Protein AF-A0AAD5UGE9-F1 (afdb_monomer_lite)

Structure (mmCIF, N/CA/C/O backbone):
data_AF-A0AAD5UGE9-F1
#
_entry.id   AF-A0AAD5UGE9-F1
#
loop_
_atom_site.group_PDB
_atom_site.id
_atom_site.type_symbol
_atom_site.label_atom_id
_atom_site.label_alt_id
_atom_site.label_comp_id
_atom_site.label_asym_id
_atom_site.label_entity_id
_atom_site.label_seq_id
_atom_site.pdbx_PDB_ins_code
_atom_site.Cartn_x
_atom_site.Cartn_y
_atom_site.Cartn_z
_atom_site.occupancy
_atom_site.B_iso_or_equiv
_atom_site.auth_seq_id
_atom_site.auth_comp_id
_atom_site.auth_asym_id
_atom_site.auth_atom_id
_atom_site.pdbx_PDB_model_num
ATOM 1 N N . MET A 1 1 ? -28.194 2.247 25.584 1.00 46.38 1 MET A N 1
ATOM 2 C CA . MET A 1 1 ? -26.955 1.870 26.304 1.00 46.38 1 MET A CA 1
ATOM 3 C C . MET A 1 1 ? -25.960 3.009 26.130 1.00 46.38 1 MET A C 1
ATOM 5 O O . MET A 1 1 ? -25.067 2.903 25.303 1.00 46.38 1 MET A O 1
ATOM 9 N N . ASN A 1 2 ? -26.136 4.111 26.862 1.00 59.22 2 ASN A N 1
ATOM 10 C CA . ASN A 1 2 ? -25.354 5.339 26.653 1.00 59.22 2 ASN A CA 1
ATOM 11 C C . ASN A 1 2 ? -24.464 5.648 27.871 1.00 59.22 2 ASN A C 1
ATOM 13 O O . ASN A 1 2 ? -24.233 6.802 28.194 1.00 59.22 2 ASN A O 1
ATOM 17 N N . TYR A 1 3 ? -23.976 4.622 28.573 1.00 66.62 3 TYR A N 1
ATOM 18 C CA . TYR A 1 3 ? -23.318 4.770 29.879 1.00 66.62 3 TYR A CA 1
ATOM 19 C C . TYR A 1 3 ? -21.809 5.057 29.820 1.00 66.62 3 TYR A C 1
ATOM 21 O O . TYR A 1 3 ? -21.143 4.926 30.834 1.00 66.62 3 TYR A O 1
ATOM 29 N N . GLY A 1 4 ? -21.239 5.406 28.661 1.00 62.53 4 GLY A N 1
ATOM 30 C CA . GLY A 1 4 ? -19.809 5.749 28.589 1.00 62.53 4 GLY A CA 1
ATOM 31 C C . GLY A 1 4 ? -18.846 4.563 28.599 1.00 62.53 4 GLY A C 1
ATOM 32 O O . GLY A 1 4 ? -17.659 4.768 28.821 1.00 62.53 4 GLY A O 1
ATOM 33 N N . LEU A 1 5 ? -19.335 3.338 28.369 1.00 71.50 5 LEU A N 1
ATOM 34 C CA . LEU A 1 5 ? -18.547 2.126 28.596 1.00 71.50 5 LEU A CA 1
ATOM 35 C C . LEU A 1 5 ? -17.451 1.909 27.536 1.00 71.50 5 LEU A C 1
ATOM 37 O O . LEU A 1 5 ? -17.728 1.576 26.378 1.00 71.50 5 LEU A O 1
ATOM 41 N N . TYR A 1 6 ? -16.199 2.008 27.972 1.00 70.06 6 TYR A N 1
ATOM 42 C CA . TYR A 1 6 ? -14.968 1.722 27.249 1.00 70.06 6 TYR A CA 1
ATOM 43 C C . TYR A 1 6 ? -14.936 0.301 26.681 1.00 70.06 6 TYR A C 1
ATOM 45 O O . TYR A 1 6 ? -14.645 0.132 25.492 1.00 70.06 6 TYR A O 1
ATOM 53 N N . TYR A 1 7 ? -15.317 -0.719 27.457 1.00 71.25 7 TYR A N 1
ATOM 54 C CA . TYR A 1 7 ? -15.344 -2.108 26.981 1.00 71.25 7 TYR A CA 1
ATOM 55 C C . TYR A 1 7 ? -16.216 -2.305 25.727 1.00 71.25 7 TYR A C 1
ATOM 57 O O . TYR A 1 7 ? -15.830 -3.015 24.796 1.00 71.25 7 TYR A O 1
ATOM 65 N N . ILE A 1 8 ? -17.374 -1.634 25.654 1.00 64.69 8 ILE A N 1
ATOM 66 C CA . ILE A 1 8 ? -18.325 -1.770 24.532 1.00 64.69 8 ILE A CA 1
ATOM 67 C C . ILE A 1 8 ? -17.733 -1.234 23.220 1.00 64.69 8 ILE A C 1
ATOM 69 O O . ILE A 1 8 ? -18.086 -1.695 22.135 1.00 64.69 8 ILE A O 1
ATOM 73 N N . THR A 1 9 ? -16.773 -0.314 23.308 1.00 60.12 9 THR A N 1
ATOM 74 C CA . THR A 1 9 ? -16.042 0.225 22.152 1.00 60.12 9 THR A CA 1
ATOM 75 C C . THR A 1 9 ? -14.859 -0.646 21.715 1.00 60.12 9 THR A C 1
ATOM 77 O O . THR A 1 9 ? -14.033 -0.207 20.912 1.00 60.12 9 THR A O 1
ATOM 80 N N . GLY A 1 10 ? -14.752 -1.876 22.231 1.00 58.28 10 GLY A N 1
ATOM 81 C CA . GLY A 1 10 ? -13.605 -2.746 21.981 1.00 58.28 10 GLY A CA 1
ATOM 82 C C . GLY A 1 10 ? -12.328 -2.139 22.543 1.00 58.28 10 GLY A C 1
ATOM 83 O O . GLY A 1 10 ? -11.314 -2.100 21.853 1.00 58.28 10 GLY A O 1
ATOM 84 N N . ASN A 1 11 ? -12.397 -1.599 23.762 1.00 62.94 11 ASN A N 1
ATOM 85 C CA . ASN A 1 11 ? -11.294 -0.886 24.405 1.00 62.94 11 ASN A CA 1
ATOM 86 C C . ASN A 1 11 ? -10.813 0.326 23.578 1.00 62.94 11 ASN A C 1
ATOM 88 O O . ASN A 1 11 ? -9.617 0.512 23.350 1.00 62.94 11 ASN A O 1
ATOM 92 N N . GLY A 1 12 ? -11.748 1.131 23.065 1.00 56.00 12 GLY A N 1
ATOM 93 C CA . GLY A 1 12 ? -11.451 2.314 22.250 1.00 56.00 12 GLY A CA 1
ATOM 94 C C . GLY A 1 12 ? -10.952 2.010 20.833 1.00 56.00 12 GLY A C 1
ATOM 95 O O . GLY A 1 12 ? -10.599 2.929 20.102 1.00 56.00 12 GLY A O 1
ATOM 96 N N . GLN A 1 13 ? -10.915 0.743 20.404 1.00 53.06 13 GLN A N 1
ATOM 97 C CA . GLN A 1 13 ? -10.472 0.382 19.051 1.00 53.06 13 GLN A CA 1
ATOM 98 C C . GLN A 1 13 ? -11.533 0.653 17.979 1.00 53.06 13 GLN A C 1
ATOM 100 O O . GLN A 1 13 ? -11.206 0.789 16.798 1.00 53.06 13 GLN A O 1
ATOM 105 N N . HIS A 1 14 ? -12.814 0.642 18.352 1.00 50.97 14 H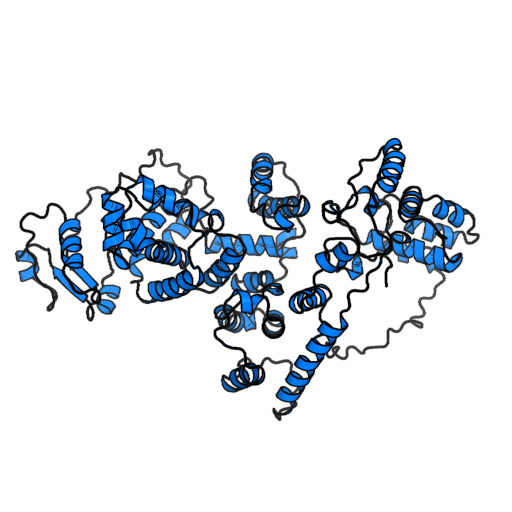IS A N 1
ATOM 106 C CA . HIS A 1 14 ? -13.910 0.708 17.385 1.00 50.97 14 HIS A CA 1
ATOM 107 C C . HIS A 1 14 ? -14.318 2.133 17.012 1.00 50.97 14 HIS A C 1
ATOM 109 O O . HIS A 1 14 ? -14.956 2.308 15.975 1.00 50.97 14 HIS A O 1
ATOM 115 N N . VAL A 1 15 ? -13.939 3.131 17.811 1.00 51.22 15 VAL A N 1
ATOM 116 C CA . VAL A 1 15 ? -14.285 4.544 17.613 1.00 51.22 15 VAL A CA 1
ATOM 117 C C . VAL A 1 15 ? -13.164 5.456 18.088 1.00 51.22 15 VAL A C 1
ATOM 119 O O . VAL A 1 15 ? -12.461 5.143 19.040 1.00 51.22 15 VAL A O 1
ATOM 122 N N . GLU A 1 16 ? -13.006 6.593 17.415 1.00 45.34 16 GLU A N 1
ATOM 123 C CA . GLU A 1 16 ? -11.944 7.570 17.698 1.00 45.34 16 GLU A CA 1
ATOM 124 C C . GLU A 1 16 ? -12.342 8.608 18.760 1.00 45.34 16 GLU A C 1
ATOM 126 O O . GLU A 1 16 ? -11.556 9.491 19.086 1.00 45.34 16 GLU A O 1
ATOM 131 N N . PHE A 1 17 ? -13.556 8.500 19.302 1.00 51.09 17 PHE A N 1
ATOM 132 C CA . PHE A 1 17 ? -14.124 9.398 20.302 1.00 51.09 17 PHE A CA 1
ATOM 133 C C . PHE A 1 17 ? -14.903 8.598 21.362 1.00 51.09 17 PHE A C 1
ATOM 135 O O . PHE A 1 17 ? -15.411 7.511 21.060 1.00 51.09 17 PHE A O 1
ATOM 142 N N . PRO A 1 18 ? -15.010 9.101 22.606 1.00 52.44 18 PRO A N 1
ATOM 143 C CA . PRO A 1 18 ? -15.769 8.434 23.660 1.00 52.44 18 PRO A CA 1
ATOM 144 C C . PRO A 1 18 ? -17.264 8.373 23.309 1.00 52.44 18 PRO A C 1
ATOM 146 O O . PRO A 1 18 ? -17.870 9.380 22.951 1.00 52.44 18 PRO A O 1
ATOM 149 N N . ILE A 1 19 ? -17.876 7.188 23.430 1.00 58.81 19 ILE A N 1
ATOM 150 C CA . ILE A 1 19 ? -19.326 7.002 23.258 1.00 58.81 19 ILE A CA 1
ATOM 151 C C . ILE A 1 19 ? -19.978 6.935 24.633 1.00 58.81 19 ILE A C 1
ATOM 153 O O . ILE A 1 19 ? -19.795 5.961 25.361 1.00 58.81 19 ILE A O 1
ATOM 157 N N . GLY A 1 20 ? -20.799 7.926 24.969 1.00 65.56 20 GLY A N 1
ATOM 158 C CA . GLY A 1 20 ? -21.600 7.909 26.188 1.00 65.56 20 GLY A CA 1
ATOM 159 C C . GLY A 1 20 ? -22.262 9.242 26.493 1.00 65.56 20 GLY A C 1
ATOM 160 O O . GLY A 1 20 ? -22.000 10.241 25.833 1.00 65.56 20 GLY A O 1
ATOM 161 N N . LEU A 1 21 ? -23.113 9.243 27.513 1.00 71.56 21 LEU A N 1
ATOM 162 C CA . LEU A 1 21 ? -23.622 10.451 28.146 1.00 71.56 21 LEU A CA 1
ATOM 163 C C . LEU A 1 21 ? -22.541 11.007 29.089 1.00 71.56 21 LEU A C 1
ATOM 165 O O . LEU A 1 21 ? -21.985 10.230 29.875 1.00 71.56 21 LEU A O 1
ATOM 169 N N . PRO A 1 22 ? -22.266 12.325 29.066 1.00 74.69 22 PRO A N 1
ATOM 170 C CA . PRO A 1 22 ? -21.217 12.936 29.885 1.00 74.69 22 PRO A CA 1
ATOM 171 C C . PRO A 1 22 ? -21.349 12.657 31.389 1.00 74.69 22 PRO A C 1
ATOM 173 O O . PRO A 1 22 ? -20.340 12.529 32.072 1.00 74.69 22 PRO A O 1
ATOM 176 N N . GLN A 1 23 ? -22.574 12.481 31.898 1.00 79.44 23 GLN A N 1
ATOM 177 C CA . GLN A 1 23 ? -22.843 12.205 33.316 1.00 79.44 23 GLN A CA 1
ATOM 178 C C . GLN A 1 23 ? -22.218 10.900 33.833 1.00 79.44 23 GLN A C 1
ATOM 180 O O . GLN A 1 23 ? -21.917 10.797 35.018 1.00 79.44 23 GLN A O 1
ATOM 185 N N . TYR A 1 24 ? -22.001 9.913 32.956 1.00 84.75 24 TYR A N 1
ATOM 186 C CA . TYR A 1 24 ? -21.373 8.635 33.317 1.00 84.75 24 TYR A CA 1
ATOM 187 C C . TYR A 1 24 ? -19.887 8.583 32.956 1.00 84.75 24 TYR A C 1
ATOM 189 O O . TYR A 1 24 ? -19.225 7.593 33.264 1.00 84.75 24 TYR A O 1
ATOM 197 N N . MET A 1 25 ? -19.350 9.604 32.282 1.00 82.31 25 MET A N 1
ATOM 198 C CA . MET A 1 25 ? -17.942 9.633 31.894 1.00 82.31 25 MET A CA 1
ATOM 199 C C . MET A 1 25 ? -17.054 9.974 33.089 1.00 82.31 25 MET A C 1
ATOM 201 O O . MET A 1 25 ? -17.406 10.791 33.939 1.00 82.31 25 MET A O 1
ATOM 205 N N . ALA A 1 26 ? -15.883 9.348 33.139 1.00 84.19 26 ALA A N 1
ATOM 206 C CA . ALA A 1 26 ? -14.913 9.576 34.196 1.00 84.19 26 ALA A CA 1
ATOM 207 C C . ALA A 1 26 ? -14.200 10.940 34.041 1.00 84.19 26 ALA A C 1
ATOM 209 O O . ALA A 1 26 ? -13.991 11.382 32.908 1.00 84.19 26 ALA A O 1
ATOM 210 N N . PRO A 1 27 ? -13.784 11.615 35.134 1.00 81.38 27 PRO A N 1
ATOM 211 C CA . PRO A 1 27 ? -13.187 12.951 35.084 1.00 81.38 27 PRO A CA 1
ATOM 212 C C . PRO A 1 27 ? -11.924 13.019 34.228 1.00 81.38 27 PRO A C 1
ATOM 214 O O . PRO A 1 27 ? -11.667 14.036 33.585 1.00 81.38 27 PRO A O 1
ATOM 217 N N . GLU A 1 28 ? -11.135 11.943 34.204 1.00 77.69 28 GLU A N 1
ATOM 218 C CA . GLU A 1 28 ? -9.939 11.849 33.371 1.00 77.69 28 GLU A CA 1
ATOM 219 C C . GLU A 1 28 ? -10.255 11.993 31.877 1.00 77.69 28 GLU A C 1
ATOM 221 O O . GLU A 1 28 ? -9.503 12.652 31.174 1.00 77.69 28 GLU A O 1
ATOM 226 N N . ILE A 1 29 ? -11.416 11.523 31.402 1.00 74.25 29 ILE A N 1
ATOM 227 C CA . ILE A 1 29 ? -11.818 11.649 29.989 1.00 74.25 29 ILE A CA 1
ATOM 228 C C . ILE A 1 29 ? -11.901 13.129 29.579 1.00 74.25 29 ILE A C 1
ATOM 230 O O . ILE A 1 29 ? -11.539 13.492 28.462 1.00 74.25 29 ILE A O 1
ATOM 234 N N . PHE A 1 30 ? -12.331 14.000 30.496 1.00 71.19 30 PHE A N 1
ATOM 235 C CA . PHE A 1 30 ? -12.428 15.442 30.261 1.00 71.19 30 PHE A CA 1
ATOM 236 C C . PHE A 1 30 ? -11.096 16.176 30.435 1.00 71.19 30 PHE A C 1
ATOM 238 O O . PHE A 1 30 ? -10.830 17.135 29.713 1.00 71.19 30 PHE A O 1
ATOM 245 N N . LYS A 1 31 ? -10.248 15.732 31.370 1.00 66.94 31 LYS A N 1
ATOM 246 C CA . LYS A 1 31 ? -8.941 16.355 31.651 1.00 66.94 31 LYS A CA 1
ATOM 247 C C . LYS A 1 31 ? -7.918 16.064 30.558 1.00 66.94 31 LYS A C 1
ATOM 249 O O . LYS A 1 31 ? -7.191 16.956 30.122 1.00 66.94 31 LYS A O 1
ATOM 254 N N . SER A 1 32 ? -7.893 14.816 30.113 1.00 58.72 32 SER A N 1
ATOM 255 C CA . SER A 1 32 ? -6.911 14.284 29.180 1.00 58.72 32 SER A CA 1
ATOM 256 C C . SER A 1 32 ? -7.124 14.700 27.723 1.00 58.72 32 SER A C 1
ATOM 258 O O . SER A 1 32 ? -6.230 14.536 26.892 1.00 58.72 32 SER A O 1
ATOM 260 N N . GLY A 1 33 ? -8.306 15.230 27.395 1.00 52.34 33 GLY A N 1
ATOM 261 C CA . GLY A 1 33 ? -8.713 15.472 26.014 1.00 52.34 33 GLY A CA 1
ATOM 262 C C . GLY A 1 33 ? -8.913 14.170 25.215 1.00 52.34 33 GLY A C 1
ATOM 263 O O . GLY A 1 33 ? -8.901 13.081 25.785 1.00 52.34 33 GLY A O 1
ATOM 264 N N . PRO A 1 34 ? -9.094 14.223 23.882 1.00 44.75 34 PRO A N 1
ATOM 265 C CA . PRO A 1 34 ? -9.365 13.039 23.048 1.00 44.75 34 PRO A CA 1
ATOM 266 C C . PRO A 1 34 ? -8.144 12.119 22.865 1.00 44.75 34 PRO A C 1
ATOM 268 O O . PRO A 1 34 ? -8.246 11.106 22.176 1.00 44.75 34 PRO A O 1
ATOM 271 N N . TYR A 1 35 ? -6.965 12.534 23.343 1.00 44.56 35 TYR A N 1
ATOM 272 C CA . TYR A 1 35 ? -5.685 11.967 22.917 1.00 44.56 35 TYR A CA 1
ATOM 273 C C . TYR A 1 35 ? -5.067 11.022 23.950 1.00 44.56 35 TYR A C 1
ATOM 275 O O . TYR A 1 35 ? -4.202 10.233 23.567 1.00 44.56 35 TYR A O 1
ATOM 283 N N . GLU A 1 36 ? -5.491 11.046 25.221 1.00 51.22 36 GLU A N 1
ATOM 284 C CA . GLU A 1 36 ? -5.144 9.952 26.137 1.00 51.22 36 GLU A CA 1
ATOM 285 C C . GLU A 1 36 ? -6.190 8.843 26.082 1.00 51.22 36 GLU A C 1
ATOM 287 O O . GLU A 1 36 ? -7.392 9.060 25.929 1.00 51.22 36 GLU A O 1
ATOM 292 N N . GLU A 1 37 ? -5.696 7.616 26.182 1.00 54.41 37 GLU A N 1
ATOM 293 C CA . GLU A 1 37 ? -6.509 6.424 26.049 1.00 54.41 37 GLU A CA 1
ATOM 294 C C . GLU A 1 37 ? -7.371 6.250 27.303 1.00 54.41 37 GLU A C 1
ATOM 296 O O . GLU A 1 37 ? -6.853 6.059 28.405 1.00 54.41 37 GLU A O 1
ATOM 301 N N . SER A 1 38 ? -8.697 6.263 27.126 1.00 64.06 38 SER A N 1
ATOM 302 C CA . SER A 1 38 ? -9.611 5.740 28.141 1.00 64.06 38 SER A CA 1
ATOM 303 C C . SER A 1 38 ? -9.189 4.311 28.507 1.00 64.06 38 SER A C 1
ATOM 305 O O . SER A 1 38 ? -8.649 3.577 27.678 1.00 64.06 38 SER A O 1
ATOM 307 N N . THR A 1 39 ? -9.378 3.918 29.761 1.00 74.00 39 THR A N 1
ATOM 308 C CA . THR A 1 39 ? -8.990 2.593 30.260 1.00 74.00 39 THR A CA 1
ATOM 309 C C . THR A 1 39 ? -10.205 1.872 30.822 1.00 74.00 39 THR A C 1
ATOM 311 O O . THR A 1 39 ? -11.243 2.487 31.063 1.00 74.00 39 THR A O 1
ATOM 314 N N . ALA A 1 40 ? -10.067 0.581 31.134 1.00 79.12 40 ALA A N 1
ATOM 315 C CA . ALA A 1 40 ? -11.102 -0.170 31.850 1.00 79.12 40 ALA A CA 1
ATOM 316 C C . ALA A 1 40 ? -11.486 0.464 33.208 1.00 79.12 40 ALA A C 1
ATOM 318 O O . ALA A 1 40 ? -12.555 0.185 33.739 1.00 79.12 40 ALA A O 1
ATOM 319 N N . LYS A 1 41 ? -10.653 1.357 33.768 1.00 86.50 41 LYS A N 1
ATOM 320 C CA . LYS A 1 41 ? -10.974 2.113 34.988 1.00 86.50 41 LYS A CA 1
ATOM 321 C C . LYS A 1 41 ? -12.083 3.140 34.768 1.00 86.50 41 LYS A C 1
ATOM 323 O O . LYS A 1 41 ? -12.763 3.492 35.728 1.00 86.50 41 LYS A O 1
ATOM 328 N N . SER A 1 42 ? -12.285 3.613 33.539 1.00 85.38 42 SER A N 1
ATOM 329 C CA . SER A 1 42 ? -13.408 4.500 33.219 1.00 85.38 42 SER A CA 1
ATOM 330 C C . SER A 1 42 ? -14.755 3.785 33.377 1.00 85.38 42 SER A C 1
ATOM 332 O O . SER A 1 42 ? -15.678 4.363 33.938 1.00 85.38 42 SER A O 1
ATOM 334 N N . ASP A 1 43 ? -14.829 2.495 33.027 1.00 87.12 43 ASP A N 1
ATOM 335 C CA . ASP A 1 43 ? -16.033 1.672 33.220 1.00 87.12 43 ASP A CA 1
ATOM 336 C C . ASP A 1 43 ? -16.395 1.531 34.701 1.00 87.12 43 ASP A C 1
ATOM 338 O O . ASP A 1 43 ? -17.571 1.523 35.061 1.00 87.12 43 ASP A O 1
ATOM 342 N N . ILE A 1 44 ? -15.383 1.464 35.571 1.00 91.38 44 ILE A N 1
ATOM 343 C CA . ILE A 1 44 ? -15.559 1.408 37.028 1.00 91.38 44 ILE A CA 1
ATOM 344 C C . ILE A 1 44 ? -16.190 2.704 37.548 1.00 91.38 44 ILE A C 1
ATOM 346 O O . ILE A 1 44 ? -17.081 2.658 38.395 1.00 91.38 44 ILE A O 1
ATOM 350 N N . TRP A 1 45 ? -15.783 3.855 37.010 1.00 91.25 45 TRP A N 1
ATOM 351 C CA . TRP A 1 45 ? -16.422 5.128 37.337 1.00 91.25 45 TRP A CA 1
ATOM 352 C C . TRP A 1 45 ? -17.879 5.152 36.880 1.00 91.25 45 TRP A C 1
ATOM 354 O O . TRP A 1 45 ? -18.771 5.440 37.679 1.00 91.25 45 TRP A O 1
ATOM 364 N N . SER A 1 46 ? -18.132 4.803 35.614 1.00 89.44 46 SER A N 1
ATOM 365 C CA . SER A 1 46 ? -19.487 4.752 35.057 1.00 89.44 46 SER A CA 1
ATOM 366 C C . SER A 1 46 ? -20.395 3.838 35.878 1.00 89.44 46 SER A C 1
ATOM 368 O O . SER A 1 46 ? -21.551 4.178 36.129 1.00 89.44 46 SER A O 1
ATOM 370 N N . PHE A 1 47 ? -19.859 2.711 36.355 1.00 90.50 47 PHE A N 1
ATOM 371 C CA . PHE A 1 47 ? -20.550 1.794 37.255 1.00 90.50 47 PHE A CA 1
ATOM 372 C C . PHE A 1 47 ? -20.860 2.422 38.621 1.00 90.50 47 PHE A C 1
ATOM 374 O O . PHE A 1 47 ? -21.982 2.291 39.105 1.00 90.50 47 PHE A O 1
ATOM 381 N N . GLY A 1 48 ? -19.915 3.153 39.219 1.00 91.38 48 GLY A N 1
ATOM 382 C CA . GLY A 1 48 ? -20.138 3.881 40.472 1.00 91.38 48 GLY A CA 1
ATOM 383 C C . GLY A 1 48 ? -21.254 4.927 40.367 1.00 91.38 48 GLY A C 1
ATOM 384 O O . GLY A 1 48 ? -22.114 4.996 41.245 1.00 91.38 48 GLY A O 1
ATOM 385 N N . ILE A 1 49 ? -21.290 5.696 39.271 1.00 90.38 49 ILE A N 1
ATOM 386 C CA . ILE A 1 49 ? -22.368 6.664 39.005 1.00 90.38 49 ILE A CA 1
ATOM 387 C C . ILE A 1 49 ? -23.710 5.947 38.834 1.00 90.38 49 ILE A C 1
ATOM 389 O O . ILE A 1 49 ? -24.697 6.360 39.434 1.00 90.38 49 ILE A O 1
ATOM 393 N N . LEU A 1 50 ? -23.738 4.848 38.074 1.00 89.62 50 LEU A N 1
ATOM 394 C CA . LEU A 1 50 ? -24.929 4.011 37.896 1.00 89.62 50 LEU A CA 1
ATOM 395 C C . LEU A 1 50 ? -25.489 3.509 39.231 1.00 89.62 50 LEU A C 1
ATOM 397 O O . LEU A 1 50 ? -26.694 3.564 39.449 1.00 89.62 50 LEU A O 1
ATOM 401 N N . LEU A 1 51 ? -24.631 3.030 40.132 1.00 88.94 51 LEU A N 1
ATOM 402 C CA . LEU A 1 51 ? -25.060 2.552 41.446 1.00 88.94 51 LEU A CA 1
ATOM 403 C C . LEU A 1 51 ? -25.596 3.680 42.335 1.00 88.94 51 LEU A C 1
ATOM 405 O O . LEU A 1 51 ? -26.611 3.491 43.005 1.00 88.94 51 LEU A O 1
ATOM 409 N N . LEU A 1 52 ? -24.959 4.855 42.323 1.00 88.38 52 LEU A N 1
ATOM 410 C CA . LEU A 1 52 ? -25.492 6.029 43.019 1.00 88.38 52 LEU A CA 1
ATOM 411 C C . LEU A 1 52 ? -26.848 6.457 42.455 1.00 88.38 52 LEU A C 1
ATOM 413 O O . LEU A 1 52 ? -27.733 6.833 43.222 1.00 88.38 52 LEU A O 1
ATOM 417 N N . GLU A 1 53 ? -27.021 6.383 41.138 1.00 88.19 53 GLU A N 1
ATOM 418 C CA . GLU A 1 53 ? -28.267 6.759 40.474 1.00 88.19 53 GLU A CA 1
ATOM 419 C C . GLU A 1 53 ? -29.383 5.753 40.773 1.00 88.19 53 GLU A C 1
ATOM 421 O O . GLU A 1 53 ? -30.529 6.131 40.997 1.00 88.19 53 GLU A O 1
ATOM 426 N N . LEU A 1 54 ? -29.051 4.464 40.861 1.00 87.19 54 LEU A N 1
ATOM 427 C CA . LEU A 1 54 ? -29.993 3.440 41.311 1.00 87.19 54 LEU A CA 1
ATOM 428 C C . LEU A 1 54 ? -30.450 3.669 42.759 1.00 87.19 54 LEU A C 1
ATOM 430 O O . LEU A 1 54 ? -31.595 3.359 43.082 1.00 87.19 54 LEU A O 1
ATOM 434 N N . TYR A 1 55 ? -29.581 4.208 43.620 1.00 87.12 55 TYR A N 1
ATOM 435 C CA . TYR A 1 55 ? -29.905 4.470 45.023 1.00 87.12 55 TYR A CA 1
ATOM 436 C C . TYR A 1 55 ? -30.712 5.765 45.216 1.00 87.12 55 TYR A C 1
ATOM 438 O O . TYR A 1 55 ? -31.718 5.771 45.922 1.00 87.12 55 TYR A O 1
ATOM 446 N N . PHE A 1 56 ? -30.283 6.870 44.598 1.00 85.50 56 PHE A N 1
ATOM 447 C CA . PHE A 1 56 ? -30.864 8.202 44.817 1.00 85.50 56 PHE A CA 1
ATOM 448 C C . PHE A 1 56 ? -31.826 8.673 43.718 1.00 85.50 56 PHE A C 1
ATOM 450 O O . PHE A 1 56 ? -32.440 9.731 43.876 1.00 85.50 56 PHE A O 1
ATOM 457 N N . GLY A 1 57 ? -31.954 7.931 42.617 1.00 83.19 57 GLY A N 1
ATOM 458 C CA . GLY A 1 57 ? -32.521 8.442 41.370 1.00 83.19 57 GLY A CA 1
ATOM 459 C C . GLY A 1 57 ? -31.521 9.330 40.626 1.00 83.19 57 GLY A C 1
ATOM 460 O O . GLY A 1 57 ? -30.321 9.295 40.896 1.00 83.19 57 GLY A O 1
ATOM 461 N N . ASN A 1 58 ? -32.011 10.148 39.692 1.00 79.00 58 ASN A N 1
ATOM 462 C CA . ASN A 1 58 ? -31.149 11.006 38.881 1.00 79.00 58 ASN A CA 1
ATOM 463 C C . ASN A 1 58 ? -30.264 11.916 39.760 1.00 79.00 58 ASN A C 1
ATOM 465 O O . ASN A 1 58 ? -30.745 12.622 40.648 1.00 79.00 58 ASN A O 1
ATOM 469 N N . ILE A 1 59 ? -28.950 11.871 39.531 1.00 80.69 59 ILE A N 1
ATOM 470 C CA . ILE A 1 59 ? -27.955 12.638 40.302 1.00 80.69 59 ILE A CA 1
ATOM 471 C C . ILE A 1 59 ? -27.787 14.042 39.715 1.00 80.69 59 ILE A C 1
ATOM 473 O O . ILE A 1 59 ? -27.527 14.999 40.446 1.00 80.69 59 ILE A O 1
ATOM 477 N N . PHE A 1 60 ? -27.925 14.152 38.394 1.00 77.31 60 PHE A N 1
ATOM 478 C CA . PHE A 1 60 ? -27.651 15.360 37.631 1.00 77.31 60 PHE A CA 1
ATOM 479 C C . PHE A 1 60 ? -28.955 15.844 36.980 1.00 77.31 60 PHE A C 1
ATOM 481 O O . PHE A 1 60 ? -29.266 15.518 35.835 1.00 77.31 60 PHE A O 1
ATOM 488 N N . ASP A 1 61 ? -29.765 16.585 37.741 1.00 69.69 61 ASP A N 1
ATOM 489 C CA . ASP A 1 61 ? -31.063 17.092 37.280 1.00 69.69 61 ASP A CA 1
ATOM 490 C C . ASP A 1 61 ? -30.936 18.405 36.496 1.00 69.69 61 ASP A C 1
ATOM 492 O O . ASP A 1 61 ? -30.416 19.390 37.017 1.00 69.69 61 ASP A O 1
ATOM 496 N N . ASN A 1 62 ? -31.499 18.437 35.278 1.00 59.19 62 ASN A N 1
ATOM 497 C CA . ASN A 1 62 ? -31.729 19.642 34.463 1.00 59.19 62 ASN A CA 1
ATOM 498 C C . ASN A 1 62 ? -30.513 20.579 34.310 1.00 59.19 62 ASN A C 1
ATOM 500 O O . ASN A 1 62 ? -30.670 21.800 34.293 1.00 59.19 62 ASN A O 1
ATOM 504 N N . GLN A 1 63 ? -29.310 20.015 34.199 1.00 67.25 63 GLN A N 1
ATOM 505 C CA . GLN A 1 63 ? -28.074 20.774 33.994 1.00 67.25 63 GLN A CA 1
ATOM 506 C C . GLN A 1 63 ? -27.757 20.884 32.505 1.00 67.25 63 GLN A C 1
ATOM 508 O O . GLN A 1 63 ? -28.030 19.955 31.742 1.00 67.25 63 GLN A O 1
ATOM 513 N N . SER A 1 64 ? -27.152 21.996 32.086 1.00 64.00 64 SER A N 1
ATOM 514 C CA . SER A 1 64 ? -26.538 22.052 30.756 1.00 64.00 64 SER A CA 1
ATOM 515 C C . SER A 1 64 ? -25.323 21.112 30.697 1.00 64.00 64 SER A C 1
ATOM 517 O O . SER A 1 64 ? -24.760 20.761 31.737 1.00 64.00 64 SER A O 1
ATOM 519 N N . ILE A 1 65 ? -24.875 20.706 29.502 1.00 61.31 65 ILE A N 1
ATOM 520 C CA . ILE A 1 65 ? -23.677 19.852 29.373 1.00 61.31 65 ILE A CA 1
ATOM 521 C C . ILE A 1 65 ? -22.459 20.520 30.024 1.00 61.31 65 ILE A C 1
ATOM 523 O O . ILE A 1 65 ? -21.643 19.851 30.654 1.00 61.31 65 ILE A O 1
ATOM 527 N N . GLU A 1 66 ? -22.327 21.839 29.901 1.00 63.53 66 GLU A N 1
ATOM 528 C CA . GLU A 1 66 ? -21.208 22.591 30.468 1.00 63.53 66 GLU A CA 1
ATOM 529 C C . GLU A 1 66 ? -21.205 22.512 31.997 1.00 63.53 66 GLU A C 1
ATOM 531 O O . GLU A 1 66 ? -20.166 22.250 32.606 1.00 63.53 66 GLU A O 1
ATOM 536 N N . GLU A 1 67 ? -22.374 22.686 32.616 1.00 68.69 67 GLU A N 1
ATOM 537 C CA . GLU A 1 67 ? -22.550 22.538 34.061 1.00 68.69 67 GLU A CA 1
ATOM 538 C C . GLU A 1 67 ? -22.315 21.097 34.510 1.00 68.69 67 GLU A C 1
ATOM 540 O O . GLU A 1 67 ? -21.644 20.865 35.516 1.00 68.69 67 GLU A O 1
ATOM 545 N N . LEU A 1 68 ? -22.806 20.128 33.738 1.00 75.50 68 LEU A N 1
ATOM 546 C CA . LEU A 1 68 ? -22.628 18.706 33.997 1.00 75.50 68 LEU A CA 1
ATOM 547 C C . LEU A 1 68 ? -21.147 18.315 33.991 1.00 75.50 68 LEU A C 1
ATOM 549 O O . LEU A 1 68 ? -20.677 17.682 34.933 1.00 75.50 68 LEU A O 1
ATOM 553 N N . VAL A 1 69 ? -20.388 18.731 32.972 1.00 72.19 69 VAL A N 1
ATOM 554 C CA . VAL A 1 69 ? -18.944 18.460 32.872 1.00 72.19 69 VAL A CA 1
ATOM 555 C C . VAL A 1 69 ? -18.199 19.084 34.048 1.00 72.19 69 VAL A C 1
ATOM 557 O O . VAL A 1 69 ? -17.373 18.417 34.672 1.00 72.19 69 VAL A O 1
ATOM 560 N N . VAL A 1 70 ? -18.512 20.333 34.408 1.00 72.56 70 VAL A N 1
ATOM 561 C CA . VAL A 1 70 ? -17.919 20.982 35.589 1.00 72.56 70 VAL A CA 1
ATOM 562 C C . VAL A 1 70 ? -18.252 20.202 36.860 1.00 72.56 70 VAL A C 1
ATOM 564 O O . VAL A 1 70 ? -17.354 19.918 37.648 1.00 72.56 70 VAL A O 1
ATOM 567 N N . ASN A 1 71 ? -19.502 19.785 37.042 1.00 78.69 71 ASN A N 1
ATOM 568 C CA . ASN A 1 71 ? -19.940 19.054 38.228 1.00 78.69 71 ASN A CA 1
ATOM 569 C C . ASN A 1 71 ? -19.343 17.648 38.336 1.00 78.69 71 ASN A C 1
ATOM 571 O O . ASN A 1 71 ? -19.047 17.202 39.446 1.00 78.69 71 ASN A O 1
ATOM 575 N N . VAL A 1 72 ? -19.133 16.963 37.211 1.00 78.88 72 VAL A N 1
ATOM 576 C CA . VAL A 1 72 ? -18.422 15.679 37.162 1.00 78.88 72 VAL A CA 1
ATOM 577 C C . VAL A 1 72 ? -16.943 15.877 37.503 1.00 78.88 72 VAL A C 1
ATOM 579 O O . VAL A 1 72 ? -16.411 15.143 38.335 1.00 78.88 72 VAL A O 1
ATOM 582 N N . MET A 1 73 ? -16.283 16.896 36.938 1.00 74.19 73 MET A N 1
ATOM 583 C CA . MET A 1 73 ? -14.875 17.194 37.234 1.00 74.19 73 MET A CA 1
ATOM 584 C C . MET A 1 73 ? -14.649 17.639 38.684 1.00 74.19 73 MET A C 1
ATOM 586 O O . MET A 1 73 ? -13.674 17.223 39.304 1.00 74.19 73 MET A O 1
ATOM 590 N N . GLU A 1 74 ? -15.531 18.478 39.229 1.00 76.38 74 GLU A N 1
ATOM 591 C CA . GLU A 1 74 ? -15.453 18.969 40.611 1.00 76.38 74 GLU A CA 1
ATOM 592 C C . GLU A 1 74 ? -16.029 17.971 41.630 1.00 76.38 74 GLU A C 1
ATOM 594 O O . GLU A 1 74 ? -15.885 18.172 42.835 1.00 76.38 74 GLU A O 1
ATOM 599 N N . ARG A 1 75 ? -16.711 16.916 41.163 1.00 82.19 75 ARG A N 1
ATOM 600 C CA . ARG A 1 75 ? -17.380 15.876 41.964 1.00 82.19 75 ARG A CA 1
ATOM 601 C C . ARG A 1 75 ? -18.379 16.399 43.004 1.00 82.19 75 ARG A C 1
ATOM 603 O O . ARG A 1 75 ? -18.800 15.644 43.874 1.00 82.19 75 ARG A O 1
ATOM 610 N N . LYS A 1 76 ? -18.808 17.662 42.930 1.00 77.88 76 LYS A N 1
ATOM 611 C CA . LYS A 1 76 ? -19.654 18.308 43.952 1.00 77.88 76 LYS A CA 1
ATOM 612 C C . LYS A 1 76 ? -20.963 17.561 44.246 1.00 77.88 76 LYS A C 1
ATOM 614 O O . LYS A 1 76 ? -21.158 17.198 45.406 1.00 77.88 76 LYS A O 1
ATOM 619 N N . PRO A 1 77 ? -21.848 17.296 43.262 1.00 80.25 77 PRO A N 1
ATOM 620 C CA . PRO A 1 77 ? -23.092 16.574 43.536 1.00 80.25 77 PRO A CA 1
ATOM 621 C C . PRO A 1 77 ? -22.835 15.120 43.951 1.00 80.25 77 PRO A C 1
ATOM 623 O O . PRO A 1 77 ? -23.572 14.574 44.766 1.00 80.25 77 PRO A O 1
ATOM 626 N N . ILE A 1 78 ? -21.755 14.513 43.450 1.00 83.19 78 ILE A N 1
ATOM 627 C CA . ILE A 1 78 ? -21.353 13.145 43.791 1.00 83.19 78 ILE A CA 1
ATOM 628 C C . ILE A 1 78 ? -20.970 13.056 45.274 1.00 83.19 78 ILE A C 1
ATOM 630 O O . ILE A 1 78 ? -21.498 12.210 45.990 1.00 83.19 78 ILE A O 1
ATOM 634 N N . ILE A 1 79 ? -20.097 13.950 45.752 1.00 83.62 79 ILE A N 1
ATOM 635 C CA . ILE A 1 79 ? -19.648 13.994 47.152 1.00 83.62 79 ILE A CA 1
ATOM 636 C C . ILE A 1 79 ? -20.832 14.280 48.083 1.00 83.62 79 ILE A C 1
ATOM 638 O O . ILE A 1 79 ? -21.008 13.585 49.078 1.00 83.62 79 ILE A O 1
ATOM 642 N N . GLN A 1 80 ? -21.699 15.231 47.720 1.00 83.94 80 GLN A N 1
ATOM 643 C CA . GLN A 1 80 ? -22.902 15.538 48.503 1.00 83.94 80 GLN A CA 1
ATOM 644 C C . GLN A 1 80 ? -23.823 14.322 48.666 1.00 83.94 80 GLN A C 1
ATOM 646 O O . GLN A 1 80 ? -24.361 14.105 49.746 1.00 83.94 80 GLN A O 1
ATOM 651 N N . LYS A 1 81 ? -24.007 13.519 47.611 1.00 83.81 81 LYS A N 1
ATOM 652 C CA . LYS A 1 81 ? -24.826 12.298 47.662 1.00 83.81 81 LYS A CA 1
ATOM 653 C C . LYS A 1 81 ? -24.131 11.166 48.418 1.00 83.81 81 LYS A C 1
ATOM 655 O O . LYS A 1 81 ? -24.784 10.475 49.191 1.00 83.81 81 LYS A O 1
ATOM 660 N N . LEU A 1 82 ? -22.817 11.010 48.256 1.00 84.69 82 LEU A N 1
ATOM 661 C CA . LEU A 1 82 ? -22.007 10.065 49.033 1.00 84.69 82 LEU A CA 1
ATOM 662 C C . LEU A 1 82 ? -22.100 10.329 50.541 1.00 84.69 82 LEU A C 1
ATOM 664 O O . LEU A 1 82 ? -22.135 9.387 51.333 1.00 84.69 82 LEU A O 1
ATOM 668 N N . ASP A 1 83 ? -22.168 11.595 50.953 1.00 85.88 83 ASP A N 1
ATOM 669 C CA . ASP A 1 83 ? -22.309 11.970 52.361 1.00 85.88 83 ASP A CA 1
ATOM 670 C C . ASP A 1 83 ? -23.660 11.595 52.974 1.00 85.88 83 ASP A C 1
ATOM 672 O O . ASP A 1 83 ? -23.731 11.400 54.185 1.00 85.88 83 ASP A O 1
ATOM 676 N N . LEU A 1 84 ? -24.687 11.402 52.144 1.00 87.69 84 LEU A N 1
ATOM 677 C CA . LEU A 1 84 ? -26.032 10.989 52.548 1.00 87.69 84 LEU A CA 1
ATOM 678 C C . LEU A 1 84 ? -26.219 9.463 52.612 1.00 87.69 84 LEU A C 1
ATOM 680 O O . LEU A 1 84 ? -27.314 9.009 52.928 1.00 87.69 84 LEU A O 1
ATOM 684 N N . LEU A 1 85 ? -25.201 8.667 52.269 1.00 87.81 85 LEU A N 1
ATOM 685 C CA . LEU A 1 85 ? -25.283 7.207 52.346 1.00 87.81 85 LEU A CA 1
ATOM 686 C C . LEU A 1 85 ? -25.093 6.720 53.788 1.00 87.81 85 LEU A C 1
ATOM 688 O O . LEU A 1 85 ? -24.026 6.915 54.374 1.00 87.81 85 LEU A O 1
ATOM 692 N N . ASP A 1 86 ? -26.106 6.025 54.307 1.00 85.81 86 ASP A N 1
ATOM 693 C CA . ASP A 1 86 ? -26.096 5.440 55.656 1.00 85.81 86 ASP A CA 1
ATOM 694 C C . ASP A 1 86 ? -25.321 4.110 55.729 1.00 85.81 86 ASP A C 1
ATOM 696 O O . ASP A 1 86 ? -24.729 3.780 56.757 1.00 85.81 86 ASP A O 1
ATOM 700 N N . ASP A 1 87 ? -25.303 3.338 54.636 1.00 87.38 87 ASP A N 1
ATOM 701 C CA . ASP A 1 87 ? -24.560 2.077 54.544 1.00 87.38 87 ASP A CA 1
ATOM 702 C C . ASP A 1 87 ? -23.067 2.361 54.330 1.00 87.38 87 ASP A C 1
ATOM 704 O O . ASP A 1 87 ? -22.633 2.766 53.248 1.00 87.38 87 ASP A O 1
ATOM 708 N N . LEU A 1 88 ? -22.275 2.140 55.382 1.00 87.38 88 LEU A N 1
ATOM 709 C CA . LEU A 1 88 ? -20.835 2.397 55.392 1.00 87.38 88 LEU A CA 1
ATOM 710 C C . LEU A 1 88 ? -20.057 1.502 54.419 1.00 87.38 88 LEU A C 1
ATOM 712 O O . LEU A 1 88 ? -19.049 1.948 53.866 1.00 87.38 88 LEU A O 1
ATOM 716 N N . GLU A 1 89 ? -20.500 0.265 54.187 1.00 87.81 89 GLU A N 1
ATOM 717 C CA . GLU A 1 89 ? -19.818 -0.650 53.269 1.00 87.81 89 GLU A CA 1
ATOM 718 C C . GLU A 1 89 ? -20.118 -0.285 51.817 1.00 87.81 89 GLU A C 1
ATOM 720 O O . GLU A 1 89 ? -19.198 -0.208 50.996 1.00 87.81 89 GLU A O 1
ATOM 725 N N . PHE A 1 90 ? -21.377 0.033 51.512 1.00 88.38 90 PHE A N 1
ATOM 726 C CA . PHE A 1 90 ? -21.763 0.543 50.198 1.00 88.38 90 PHE A CA 1
ATOM 727 C C . PHE A 1 90 ? -21.090 1.885 49.902 1.00 88.38 90 PHE A C 1
ATOM 729 O O . PHE A 1 90 ? -20.504 2.070 48.833 1.00 88.38 90 PHE A O 1
ATOM 736 N N . LYS A 1 91 ? -21.088 2.804 50.876 1.00 91.31 91 LYS A N 1
ATOM 737 C CA . LYS A 1 91 ? -20.387 4.088 50.772 1.00 91.31 91 LYS A CA 1
ATOM 738 C C . LYS A 1 91 ? -18.899 3.881 50.505 1.00 91.31 91 LYS A C 1
ATOM 740 O O . LYS A 1 91 ? -18.359 4.535 49.611 1.00 91.31 91 LYS A O 1
ATOM 745 N N . SER A 1 92 ? -18.242 2.961 51.217 1.00 91.75 92 SER A N 1
ATOM 746 C CA . SER A 1 92 ? -16.829 2.629 50.984 1.00 91.75 92 SER A CA 1
ATOM 747 C C . SER A 1 92 ? -16.603 2.137 49.551 1.00 91.75 92 SER A C 1
ATOM 749 O O . SER A 1 92 ? -15.712 2.628 48.856 1.00 91.75 92 SER A O 1
ATOM 751 N N . PHE A 1 93 ? -17.460 1.234 49.068 1.00 92.81 93 PHE A N 1
ATOM 752 C CA . PHE A 1 93 ? -17.348 0.664 47.728 1.00 92.81 93 PHE A CA 1
ATOM 753 C C . PHE A 1 93 ? -17.501 1.713 46.616 1.00 92.81 93 PHE A C 1
ATOM 755 O O . PHE A 1 93 ? -16.661 1.808 45.716 1.00 92.81 93 PHE A O 1
ATOM 762 N N . ILE A 1 94 ? -18.553 2.533 46.685 1.00 92.19 94 ILE A N 1
ATOM 763 C CA . ILE A 1 94 ? -18.787 3.606 45.712 1.00 92.19 94 ILE A CA 1
ATOM 764 C C . ILE A 1 94 ? -17.655 4.633 45.751 1.00 92.19 94 ILE A C 1
ATOM 766 O O . ILE A 1 94 ? -17.213 5.077 44.692 1.00 92.19 94 ILE A O 1
ATOM 770 N N . SER A 1 95 ? -17.140 4.977 46.936 1.00 91.38 95 SER A N 1
ATOM 771 C CA . SER A 1 95 ? -16.012 5.914 47.049 1.00 91.38 95 SER A CA 1
ATOM 772 C C . SER A 1 95 ? -14.773 5.411 46.302 1.00 91.38 95 SER A C 1
ATOM 774 O O . SER A 1 95 ? -14.102 6.198 45.642 1.00 91.38 95 SER A O 1
ATOM 776 N N . LEU A 1 96 ? -14.505 4.099 46.333 1.00 92.44 96 LEU A N 1
ATOM 777 C CA . LEU A 1 96 ? -13.414 3.498 45.562 1.00 92.44 96 LEU A CA 1
ATOM 778 C C . LEU A 1 96 ? -13.669 3.562 44.050 1.00 92.44 96 LEU A C 1
ATOM 780 O O . LEU A 1 96 ? -12.738 3.805 43.281 1.00 92.44 96 LEU A O 1
ATOM 784 N N . CYS A 1 97 ? -14.917 3.360 43.614 1.00 91.75 97 CYS A N 1
ATOM 785 C CA . CYS A 1 97 ? -15.285 3.449 42.199 1.00 91.75 97 CYS A CA 1
ATOM 786 C C . CYS A 1 97 ? -15.168 4.884 41.658 1.00 91.75 97 CYS A C 1
ATOM 788 O O . CYS A 1 97 ? -14.778 5.082 40.507 1.00 91.75 97 CYS A O 1
ATOM 790 N N . LEU A 1 98 ? -15.479 5.878 42.496 1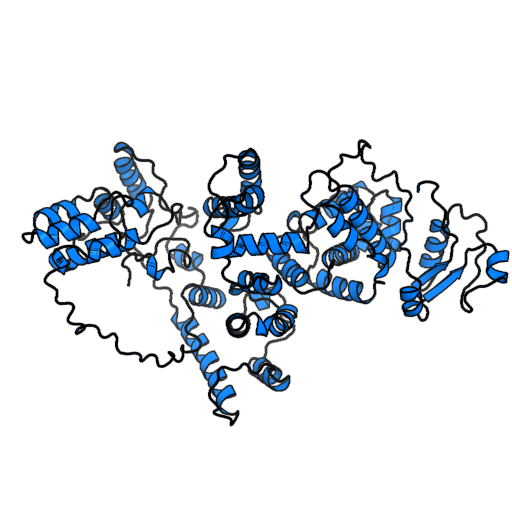.00 91.75 98 LEU A N 1
ATOM 791 C CA . LEU A 1 98 ? -15.505 7.308 42.164 1.00 91.75 98 LEU A CA 1
ATOM 792 C C . LEU A 1 98 ? -14.243 8.063 42.620 1.00 91.75 98 LEU A C 1
ATOM 794 O O . LEU A 1 98 ? -14.257 9.283 42.829 1.00 91.75 98 LEU A O 1
ATOM 798 N N . GLU A 1 99 ? -13.126 7.342 42.743 1.00 90.06 99 GLU A N 1
ATOM 799 C CA . GLU A 1 99 ? -11.805 7.941 42.912 1.00 90.06 99 GLU A CA 1
ATOM 800 C C . GLU A 1 99 ? -11.436 8.752 41.657 1.00 90.06 99 GLU A C 1
ATOM 802 O O . GLU A 1 99 ? -11.584 8.281 40.524 1.00 90.06 99 GLU A O 1
ATOM 807 N N . GLU A 1 100 ? -10.984 9.992 41.849 1.00 84.31 100 GLU A N 1
ATOM 808 C CA . GLU A 1 100 ? -10.728 10.945 40.757 1.00 84.31 100 GLU A CA 1
ATOM 809 C C . GLU A 1 100 ? -9.458 10.608 39.991 1.00 84.31 100 GLU A C 1
ATOM 811 O O . GLU A 1 100 ? -9.401 10.783 38.775 1.00 84.31 100 GLU A O 1
ATOM 816 N N . ASP A 1 101 ? -8.441 10.142 40.707 1.00 83.12 101 ASP A N 1
ATOM 817 C CA . ASP A 1 101 ? -7.190 9.704 40.113 1.00 83.12 101 ASP A CA 1
ATOM 818 C C . ASP A 1 101 ? -7.348 8.269 39.596 1.00 83.12 101 ASP A C 1
ATOM 820 O O . ASP A 1 101 ? -7.440 7.312 40.374 1.00 83.12 101 ASP A O 1
ATOM 824 N N . SER A 1 102 ? -7.370 8.109 38.271 1.00 86.31 102 SER A N 1
ATOM 825 C CA . SER A 1 102 ? -7.542 6.805 37.621 1.00 86.31 102 SER A CA 1
ATOM 826 C C . SER A 1 102 ? -6.445 5.802 37.997 1.00 86.31 102 SER A C 1
ATOM 828 O O . SER A 1 102 ? -6.707 4.598 37.998 1.00 86.31 102 SER A O 1
ATOM 830 N N . ALA A 1 103 ? -5.249 6.273 38.378 1.00 83.25 103 ALA A N 1
ATOM 831 C CA . ALA A 1 103 ? -4.153 5.420 38.832 1.00 83.25 103 ALA A CA 1
ATOM 832 C C . ALA A 1 103 ? -4.392 4.849 40.240 1.00 83.25 103 ALA A C 1
ATOM 834 O O . ALA A 1 103 ? -3.900 3.766 40.555 1.00 83.25 103 ALA A O 1
ATOM 835 N N . LYS A 1 104 ? -5.156 5.557 41.081 1.00 88.12 104 LYS A N 1
ATOM 836 C CA . LYS A 1 104 ? -5.539 5.109 42.431 1.00 88.12 104 LYS A CA 1
ATOM 837 C C . LYS A 1 104 ? -6.839 4.316 42.439 1.00 88.12 104 LYS A C 1
ATOM 839 O O . LYS A 1 104 ? -7.053 3.518 43.350 1.00 88.12 104 LYS A O 1
ATOM 844 N N . ARG A 1 105 ? -7.693 4.513 41.430 1.00 92.38 105 ARG A N 1
ATOM 845 C CA . ARG A 1 105 ? -8.943 3.766 41.268 1.00 92.38 105 ARG A CA 1
ATOM 846 C C . ARG A 1 105 ? -8.634 2.260 41.169 1.00 92.38 105 ARG A C 1
ATOM 848 O O . ARG A 1 105 ? -7.855 1.870 40.291 1.00 92.38 105 ARG A O 1
ATOM 855 N N . PRO A 1 106 ? -9.201 1.390 42.029 1.00 90.50 106 PRO A N 1
ATOM 856 C CA . PRO A 1 106 ? -8.922 -0.051 42.004 1.00 90.50 106 PRO A CA 1
ATOM 857 C C . PRO A 1 106 ? -9.400 -0.720 40.709 1.00 90.50 106 PRO A C 1
ATOM 859 O O . PRO A 1 106 ? -10.125 -0.121 39.921 1.00 90.50 106 PRO A O 1
ATOM 862 N N . ASP A 1 107 ? -8.902 -1.916 40.386 1.00 86.69 107 ASP A N 1
ATOM 863 C CA . ASP A 1 107 ? -9.398 -2.699 39.239 1.00 86.69 107 ASP A CA 1
ATOM 864 C C . ASP A 1 107 ? -10.561 -3.602 39.660 1.00 86.69 107 ASP A C 1
ATOM 866 O O . ASP A 1 107 ? -10.901 -3.706 40.839 1.00 86.69 107 ASP A O 1
ATOM 870 N N . THR A 1 108 ? -11.197 -4.242 38.681 1.00 83.69 108 THR A N 1
ATOM 871 C CA . THR A 1 108 ? -12.335 -5.135 38.921 1.00 83.69 108 THR A CA 1
ATOM 872 C C . THR A 1 108 ? -11.969 -6.312 39.823 1.00 83.69 108 THR A C 1
ATOM 874 O O . THR A 1 108 ? -12.768 -6.681 40.682 1.00 83.69 108 THR A O 1
ATOM 877 N N . ASP A 1 109 ? -10.759 -6.858 39.676 1.00 82.19 109 ASP A N 1
ATOM 878 C CA . ASP A 1 109 ? -10.273 -7.994 40.469 1.00 82.19 109 ASP A CA 1
ATOM 879 C C . ASP A 1 109 ? -10.046 -7.612 41.938 1.00 82.19 109 ASP A C 1
ATOM 881 O O . ASP A 1 109 ? -10.248 -8.423 42.842 1.00 82.19 109 ASP A O 1
ATOM 885 N N . THR A 1 110 ? -9.688 -6.358 42.208 1.00 87.25 110 THR A N 1
ATOM 886 C CA . THR A 1 110 ? -9.607 -5.831 43.574 1.00 87.25 110 THR A CA 1
ATOM 887 C C . THR A 1 110 ? -10.998 -5.521 44.132 1.00 87.25 110 THR A C 1
ATOM 889 O O . THR A 1 110 ? -11.296 -5.873 45.272 1.00 87.25 110 THR A O 1
ATOM 892 N N . LEU A 1 111 ? -11.871 -4.890 43.337 1.00 87.31 111 LEU A N 1
ATOM 893 C CA . LEU A 1 111 ? -13.202 -4.449 43.775 1.00 87.31 111 LEU A CA 1
ATOM 894 C C . LEU A 1 111 ? -14.149 -5.599 44.121 1.00 87.31 111 LEU A C 1
ATOM 896 O O . LEU A 1 111 ? -14.929 -5.468 45.063 1.00 87.31 111 LEU A O 1
ATOM 900 N N . ILE A 1 112 ? -14.077 -6.722 43.403 1.00 85.31 112 ILE A N 1
ATOM 901 C CA . ILE A 1 112 ? -14.938 -7.885 43.670 1.00 85.31 112 ILE A CA 1
ATOM 902 C C . ILE A 1 112 ? -14.692 -8.492 45.060 1.00 85.31 112 ILE A C 1
ATOM 904 O O . ILE A 1 112 ? -15.581 -9.112 45.631 1.00 85.31 112 ILE A O 1
ATOM 908 N N . ASN A 1 113 ? -13.501 -8.277 45.624 1.00 84.75 113 ASN A N 1
ATOM 909 C CA . ASN A 1 113 ? -13.119 -8.759 46.949 1.00 84.75 113 ASN A CA 1
ATOM 910 C C . ASN A 1 113 ? -13.480 -7.774 48.080 1.00 84.75 113 ASN A C 1
ATOM 912 O O . ASN A 1 113 ? -13.107 -7.994 49.233 1.00 84.75 113 ASN A O 1
ATOM 916 N N . HIS A 1 114 ? -14.169 -6.670 47.771 1.00 89.94 114 HIS A N 1
ATOM 917 C CA . HIS A 1 114 ? -14.587 -5.680 48.762 1.00 89.94 114 HIS A CA 1
ATOM 918 C C . HIS A 1 114 ? -15.637 -6.256 49.733 1.00 89.94 114 HIS A C 1
ATOM 920 O O . HIS A 1 114 ? -16.459 -7.086 49.349 1.00 89.94 114 HIS A O 1
ATOM 926 N N . SER A 1 115 ? -15.650 -5.786 50.989 1.00 86.38 115 SER A N 1
ATOM 927 C CA . SER A 1 115 ? -16.537 -6.305 52.047 1.00 86.38 115 SER A CA 1
ATOM 928 C C . SER A 1 115 ? -18.025 -6.214 51.707 1.00 86.38 115 SER A C 1
ATOM 930 O O . SER A 1 115 ? -18.775 -7.109 52.066 1.00 86.38 115 SER A O 1
ATOM 932 N N . TRP A 1 116 ? -18.418 -5.214 50.916 1.00 84.88 116 TRP A N 1
ATOM 933 C CA . TRP A 1 116 ? -19.786 -5.065 50.403 1.00 84.88 116 TRP A CA 1
ATOM 934 C C . TRP A 1 116 ? -20.289 -6.283 49.593 1.00 84.88 116 TRP A C 1
ATOM 936 O O . TRP A 1 116 ? -21.492 -6.491 49.472 1.00 84.88 116 TRP A O 1
ATOM 946 N N . PHE A 1 117 ? -19.385 -7.121 49.067 1.00 81.62 117 PHE A N 1
ATOM 947 C CA . PHE A 1 117 ? -19.719 -8.380 48.386 1.00 81.62 117 PHE A CA 1
ATOM 948 C C . PHE A 1 117 ? -19.600 -9.627 49.276 1.00 81.62 117 PHE A C 1
ATOM 950 O O . PHE A 1 117 ? -19.818 -10.737 48.800 1.00 81.62 117 PHE A O 1
ATOM 957 N N . LYS A 1 118 ? -19.247 -9.482 50.557 1.00 72.94 118 LYS A N 1
ATOM 958 C CA . LYS A 1 118 ? -18.890 -10.598 51.448 1.00 72.94 118 LYS A CA 1
ATOM 959 C C . LYS A 1 118 ? -20.086 -11.457 51.869 1.00 72.94 118 LYS A C 1
ATOM 961 O O . LYS A 1 118 ? -19.923 -12.666 52.014 1.00 72.94 118 LYS A O 1
ATOM 966 N N . ASP A 1 119 ? -21.257 -10.837 52.018 1.00 64.56 119 ASP A N 1
ATOM 967 C CA . ASP A 1 119 ? -22.516 -11.500 52.400 1.00 64.56 119 ASP A CA 1
ATOM 968 C C . ASP A 1 119 ? -23.400 -11.838 51.193 1.00 64.56 119 ASP A C 1
ATOM 970 O O . ASP A 1 119 ? -24.440 -12.487 51.324 1.00 64.56 119 ASP A O 1
ATOM 974 N N . LEU A 1 120 ? -22.975 -11.431 49.994 1.00 64.81 120 LEU A N 1
ATOM 975 C CA . LEU A 1 120 ? -23.513 -11.991 48.771 1.00 64.81 120 LEU A CA 1
ATOM 976 C C . LEU A 1 120 ? -22.947 -13.403 48.668 1.00 64.81 120 LEU A C 1
ATOM 978 O O . LEU A 1 120 ? -21.888 -13.630 48.082 1.00 64.81 120 LEU A O 1
ATOM 982 N N . GLU A 1 121 ? -23.677 -14.379 49.218 1.00 48.69 121 GLU A N 1
ATOM 983 C CA . GLU A 1 121 ? -23.617 -15.713 48.646 1.00 48.69 121 GLU A CA 1
ATOM 984 C C . GLU A 1 121 ? -23.823 -15.496 47.150 1.00 48.69 121 GLU A C 1
ATOM 986 O O . GLU A 1 121 ? -24.903 -15.097 46.705 1.00 48.69 121 GLU A O 1
ATOM 991 N N . VAL A 1 122 ? -22.768 -15.709 46.361 1.00 50.72 122 VAL A N 1
ATOM 992 C CA . VAL A 1 122 ? -22.897 -15.901 44.921 1.00 50.72 122 VAL A CA 1
ATOM 993 C C . VAL A 1 122 ? -23.577 -17.255 44.751 1.00 50.72 122 VAL A C 1
ATOM 995 O O . VAL A 1 122 ? -23.029 -18.228 44.234 1.00 50.72 122 VAL A O 1
ATOM 998 N N . GLU A 1 123 ? -24.805 -17.341 45.244 1.00 43.88 123 GLU A N 1
ATOM 999 C CA . GLU A 1 123 ? -25.810 -18.211 44.725 1.00 43.88 123 GLU A CA 1
ATOM 1000 C C . GLU A 1 123 ? -25.813 -17.850 43.237 1.00 43.88 123 GLU A C 1
ATOM 1002 O O . GLU A 1 123 ? -26.123 -16.728 42.833 1.00 43.88 123 GLU A O 1
ATOM 1007 N N . ASN A 1 124 ? -25.277 -18.753 42.418 1.00 44.56 124 ASN A N 1
ATOM 1008 C CA . ASN A 1 124 ? -25.167 -18.618 40.967 1.00 44.56 124 ASN A CA 1
ATOM 1009 C C . ASN A 1 124 ? -26.575 -18.598 40.322 1.00 44.56 124 ASN A C 1
ATOM 1011 O O . ASN A 1 124 ? -26.864 -19.384 39.415 1.00 44.56 124 ASN A O 1
ATOM 1015 N N . THR A 1 125 ? -27.502 -17.781 40.827 1.00 43.88 125 THR A N 1
ATOM 1016 C CA . THR A 1 125 ? -28.943 -17.970 40.663 1.00 43.88 125 THR A CA 1
ATOM 1017 C C . THR A 1 125 ? -29.654 -16.846 39.932 1.00 43.88 125 THR A C 1
ATOM 1019 O O . THR A 1 125 ? -30.748 -17.123 39.451 1.00 43.88 125 THR A O 1
ATOM 1022 N N . TRP A 1 126 ? -29.075 -15.663 39.671 1.00 40.91 126 TRP A N 1
ATOM 1023 C CA . TRP A 1 126 ? -29.862 -14.637 38.952 1.00 40.91 126 TRP A CA 1
ATOM 1024 C C . TRP A 1 126 ? -29.218 -13.860 37.808 1.00 40.91 126 TRP A C 1
ATOM 1026 O O . TRP A 1 126 ? -29.889 -13.032 37.218 1.00 40.91 126 TRP A O 1
ATOM 1036 N N . TYR A 1 127 ? -28.063 -14.288 37.310 1.00 32.91 127 TYR A N 1
ATOM 1037 C CA . TYR A 1 127 ? -28.001 -14.619 35.887 1.00 32.91 127 TYR A CA 1
ATOM 1038 C C . TYR A 1 127 ? -27.060 -15.820 35.737 1.00 32.91 127 TYR A C 1
ATOM 1040 O O . TYR A 1 127 ? -25.909 -15.705 35.312 1.00 32.91 127 TYR A O 1
ATOM 1048 N N . LYS A 1 128 ? -27.649 -17.025 35.804 1.00 33.62 128 LYS A N 1
ATOM 1049 C CA . LYS A 1 128 ? -27.578 -17.798 34.565 1.00 33.62 128 LYS A CA 1
ATOM 1050 C C . LYS A 1 128 ? -27.970 -16.770 33.508 1.00 33.62 128 LYS A C 1
ATOM 1052 O O . LYS A 1 128 ? -29.154 -16.476 33.343 1.00 33.62 128 LYS A O 1
ATOM 1057 N N . ARG A 1 129 ? -26.977 -16.229 32.772 1.00 33.50 129 ARG A N 1
ATOM 1058 C CA . ARG A 1 129 ? -27.204 -15.891 31.363 1.00 33.50 129 ARG A CA 1
ATOM 1059 C C . ARG A 1 129 ? -28.176 -16.972 30.905 1.00 33.50 129 ARG A C 1
ATOM 1061 O O . ARG A 1 129 ? -27.964 -18.119 31.342 1.00 33.50 129 ARG A O 1
ATOM 1068 N N . PRO A 1 130 ? -29.194 -16.712 30.065 1.00 30.75 130 PRO A N 1
ATOM 1069 C CA . PRO A 1 130 ? -29.694 -17.837 29.299 1.00 30.75 130 PRO A CA 1
ATOM 1070 C C . PRO A 1 130 ? -28.433 -18.608 28.930 1.00 30.75 130 PRO A C 1
ATOM 1072 O O . PRO A 1 130 ? -27.461 -18.008 28.443 1.00 30.75 130 PRO A O 1
ATOM 1075 N N . HIS A 1 131 ? -28.347 -19.874 29.349 1.00 31.73 131 HIS A N 1
ATOM 1076 C CA . HIS A 1 131 ? -27.514 -20.781 28.618 1.00 31.73 131 HIS A CA 1
ATOM 1077 C C . HIS A 1 131 ? -28.165 -20.644 27.230 1.00 31.73 131 HIS A C 1
ATOM 1079 O O . HIS A 1 131 ? -29.051 -21.405 26.884 1.00 31.73 131 HIS A O 1
ATOM 1085 N N . ILE A 1 132 ? -27.785 -19.604 26.459 1.00 34.16 132 ILE A N 1
ATOM 1086 C CA . ILE A 1 132 ? -27.178 -19.760 25.170 1.00 34.16 132 ILE A CA 1
ATOM 1087 C C . ILE A 1 132 ? -26.240 -20.880 25.529 1.00 34.16 132 ILE A C 1
ATOM 1089 O O . ILE A 1 132 ? -25.249 -20.656 26.240 1.00 34.16 132 ILE A O 1
ATOM 1093 N N . PRO A 1 133 ? -26.668 -22.122 25.269 1.00 28.36 133 PRO A N 1
ATOM 1094 C CA . PRO A 1 133 ? -25.794 -23.222 25.547 1.00 28.36 133 PRO A CA 1
ATOM 1095 C C . PRO A 1 133 ? -24.492 -22.814 24.843 1.00 28.36 133 PRO A C 1
ATOM 1097 O O . PRO A 1 133 ? -24.548 -22.088 23.844 1.00 28.36 133 PRO A O 1
ATOM 1100 N N . LYS A 1 134 ? -23.334 -23.335 25.231 1.00 33.28 134 LYS A N 1
ATOM 1101 C CA . LYS A 1 134 ? -22.351 -23.582 24.175 1.00 33.28 134 LYS A CA 1
ATOM 1102 C C . LYS A 1 134 ? -22.918 -24.638 23.189 1.00 33.28 134 LYS A C 1
ATOM 1104 O O . LYS A 1 134 ? -22.214 -25.535 22.767 1.00 33.28 134 LYS A O 1
ATOM 1109 N N . LYS A 1 135 ? -24.170 -24.507 22.715 1.00 34.19 135 LYS A N 1
ATOM 1110 C CA . LYS A 1 135 ? -24.370 -24.380 21.289 1.00 34.19 135 LYS A CA 1
ATOM 1111 C C . LYS A 1 135 ? -23.252 -23.422 20.937 1.00 34.19 135 LYS A C 1
ATOM 1113 O O . LYS A 1 135 ? -23.183 -22.324 21.490 1.00 34.19 135 LYS A O 1
ATOM 1118 N N . GLN A 1 136 ? -22.326 -23.841 20.083 1.00 40.91 136 GLN A N 1
ATOM 1119 C CA . GLN A 1 136 ? -21.813 -22.874 19.128 1.00 40.91 136 GLN A CA 1
ATOM 1120 C C . GLN A 1 136 ? -22.970 -21.901 18.945 1.00 40.91 136 GLN A C 1
ATOM 1122 O O . GLN A 1 136 ? -24.053 -22.363 18.572 1.00 40.91 136 GLN A O 1
ATOM 1127 N N . LYS A 1 137 ? -22.863 -20.622 19.366 1.00 38.41 137 LYS A N 1
ATOM 1128 C CA . LYS A 1 137 ? -23.753 -19.667 18.723 1.00 38.41 137 LYS A CA 1
ATOM 1129 C C . LYS A 1 137 ? -23.539 -20.108 17.287 1.00 38.41 137 LYS A C 1
ATOM 1131 O O . LYS A 1 137 ? -22.384 -20.166 16.843 1.00 38.41 137 LYS A O 1
ATOM 1136 N N . ASP A 1 138 ? -24.593 -20.582 16.635 1.00 40.09 138 ASP A N 1
ATOM 1137 C CA . ASP A 1 138 ? -24.694 -20.342 15.226 1.00 40.09 138 ASP A CA 1
ATOM 1138 C C . ASP A 1 138 ? -24.478 -18.836 15.246 1.00 40.09 138 ASP A C 1
ATOM 1140 O O . ASP A 1 138 ? -25.381 -18.096 15.648 1.00 40.09 138 ASP A O 1
ATOM 1144 N N . GLU A 1 139 ? -23.203 -18.408 15.167 1.00 39.41 139 GLU A N 1
ATOM 1145 C CA . GLU A 1 139 ? -22.790 -17.031 15.079 1.00 39.41 139 GLU A CA 1
ATOM 1146 C C . GLU A 1 139 ? -23.660 -16.688 13.919 1.00 39.41 139 GLU A C 1
ATOM 1148 O O . GLU A 1 139 ? -23.448 -17.256 12.841 1.00 39.41 139 GLU A O 1
ATOM 1153 N N . LYS A 1 140 ? -24.765 -15.972 14.183 1.00 45.09 140 LYS A N 1
ATOM 1154 C CA . LYS A 1 140 ? -25.678 -15.621 13.114 1.00 45.09 140 LYS A CA 1
ATOM 1155 C C . LYS A 1 140 ? -24.707 -15.046 12.104 1.00 45.09 140 LYS A C 1
ATOM 1157 O O . LYS A 1 140 ? -24.008 -14.120 12.520 1.00 45.09 140 LYS A O 1
ATOM 1162 N N . PRO A 1 141 ? -24.541 -15.641 10.907 1.00 46.25 141 PRO A N 1
ATOM 1163 C CA . PRO A 1 141 ? -23.255 -15.608 10.187 1.00 46.25 141 PRO A CA 1
ATOM 1164 C C . PRO A 1 141 ? -22.784 -14.215 9.769 1.00 46.25 141 PRO A C 1
ATOM 1166 O O . PRO A 1 141 ? -21.831 -14.059 9.013 1.00 46.25 141 PRO A O 1
ATOM 1169 N N . PHE A 1 142 ? -23.541 -13.202 10.167 1.00 56.56 142 PHE A N 1
ATOM 1170 C CA . PHE A 1 142 ? -23.564 -11.884 9.642 1.00 56.56 142 PHE A CA 1
ATOM 1171 C C . PHE A 1 142 ? -24.335 -10.924 10.572 1.00 56.56 142 PHE A C 1
ATOM 1173 O O . PHE A 1 142 ? -25.370 -10.382 10.190 1.00 56.56 142 PHE A O 1
ATOM 1180 N N . GLU A 1 143 ? -23.896 -10.735 11.818 1.00 57.88 143 GLU A N 1
ATOM 1181 C CA . GLU A 1 143 ? -24.228 -9.502 12.551 1.00 57.88 143 GLU A CA 1
ATOM 1182 C C . GLU A 1 143 ? -23.027 -8.554 12.410 1.00 57.88 143 GLU A C 1
ATOM 1184 O O . GLU A 1 143 ? -21.955 -8.869 12.938 1.00 57.88 143 GLU A O 1
ATOM 1189 N N . PRO A 1 144 ? -23.144 -7.461 11.626 1.00 63.41 144 PRO A N 1
ATOM 1190 C CA . PRO A 1 144 ? -22.039 -6.531 11.452 1.00 63.41 144 PRO A CA 1
ATOM 1191 C C . PRO A 1 144 ? -21.689 -5.900 12.799 1.00 63.41 144 PRO A C 1
ATOM 1193 O O . PRO A 1 144 ? -22.575 -5.482 13.545 1.00 63.41 144 PRO A O 1
ATOM 1196 N N . ASN A 1 145 ? -20.395 -5.821 13.111 1.00 66.50 145 ASN A N 1
ATOM 1197 C CA . ASN A 1 145 ? -19.953 -5.028 14.259 1.00 66.50 145 ASN A CA 1
ATOM 1198 C C . ASN A 1 145 ? -20.188 -3.531 13.990 1.00 66.50 145 ASN A C 1
ATOM 1200 O O . ASN A 1 145 ? -20.495 -3.128 12.868 1.00 66.50 145 ASN A O 1
ATOM 1204 N N . LEU A 1 146 ? -20.015 -2.691 15.012 1.00 63.31 146 LEU A N 1
ATOM 1205 C CA . LEU A 1 146 ? -20.269 -1.252 14.902 1.00 63.31 146 LEU A CA 1
ATOM 1206 C C . LEU A 1 146 ? -19.501 -0.599 13.736 1.00 63.31 146 LEU A C 1
ATOM 1208 O O . LEU A 1 146 ? -20.067 0.200 12.993 1.00 63.31 146 LEU A O 1
ATOM 1212 N N . LYS A 1 147 ? -18.237 -0.992 13.532 1.00 67.81 147 LYS A N 1
ATOM 1213 C CA . LYS A 1 147 ? -17.376 -0.463 12.465 1.00 67.81 147 LYS A CA 1
ATOM 1214 C C . LYS A 1 147 ? -17.899 -0.827 11.072 1.00 67.81 147 LYS A C 1
ATOM 1216 O O . LYS A 1 147 ? -17.909 0.006 10.171 1.00 67.81 147 LYS A O 1
ATOM 1221 N N . GLU A 1 148 ? -18.350 -2.064 10.895 1.00 75.94 148 GLU A N 1
ATOM 1222 C CA . GLU A 1 148 ? -18.948 -2.556 9.650 1.00 75.94 148 GLU A CA 1
ATOM 1223 C C . GLU A 1 148 ? -20.305 -1.927 9.385 1.00 75.94 148 GLU A C 1
ATOM 1225 O O . GLU A 1 148 ? -20.579 -1.520 8.261 1.00 75.94 148 GLU A O 1
ATOM 1230 N N . ALA A 1 149 ? -21.137 -1.816 10.418 1.00 70.19 149 ALA A N 1
ATOM 1231 C CA . ALA A 1 149 ? -22.437 -1.179 10.320 1.00 70.19 149 ALA A CA 1
ATOM 1232 C C . ALA A 1 149 ? -22.276 0.279 9.862 1.00 70.19 149 ALA A C 1
ATOM 1234 O O . ALA A 1 149 ? -22.903 0.689 8.887 1.00 70.19 149 ALA A O 1
ATOM 1235 N N . TYR A 1 150 ? -21.365 1.026 10.490 1.00 71.00 150 TYR A N 1
ATOM 1236 C CA . TYR A 1 150 ? -21.046 2.396 10.095 1.00 71.00 150 TYR A CA 1
ATOM 1237 C C . TYR A 1 150 ? -20.486 2.486 8.667 1.00 71.00 150 TYR A C 1
ATOM 1239 O O . TYR A 1 150 ? -20.902 3.342 7.886 1.00 71.00 150 TYR A O 1
ATOM 1247 N N . TYR A 1 151 ? -19.592 1.569 8.287 1.00 79.88 151 TYR A N 1
ATOM 1248 C CA . TYR A 1 151 ? -19.060 1.493 6.925 1.00 79.88 151 TYR A CA 1
ATOM 1249 C C . TYR A 1 151 ? -20.165 1.260 5.882 1.00 79.88 151 TYR A C 1
ATOM 1251 O O . TYR A 1 151 ? -20.233 1.963 4.876 1.00 79.88 151 TYR A O 1
ATOM 1259 N N . PHE A 1 152 ? -21.073 0.318 6.135 1.00 80.06 152 PHE A N 1
ATOM 1260 C CA . PHE A 1 152 ? -22.212 0.040 5.261 1.00 80.06 152 PHE A CA 1
ATOM 1261 C C . PHE A 1 152 ? -23.189 1.205 5.163 1.00 80.06 152 PHE A C 1
ATOM 1263 O O . PHE A 1 152 ? -23.692 1.492 4.078 1.00 80.06 152 PHE A O 1
ATOM 1270 N N . TRP A 1 153 ? -23.435 1.889 6.276 1.00 78.38 153 TRP A N 1
ATOM 1271 C CA . TRP A 1 153 ? -24.248 3.095 6.290 1.00 78.38 153 TRP A CA 1
ATOM 1272 C C . TRP A 1 153 ? -23.642 4.195 5.412 1.00 78.38 153 TRP A C 1
ATOM 1274 O O . TRP A 1 153 ? -24.357 4.734 4.566 1.00 78.38 153 TRP A O 1
ATOM 1284 N N . LYS A 1 154 ? -22.321 4.429 5.492 1.00 78.12 154 LYS A N 1
ATOM 1285 C CA . LYS A 1 154 ? -21.617 5.351 4.582 1.00 78.12 154 LYS A CA 1
ATOM 1286 C C . LYS A 1 154 ? -21.813 4.981 3.108 1.00 78.12 154 LYS A C 1
ATOM 1288 O O . LYS A 1 154 ? -22.183 5.831 2.304 1.00 78.12 154 LYS A O 1
ATOM 1293 N N . LEU A 1 155 ? -21.646 3.704 2.748 1.00 81.62 155 LEU A N 1
ATOM 1294 C CA . LEU A 1 155 ? -21.834 3.237 1.362 1.00 81.62 155 LEU A CA 1
ATOM 1295 C C . LEU A 1 155 ? -23.266 3.427 0.836 1.00 81.62 155 LEU A C 1
ATOM 1297 O O . LEU A 1 155 ? -23.475 3.561 -0.365 1.00 81.62 155 LEU A O 1
ATOM 1301 N N . LEU A 1 156 ? -24.265 3.451 1.720 1.00 82.12 156 LEU A N 1
ATOM 1302 C CA . LEU A 1 156 ? -25.672 3.651 1.358 1.00 82.12 156 LEU A CA 1
ATOM 1303 C C . LEU A 1 156 ? -26.085 5.130 1.278 1.00 82.12 156 LEU A C 1
ATOM 1305 O O . LEU A 1 156 ? -27.289 5.416 1.173 1.00 82.12 156 LEU A O 1
ATOM 1309 N N . GLY A 1 157 ? -25.099 6.035 1.288 1.00 77.50 157 GLY A N 1
ATOM 1310 C CA . GLY A 1 157 ? -25.266 7.486 1.225 1.00 77.50 157 GLY A CA 1
ATOM 1311 C C . GLY A 1 157 ? -25.334 8.161 2.594 1.00 77.50 157 GLY A C 1
ATOM 1312 O O . GLY A 1 157 ? -25.769 9.306 2.671 1.00 77.50 157 GLY A O 1
ATOM 1313 N N . GLY A 1 158 ? -24.959 7.451 3.661 1.00 73.19 158 GLY A N 1
ATOM 1314 C CA . GLY A 1 158 ? -24.806 8.027 4.989 1.00 73.19 158 GLY A CA 1
ATOM 1315 C C . GLY A 1 158 ? -23.660 9.029 5.012 1.00 73.19 158 GLY A C 1
ATOM 1316 O O . GLY A 1 158 ? -22.528 8.698 4.662 1.00 73.19 158 GLY A O 1
ATOM 1317 N N . ASP A 1 159 ? -23.957 10.252 5.426 1.00 69.62 159 ASP A N 1
ATOM 1318 C CA . ASP A 1 159 ? -22.992 11.338 5.500 1.00 69.62 159 ASP A CA 1
ATOM 1319 C C . ASP A 1 159 ? -23.100 11.982 6.876 1.00 69.62 159 ASP A C 1
ATOM 1321 O O . ASP A 1 159 ? -24.089 12.641 7.200 1.00 69.62 159 ASP A O 1
ATOM 1325 N N . ILE A 1 160 ? -22.084 11.737 7.701 1.00 65.44 160 ILE A N 1
ATOM 1326 C CA . ILE A 1 160 ? -22.069 12.230 9.074 1.00 65.44 160 ILE A CA 1
ATOM 1327 C C . ILE A 1 160 ? -21.928 13.750 9.103 1.00 65.44 160 ILE A C 1
ATOM 1329 O O . ILE A 1 160 ? -22.543 14.395 9.943 1.00 65.44 160 ILE A O 1
ATOM 1333 N N . GLU A 1 161 ? -21.175 14.328 8.165 1.00 61.66 161 GLU A N 1
ATOM 1334 C CA . GLU A 1 161 ? -20.961 15.769 8.102 1.00 61.66 161 GLU A CA 1
ATOM 1335 C C . GLU A 1 161 ? -22.244 16.464 7.701 1.00 61.66 161 GLU A C 1
ATOM 1337 O O . GLU A 1 161 ? -22.632 17.412 8.369 1.00 61.66 161 GLU A O 1
ATOM 1342 N N . LYS A 1 162 ? -22.953 15.945 6.694 1.00 66.00 162 LYS A N 1
ATOM 1343 C CA . LYS A 1 162 ? -24.268 16.466 6.311 1.00 66.00 162 LYS A CA 1
ATOM 1344 C C . LYS A 1 162 ? -25.291 16.321 7.432 1.00 66.00 162 LYS A C 1
ATOM 1346 O O . LYS A 1 162 ? -26.070 17.232 7.712 1.00 66.00 162 LYS A O 1
ATOM 1351 N N . GLU A 1 163 ? -25.288 15.170 8.103 1.00 63.41 163 GLU A N 1
ATOM 1352 C CA . GLU A 1 163 ? -26.187 14.935 9.225 1.00 63.41 163 GLU A CA 1
ATOM 1353 C C . GLU A 1 163 ? -25.955 15.897 10.396 1.00 63.41 163 GLU A C 1
ATOM 1355 O O . GLU A 1 163 ? -26.914 16.185 11.124 1.00 63.41 163 GLU A O 1
ATOM 1360 N N . ILE A 1 164 ? -24.724 16.384 10.551 1.00 57.53 164 ILE A N 1
ATOM 1361 C CA . ILE A 1 164 ? -24.324 17.396 11.528 1.00 57.53 164 ILE A CA 1
ATOM 1362 C C . ILE A 1 164 ? -24.613 18.810 10.972 1.00 57.53 164 ILE A C 1
ATOM 1364 O O . ILE A 1 164 ? -25.293 19.596 11.626 1.00 57.53 164 ILE A O 1
ATOM 1368 N N . SER A 1 165 ? -24.203 19.136 9.744 1.00 56.38 165 SER A N 1
ATOM 1369 C CA . SER A 1 165 ? -24.266 20.481 9.147 1.00 56.38 165 SER A CA 1
ATOM 1370 C C . SER A 1 165 ? -25.677 21.036 8.987 1.00 56.38 165 SER A C 1
ATOM 1372 O O . SER A 1 165 ? -25.867 22.243 9.087 1.00 56.38 165 SER A O 1
ATOM 1374 N N . ASP A 1 166 ? -26.687 20.180 8.790 1.00 55.22 166 ASP A N 1
ATOM 1375 C CA . ASP A 1 166 ? -28.093 20.605 8.678 1.00 55.22 166 ASP A CA 1
ATOM 1376 C C . ASP A 1 166 ? -28.605 21.355 9.933 1.00 55.22 166 ASP A C 1
ATOM 1378 O O . ASP A 1 166 ? -29.683 21.954 9.905 1.00 55.22 166 ASP A O 1
ATOM 1382 N N . LYS A 1 167 ? -27.845 21.350 11.040 1.00 48.50 167 LYS A N 1
ATOM 1383 C CA . LYS A 1 167 ? -28.132 22.123 12.258 1.00 48.50 167 LYS A CA 1
ATOM 1384 C C . LYS A 1 167 ? -26.993 23.040 12.727 1.00 48.50 167 LYS A C 1
ATOM 1386 O O . LYS A 1 167 ? -27.215 23.779 13.686 1.00 48.50 167 LYS A O 1
ATOM 1391 N N . PHE A 1 168 ? -25.814 23.025 12.095 1.00 50.56 168 PHE A N 1
ATOM 1392 C CA . PHE A 1 168 ? -24.616 23.692 12.629 1.00 50.56 168 PHE A CA 1
ATOM 1393 C C . PHE A 1 168 ? -23.786 24.415 11.554 1.00 50.56 168 PHE A C 1
ATOM 1395 O O . PHE A 1 168 ? -23.654 23.951 10.426 1.00 50.56 168 PHE A O 1
ATOM 1402 N N . ASP A 1 169 ? -23.210 25.566 11.920 1.00 45.69 169 ASP A N 1
ATOM 1403 C CA . ASP A 1 169 ? -22.372 26.389 11.038 1.00 45.69 169 ASP A CA 1
ATOM 1404 C C . ASP A 1 169 ? -21.002 25.724 10.808 1.00 45.69 169 ASP A C 1
ATOM 1406 O O . ASP A 1 169 ? -20.150 25.684 11.701 1.00 45.69 169 ASP A O 1
ATOM 1410 N N . THR A 1 170 ? -20.808 25.177 9.607 1.00 44.41 170 THR A N 1
ATOM 1411 C CA . THR A 1 170 ? -19.645 24.387 9.164 1.00 44.41 170 THR A CA 1
ATOM 1412 C C . THR A 1 170 ? -18.339 25.180 9.053 1.00 44.41 170 THR A C 1
ATOM 1414 O O . THR A 1 170 ? -17.289 24.605 8.771 1.00 44.41 170 THR A O 1
ATOM 1417 N N . SER A 1 171 ? -18.373 26.502 9.252 1.00 43.34 171 SER A N 1
ATOM 1418 C CA . SER A 1 171 ? -17.170 27.350 9.273 1.00 43.34 171 SER A CA 1
ATOM 1419 C C . SER A 1 171 ? -16.273 27.092 10.492 1.00 43.34 171 SER A C 1
ATOM 1421 O O . SER A 1 171 ? -15.077 27.400 10.470 1.00 43.34 171 SER A O 1
ATOM 1423 N N . GLN A 1 172 ? -16.819 26.480 11.544 1.00 44.12 172 GLN A N 1
ATOM 1424 C CA . GLN A 1 172 ? -16.057 26.019 12.694 1.00 44.12 172 GLN A CA 1
ATOM 1425 C C . GLN A 1 172 ? -15.658 24.563 12.461 1.00 44.12 172 GLN A C 1
ATOM 1427 O O . GLN A 1 172 ? -16.501 23.674 12.499 1.00 44.12 172 GLN A O 1
ATOM 1432 N N . LYS A 1 173 ? -14.363 24.300 12.234 1.00 38.12 173 LYS A N 1
ATOM 1433 C CA . LYS A 1 173 ? -13.810 22.941 12.340 1.00 38.12 173 LYS A CA 1
ATOM 1434 C C . LYS A 1 173 ? -14.156 22.424 13.735 1.00 38.12 173 LYS A C 1
ATOM 1436 O O . LYS A 1 173 ? -13.525 22.845 14.706 1.00 38.12 173 LYS A O 1
ATOM 1441 N N . TYR A 1 174 ? -15.190 21.596 13.844 1.00 42.59 174 TYR A N 1
ATOM 1442 C CA . TYR A 1 174 ? -15.619 21.075 15.130 1.00 42.59 174 TYR A CA 1
ATOM 1443 C C . TYR A 1 174 ? -14.454 20.303 15.731 1.00 42.59 174 TYR A C 1
ATOM 1445 O O . TYR A 1 174 ? -13.917 19.372 15.125 1.00 42.59 174 TYR A O 1
ATOM 1453 N N . LEU A 1 175 ? -14.042 20.705 16.928 1.00 37.28 175 LEU A N 1
ATOM 1454 C CA . LEU A 1 175 ? -13.243 19.831 17.755 1.00 37.28 175 LEU A CA 1
ATOM 1455 C C . LEU A 1 175 ? -14.166 18.653 18.106 1.00 37.28 175 LEU A C 1
ATOM 1457 O O . LEU A 1 175 ? -14.937 18.728 19.054 1.00 37.28 175 LEU A O 1
ATOM 1461 N N . LEU A 1 176 ? -14.036 17.526 17.399 1.00 36.84 176 LEU A N 1
ATOM 1462 C CA . LEU A 1 176 ? -14.455 16.195 17.883 1.00 36.84 176 LEU A CA 1
ATOM 1463 C C . LEU A 1 176 ? -13.589 15.754 19.086 1.00 36.84 176 LEU A C 1
ATOM 1465 O O . LEU A 1 176 ? -13.300 14.580 19.291 1.00 36.84 176 LEU A O 1
ATOM 1469 N N . SER A 1 177 ? -13.081 16.727 19.837 1.00 37.97 177 SER A N 1
ATOM 1470 C CA . SER A 1 177 ? -12.005 16.604 20.793 1.00 37.97 177 SER A CA 1
ATOM 1471 C C . SER A 1 177 ? -12.252 17.515 21.980 1.00 37.97 177 SER A C 1
ATOM 1473 O O . SER A 1 177 ? -12.457 18.717 21.851 1.00 37.97 177 SER A O 1
ATOM 1475 N N . LEU A 1 178 ? -12.226 16.925 23.167 1.00 38.00 178 LEU A N 1
ATOM 1476 C CA . LEU A 1 178 ? -12.210 17.680 24.409 1.00 38.00 178 LEU A CA 1
ATOM 1477 C C . LEU A 1 178 ? -10.904 18.508 24.467 1.00 38.00 178 LEU A C 1
ATOM 1479 O O . LEU A 1 178 ? -9.851 18.008 24.070 1.00 38.00 178 LEU A O 1
ATOM 1483 N N . PRO A 1 179 ? -10.920 19.778 24.903 1.00 37.97 179 PRO A N 1
ATOM 1484 C CA . PRO A 1 179 ? -9.701 20.574 24.996 1.00 37.97 179 PRO A CA 1
ATOM 1485 C C . PRO A 1 179 ? -8.712 19.902 25.959 1.00 37.97 179 PRO A C 1
ATOM 1487 O O . PRO A 1 179 ? -9.067 19.635 27.104 1.00 37.97 179 PRO A O 1
ATOM 1490 N N . ASN A 1 180 ? -7.468 19.665 25.531 1.00 35.75 180 ASN A N 1
ATOM 1491 C CA . ASN A 1 180 ? -6.405 19.228 26.443 1.00 35.75 180 ASN A CA 1
ATOM 1492 C C . ASN A 1 180 ? -6.210 20.312 27.512 1.00 35.75 180 ASN A C 1
ATOM 1494 O O . ASN A 1 180 ? -5.767 21.417 27.180 1.00 35.75 180 ASN A O 1
ATOM 1498 N N . THR A 1 181 ? -6.503 20.024 28.783 1.00 40.88 181 THR A N 1
ATOM 1499 C CA . THR A 1 181 ? -6.213 20.972 29.868 1.00 40.88 181 THR A CA 1
ATOM 1500 C C . THR A 1 181 ? -5.216 20.411 30.866 1.00 40.88 181 THR A C 1
ATOM 1502 O O . THR A 1 181 ? -5.406 19.369 31.479 1.00 40.88 181 THR A O 1
ATOM 1505 N N . VAL A 1 182 ? -4.132 21.165 31.054 1.00 37.69 182 VAL A N 1
ATOM 1506 C CA . VAL A 1 182 ? -3.153 20.945 32.120 1.00 37.69 182 VAL A CA 1
ATOM 1507 C C . VAL A 1 182 ? -3.670 21.600 33.405 1.00 37.69 182 VAL A C 1
ATOM 1509 O O . VAL A 1 182 ? -4.125 22.750 33.416 1.00 37.69 182 VAL A O 1
ATOM 1512 N N . THR A 1 183 ? -3.602 20.836 34.491 1.00 38.50 183 THR A N 1
ATOM 1513 C CA . THR A 1 183 ? -4.166 21.094 35.820 1.00 38.50 183 THR A CA 1
ATOM 1514 C C . THR A 1 183 ? -3.559 22.316 36.524 1.00 38.50 183 THR A C 1
ATOM 1516 O O . THR A 1 183 ? -2.461 22.245 37.074 1.00 38.50 183 THR A O 1
ATOM 1519 N N . ARG A 1 184 ? -4.311 23.420 36.588 1.00 40.72 184 ARG A N 1
ATOM 1520 C CA . ARG A 1 184 ? -4.298 24.401 37.693 1.00 40.72 184 ARG A CA 1
ATOM 1521 C C . ARG A 1 184 ? -5.733 24.894 37.895 1.00 40.72 184 ARG A C 1
ATOM 1523 O O . ARG A 1 184 ? -6.430 25.117 36.913 1.00 40.72 184 ARG A O 1
ATOM 1530 N N . GLU A 1 185 ? -6.174 25.060 39.140 1.00 44.97 185 GLU A N 1
ATOM 1531 C CA . GLU A 1 185 ? -7.563 25.384 39.541 1.00 44.97 185 GLU A CA 1
ATOM 1532 C C . GLU A 1 185 ? -8.182 26.598 38.812 1.00 44.97 185 GLU A C 1
ATOM 1534 O O . GLU A 1 185 ? -9.397 26.683 38.642 1.00 44.97 185 GLU A O 1
ATOM 1539 N N . THR A 1 186 ? -7.359 27.522 38.308 1.00 42.56 186 THR A N 1
ATOM 1540 C CA . THR A 1 186 ? -7.783 28.656 37.471 1.00 42.56 186 THR A CA 1
ATOM 1541 C C . THR A 1 186 ? -8.303 28.251 36.084 1.00 42.56 186 THR A C 1
ATOM 1543 O O . THR A 1 186 ? -9.117 28.975 35.512 1.00 42.56 186 THR A O 1
ATOM 1546 N N . ASN A 1 187 ? -7.909 27.090 35.551 1.00 52.69 187 ASN A N 1
ATOM 1547 C CA . ASN A 1 187 ? -8.321 26.619 34.226 1.00 52.69 187 ASN A CA 1
ATOM 1548 C C . ASN A 1 187 ? -9.716 25.992 34.190 1.00 52.69 187 ASN A C 1
ATOM 1550 O O . ASN A 1 187 ? -10.336 26.056 33.140 1.00 52.69 187 ASN A O 1
ATOM 1554 N N . ILE A 1 188 ? -10.254 25.453 35.290 1.00 51.41 188 ILE A N 1
ATOM 1555 C CA . ILE A 1 188 ? -11.619 24.884 35.291 1.00 51.41 188 ILE A CA 1
ATOM 1556 C C . ILE A 1 188 ? -12.658 25.994 35.092 1.00 51.41 188 ILE A C 1
ATOM 1558 O O . ILE A 1 188 ? -13.577 25.853 34.291 1.00 51.41 188 ILE A O 1
ATOM 1562 N N . LYS A 1 189 ? -12.458 27.149 35.741 1.00 48.56 189 LYS A N 1
ATOM 1563 C CA . LYS A 1 189 ? -13.297 28.339 35.532 1.00 48.56 189 LYS A CA 1
ATOM 1564 C C . LYS A 1 189 ? -13.152 28.895 34.115 1.00 48.56 189 LYS A C 1
ATOM 1566 O O . LYS A 1 189 ? -14.152 29.244 33.504 1.00 48.56 189 LYS A O 1
ATOM 1571 N N . ASN A 1 190 ? -11.936 28.924 33.565 1.00 49.97 190 ASN A N 1
ATOM 1572 C CA . ASN A 1 190 ? -11.708 29.346 32.179 1.00 49.97 190 ASN A CA 1
ATOM 1573 C C . ASN A 1 190 ? -12.273 28.347 31.154 1.00 49.97 190 ASN A C 1
ATOM 1575 O O . ASN A 1 190 ? -12.743 28.772 30.105 1.00 49.97 190 ASN A O 1
ATOM 1579 N N . LEU A 1 191 ? -12.266 27.045 31.458 1.00 52.19 191 LEU A N 1
ATOM 1580 C CA . LEU A 1 191 ? -12.900 26.001 30.655 1.00 52.19 191 LEU A CA 1
ATOM 1581 C C . LEU A 1 191 ? -14.417 26.176 30.687 1.00 52.19 191 LEU A C 1
ATOM 1583 O O . LEU A 1 191 ? -15.015 26.214 29.626 1.00 52.19 191 LEU A O 1
ATOM 1587 N N . ALA A 1 192 ? -15.024 26.390 31.858 1.00 49.66 192 ALA A N 1
ATOM 1588 C CA . ALA A 1 192 ? -16.450 26.701 31.986 1.00 49.66 192 ALA A CA 1
ATOM 1589 C C . ALA A 1 192 ? -16.836 27.963 31.192 1.00 49.66 192 ALA A C 1
ATOM 1591 O O . ALA A 1 192 ? -17.829 27.961 30.473 1.00 49.66 192 ALA A O 1
ATOM 1592 N N . ILE A 1 193 ? -16.010 29.015 31.239 1.00 48.62 193 ILE A N 1
ATOM 1593 C CA . ILE A 1 193 ? -16.208 30.240 30.446 1.00 48.62 193 ILE A CA 1
ATOM 1594 C C . ILE A 1 193 ? -16.041 29.963 28.940 1.00 48.62 193 ILE A C 1
ATOM 1596 O O . ILE A 1 193 ? -16.835 30.442 28.135 1.00 48.62 193 ILE A O 1
ATOM 1600 N N . SER A 1 194 ? -15.045 29.169 28.538 1.00 48.78 194 SER A N 1
ATOM 1601 C CA . SER A 1 194 ? -14.826 28.782 27.136 1.00 48.78 194 SER A CA 1
ATOM 1602 C C . SER A 1 194 ? -15.930 27.862 26.601 1.00 48.78 194 SER A C 1
ATOM 1604 O O . SER A 1 194 ? -16.272 27.964 25.425 1.00 48.78 194 SER A O 1
ATOM 1606 N N . LEU A 1 195 ? -16.470 26.985 27.449 1.00 48.16 195 LEU A N 1
ATOM 1607 C CA . LEU A 1 195 ? -17.604 26.096 27.194 1.00 48.16 195 LEU A CA 1
ATOM 1608 C C . LEU A 1 195 ? -18.906 26.903 27.040 1.00 48.16 195 LEU A C 1
ATOM 1610 O O . LEU A 1 195 ? -19.683 26.647 26.132 1.00 48.16 195 LEU A O 1
ATOM 1614 N N . GLN A 1 196 ? -19.104 27.940 27.860 1.00 45.69 196 GLN A N 1
ATOM 1615 C CA . GLN A 1 196 ? -20.237 28.870 27.744 1.00 45.69 196 GLN A CA 1
ATOM 1616 C C . GLN A 1 196 ? -20.155 29.776 26.502 1.00 45.69 196 GLN A C 1
ATOM 1618 O O . GLN A 1 196 ? -21.181 30.228 25.999 1.00 45.69 196 GLN A O 1
ATOM 1623 N N . GLN A 1 197 ? -18.947 30.073 26.007 1.00 43.22 197 GLN A N 1
ATOM 1624 C CA . GLN A 1 197 ? -18.727 30.942 24.841 1.00 43.22 197 GLN A CA 1
ATOM 1625 C C . GLN A 1 197 ? -18.719 30.194 23.496 1.00 43.22 197 GLN A C 1
ATOM 1627 O O . GLN A 1 197 ? -18.895 30.827 22.453 1.00 43.22 197 GLN A O 1
ATOM 1632 N N . LYS A 1 198 ? -18.503 28.873 23.494 1.00 44.12 198 LYS A N 1
ATOM 1633 C CA . LYS A 1 198 ? -18.529 28.011 22.303 1.00 44.12 198 LYS A CA 1
ATOM 1634 C C . LYS A 1 198 ? -19.153 26.659 22.668 1.00 44.12 198 LYS A C 1
ATOM 1636 O O . LYS A 1 198 ? -18.568 25.975 23.507 1.00 44.12 198 LYS A O 1
ATOM 1641 N N . PRO A 1 199 ? -20.253 26.223 22.024 1.00 42.59 199 PRO A N 1
ATOM 1642 C CA . PRO A 1 199 ? -20.821 24.905 22.285 1.00 42.59 199 PRO A CA 1
ATOM 1643 C C . PRO A 1 199 ? -19.820 23.833 21.835 1.00 42.59 199 PRO A C 1
ATOM 1645 O O . PRO A 1 199 ? -19.632 23.585 20.647 1.00 42.59 199 PRO A O 1
ATOM 1648 N N . LEU A 1 200 ? -19.120 23.242 22.801 1.00 41.69 200 LEU A N 1
ATOM 1649 C CA . LEU A 1 200 ? -18.154 22.153 22.602 1.00 41.69 200 LEU A CA 1
ATOM 1650 C C . LEU A 1 200 ? -18.852 20.799 22.449 1.00 41.69 200 LEU A C 1
ATOM 1652 O O . LEU A 1 200 ? -18.287 19.875 21.877 1.00 41.69 200 LEU A O 1
ATOM 1656 N N . TYR A 1 201 ? -20.083 20.704 22.943 1.00 40.06 201 TYR A N 1
ATOM 1657 C CA . TYR A 1 201 ? -20.969 19.564 22.800 1.00 40.06 201 TYR A CA 1
ATOM 1658 C C . TYR A 1 201 ? -22.371 20.101 22.563 1.00 40.06 201 TYR A C 1
ATOM 1660 O O . TYR A 1 201 ? -22.870 20.911 23.339 1.00 40.06 201 TYR A O 1
ATOM 1668 N N . VAL A 1 202 ? -23.008 19.653 21.487 1.00 39.09 202 VAL A N 1
ATOM 1669 C CA . VAL A 1 202 ? -24.434 19.897 21.302 1.00 39.09 202 VAL A CA 1
ATOM 1670 C C . VAL A 1 202 ? -25.169 18.661 21.783 1.00 39.09 202 VAL A C 1
ATOM 1672 O O . VAL A 1 202 ? -24.911 17.560 21.298 1.00 39.09 202 VAL A O 1
ATOM 1675 N N . ASP A 1 203 ? -26.091 18.859 22.723 1.00 33.38 203 ASP A N 1
ATOM 1676 C CA . ASP A 1 203 ? -26.946 17.840 23.343 1.00 33.38 203 ASP A CA 1
ATOM 1677 C C . ASP A 1 203 ? -28.031 17.319 22.380 1.00 33.38 203 ASP A C 1
ATOM 1679 O O . ASP A 1 203 ? -29.219 17.222 22.681 1.00 33.38 203 ASP A O 1
ATOM 1683 N N . SER A 1 204 ? -27.634 17.037 21.142 1.00 37.44 204 SER A N 1
ATOM 1684 C CA . SER A 1 204 ? -28.479 16.422 20.136 1.00 37.44 204 SER A CA 1
ATOM 1685 C C . SER A 1 204 ? -27.933 15.037 19.838 1.00 37.44 204 SER A C 1
ATOM 1687 O O . SER A 1 204 ? -27.126 14.856 18.926 1.00 37.44 204 SER A O 1
ATOM 1689 N N . PHE A 1 205 ? -28.398 14.044 20.596 1.00 37.66 205 PHE A N 1
ATOM 1690 C CA . PHE A 1 205 ? -28.300 12.651 20.176 1.00 37.66 205 PHE A CA 1
ATOM 1691 C C . PHE A 1 205 ? -29.063 12.511 18.861 1.00 37.66 205 PHE A C 1
ATOM 1693 O O . PHE A 1 205 ? -30.295 12.533 18.837 1.00 37.66 205 PHE A O 1
ATOM 1700 N N . LYS A 1 206 ? -28.333 12.415 17.748 1.00 42.22 206 LYS A N 1
ATOM 1701 C CA . LYS A 1 206 ? -28.931 12.043 16.473 1.00 42.22 206 LYS A CA 1
ATOM 1702 C C . LYS A 1 206 ? -28.860 10.532 16.362 1.00 42.22 206 LYS A C 1
ATOM 1704 O O . LYS A 1 206 ? -27.783 9.950 16.263 1.00 42.22 206 LYS A O 1
ATOM 1709 N N . GLU A 1 207 ? -30.022 9.900 16.422 1.00 46.66 207 GLU A N 1
ATOM 1710 C CA . GLU A 1 207 ? -30.144 8.495 16.079 1.00 46.66 207 GLU A CA 1
ATOM 1711 C C . GLU A 1 207 ? -29.832 8.362 14.586 1.00 46.66 207 GLU A C 1
ATOM 1713 O O . GLU A 1 207 ? -30.593 8.815 13.729 1.00 46.66 207 GLU A O 1
ATOM 1718 N N . ILE A 1 208 ? -28.658 7.811 14.273 1.00 52.28 208 ILE A N 1
ATOM 1719 C CA . ILE A 1 208 ? -28.297 7.494 12.895 1.00 52.28 208 ILE A CA 1
ATOM 1720 C C . ILE A 1 208 ? -29.251 6.388 12.449 1.00 52.28 208 ILE A C 1
ATOM 1722 O O . ILE A 1 208 ? -29.243 5.291 13.016 1.00 52.28 208 ILE A O 1
ATOM 1726 N N . ASN A 1 209 ? -30.091 6.664 11.448 1.00 57.72 209 ASN A N 1
ATOM 1727 C CA . ASN A 1 209 ? -31.023 5.660 10.948 1.00 57.72 209 ASN A CA 1
ATOM 1728 C C . ASN A 1 209 ? -30.240 4.547 10.228 1.00 57.72 209 ASN A C 1
ATOM 1730 O O . ASN A 1 209 ? -29.809 4.679 9.079 1.00 57.72 209 ASN A O 1
ATOM 1734 N N . MET A 1 210 ? -30.096 3.421 10.924 1.00 63.34 210 MET A N 1
ATOM 1735 C CA . MET A 1 210 ? -29.448 2.208 10.433 1.00 63.34 210 MET A CA 1
ATOM 1736 C C . MET A 1 210 ? -30.430 1.210 9.804 1.00 63.34 210 MET A C 1
ATOM 1738 O O . MET A 1 210 ? -30.011 0.122 9.402 1.00 63.34 210 MET A O 1
ATOM 1742 N N . GLU A 1 211 ? -31.722 1.529 9.695 1.00 66.38 211 GLU A N 1
ATOM 1743 C CA . GLU A 1 211 ? -32.758 0.620 9.182 1.00 66.38 211 GLU A CA 1
ATOM 1744 C C . GLU A 1 211 ? -32.516 0.267 7.715 1.00 66.38 211 GLU A C 1
ATOM 1746 O O . GLU A 1 211 ? -32.635 -0.897 7.326 1.00 66.38 211 GLU A O 1
ATOM 1751 N N . LYS A 1 212 ? -32.106 1.245 6.896 1.00 68.00 212 LYS A N 1
ATOM 1752 C CA . LYS A 1 212 ? -31.767 1.014 5.483 1.00 68.00 212 LYS A CA 1
ATOM 1753 C C . LYS A 1 212 ? -30.582 0.054 5.342 1.00 68.00 212 LYS A C 1
ATOM 1755 O O . LYS A 1 212 ? -30.659 -0.909 4.588 1.00 68.00 212 LYS A O 1
ATOM 1760 N N . ALA A 1 213 ? -29.511 0.270 6.109 1.00 65.56 213 ALA A N 1
ATOM 1761 C CA . ALA A 1 213 ? -28.361 -0.634 6.115 1.00 65.56 213 ALA A CA 1
ATOM 1762 C C . ALA A 1 213 ? -28.749 -2.029 6.620 1.00 65.56 213 ALA A C 1
ATOM 1764 O O . ALA A 1 213 ? -28.444 -3.033 5.984 1.00 65.56 213 ALA A O 1
ATOM 1765 N N . SER A 1 214 ? -29.494 -2.096 7.721 1.00 68.62 214 SER A N 1
ATOM 1766 C CA . SER A 1 214 ? -29.925 -3.357 8.329 1.00 68.62 214 SER A CA 1
ATOM 1767 C C . SER A 1 214 ? -30.848 -4.163 7.411 1.00 68.62 214 SER A C 1
ATOM 1769 O O . SER A 1 214 ? -30.699 -5.380 7.310 1.00 68.62 214 SER A O 1
ATOM 1771 N N . SER A 1 215 ? -31.778 -3.507 6.714 1.00 70.31 215 SER A N 1
ATOM 1772 C CA . SER A 1 215 ? -32.705 -4.156 5.780 1.00 70.31 215 SER A CA 1
ATOM 1773 C C . SER A 1 215 ? -31.993 -4.695 4.538 1.00 70.31 215 SER A C 1
ATOM 1775 O O . SER A 1 215 ? -32.195 -5.857 4.189 1.00 70.31 215 SER A O 1
ATOM 1777 N N . GLU A 1 216 ? -31.098 -3.920 3.924 1.00 71.88 216 GLU A N 1
ATOM 1778 C CA . GLU A 1 216 ? -30.294 -4.360 2.773 1.00 71.88 216 GLU A CA 1
ATOM 1779 C C . GLU A 1 216 ? -29.396 -5.559 3.123 1.00 71.88 216 GLU A C 1
ATOM 1781 O O . GLU A 1 216 ? -29.377 -6.570 2.414 1.00 71.88 216 GLU A O 1
ATOM 1786 N N . VAL A 1 217 ? -28.723 -5.505 4.279 1.00 70.56 217 VAL A N 1
ATOM 1787 C CA . VAL A 1 217 ? -27.940 -6.629 4.820 1.00 70.56 217 VAL A CA 1
ATOM 1788 C C . VAL A 1 217 ? -28.816 -7.881 4.985 1.00 70.56 217 VAL A C 1
ATOM 1790 O O . VAL A 1 217 ? -28.416 -8.982 4.596 1.00 70.56 217 VAL A O 1
ATOM 1793 N N . GLN A 1 218 ? -30.032 -7.734 5.524 1.00 73.50 218 GLN A N 1
ATOM 1794 C CA . GLN A 1 218 ? -30.970 -8.848 5.695 1.00 73.50 218 GLN A CA 1
ATOM 1795 C C . GLN A 1 218 ? -31.463 -9.428 4.361 1.00 73.50 218 GLN A C 1
ATOM 1797 O O . GLN A 1 218 ? -31.647 -10.644 4.263 1.00 73.50 218 GLN A O 1
ATOM 1802 N N . VAL A 1 219 ? -31.675 -8.600 3.335 1.00 73.81 219 VAL A N 1
ATOM 1803 C CA . VAL A 1 219 ? -32.096 -9.049 1.995 1.00 73.81 219 VAL A CA 1
ATOM 1804 C C . VAL A 1 219 ? -31.004 -9.887 1.331 1.00 73.81 219 VAL A C 1
ATOM 1806 O O . VAL A 1 219 ? -31.282 -10.996 0.855 1.00 73.81 219 VAL A O 1
ATOM 1809 N N . ILE A 1 220 ? -29.758 -9.402 1.336 1.00 68.88 220 ILE A N 1
ATOM 1810 C CA . ILE A 1 220 ? -28.619 -10.143 0.772 1.00 68.88 220 ILE A CA 1
ATOM 1811 C C . ILE A 1 220 ? -28.443 -11.465 1.521 1.00 68.88 220 ILE A C 1
ATOM 1813 O O . ILE A 1 220 ? -28.347 -12.521 0.896 1.00 68.88 220 ILE A O 1
ATOM 1817 N N . ARG A 1 221 ? -28.514 -11.431 2.854 1.00 68.88 221 ARG A N 1
ATOM 1818 C CA . ARG A 1 221 ? -28.435 -12.624 3.701 1.00 68.88 221 ARG A CA 1
ATOM 1819 C C . ARG A 1 221 ? -29.491 -13.673 3.351 1.00 68.88 221 ARG A C 1
ATOM 1821 O O . ARG A 1 221 ? -29.138 -14.825 3.116 1.00 68.88 221 ARG A O 1
ATOM 1828 N N . LYS A 1 222 ? -30.770 -13.289 3.280 1.00 69.44 222 LYS A N 1
ATOM 1829 C CA . LYS A 1 222 ? -31.862 -14.217 2.926 1.00 69.44 222 LYS A CA 1
ATOM 1830 C C . LYS A 1 222 ? -31.658 -14.839 1.547 1.00 69.44 222 LYS A C 1
ATOM 1832 O O . LYS A 1 222 ? -32.047 -15.980 1.321 1.00 69.44 222 LYS A O 1
ATOM 1837 N N . THR A 1 223 ? -31.072 -14.088 0.620 1.00 66.50 223 THR A N 1
ATOM 1838 C CA . THR A 1 223 ? -30.767 -14.576 -0.729 1.00 66.50 223 THR A CA 1
ATOM 1839 C C . THR A 1 223 ? -29.638 -15.606 -0.693 1.00 66.50 223 THR A C 1
ATOM 1841 O O . THR A 1 223 ? -29.787 -16.679 -1.267 1.00 66.50 223 THR A O 1
ATOM 1844 N N . LEU A 1 224 ? -28.566 -15.338 0.057 1.00 64.50 224 LEU A N 1
ATOM 1845 C CA . LEU A 1 224 ? -27.469 -16.285 0.270 1.00 64.50 224 LEU A CA 1
ATOM 1846 C C . LEU A 1 224 ? -27.963 -17.587 0.919 1.00 64.50 224 LEU A C 1
ATOM 1848 O O . LEU A 1 224 ? -27.704 -18.668 0.400 1.00 64.50 224 LEU A O 1
ATOM 1852 N N . GLU A 1 225 ? -28.739 -17.498 2.001 1.00 66.12 225 GLU A N 1
ATOM 1853 C CA . GLU A 1 225 ? -29.306 -18.665 2.700 1.00 66.12 225 GLU A CA 1
ATOM 1854 C C . GLU A 1 225 ? -30.188 -19.537 1.776 1.00 66.12 225 GLU A C 1
ATOM 1856 O O . GLU A 1 225 ? -30.141 -20.769 1.836 1.00 66.12 225 GLU A O 1
ATOM 1861 N N . LYS A 1 226 ? -30.951 -18.919 0.862 1.00 63.31 226 LYS A N 1
ATOM 1862 C CA . LYS A 1 226 ? -31.730 -19.636 -0.167 1.00 63.31 226 LYS A CA 1
ATOM 1863 C C . LYS A 1 226 ? -30.844 -20.342 -1.194 1.00 63.31 226 LYS A C 1
ATOM 1865 O O . LYS A 1 226 ? -31.132 -21.477 -1.558 1.00 63.31 226 LYS A O 1
ATOM 1870 N N . SER A 1 227 ? -29.763 -19.707 -1.639 1.00 56.50 227 SER A N 1
ATOM 1871 C CA . SER A 1 227 ? -28.829 -20.326 -2.587 1.00 56.50 227 SER A CA 1
ATOM 1872 C C . SER A 1 227 ? -28.100 -21.526 -1.972 1.00 56.50 227 SER A C 1
ATOM 1874 O O . SER A 1 227 ? -27.897 -22.530 -2.646 1.00 56.50 227 SER A O 1
ATOM 1876 N N . PHE A 1 228 ? -27.766 -21.475 -0.678 1.00 52.88 228 PHE A N 1
ATOM 1877 C CA . PHE A 1 228 ? -27.050 -22.562 0.003 1.00 52.88 228 PHE A CA 1
ATOM 1878 C C . PHE A 1 228 ? -27.933 -23.750 0.419 1.00 52.88 228 PHE A C 1
ATOM 1880 O O . PHE A 1 228 ? -27.420 -24.852 0.591 1.00 52.88 228 PHE A O 1
ATOM 1887 N N . SER A 1 229 ? -29.250 -23.569 0.545 1.00 49.56 229 SER A N 1
ATOM 1888 C CA . SER A 1 229 ? -30.179 -24.631 0.976 1.00 49.56 229 SER A CA 1
ATOM 1889 C C . SER A 1 229 ? -30.563 -25.634 -0.122 1.00 49.56 229 SER A C 1
ATOM 1891 O O . SER A 1 229 ? -31.181 -26.652 0.177 1.00 49.56 229 SER A O 1
ATOM 1893 N N . THR A 1 230 ? -30.167 -25.403 -1.377 1.00 44.66 230 THR A N 1
ATOM 1894 C CA . THR A 1 230 ? -30.418 -26.327 -2.504 1.00 44.66 230 THR A CA 1
ATOM 1895 C C . THR A 1 230 ? -29.292 -27.348 -2.736 1.00 44.66 230 THR A C 1
ATOM 1897 O O . THR A 1 230 ? -29.473 -28.301 -3.492 1.00 44.66 230 THR A O 1
ATOM 1900 N N . SER A 1 231 ? -28.154 -27.211 -2.046 1.00 44.84 231 SER A N 1
ATOM 1901 C CA . SER A 1 231 ? -27.053 -28.184 -2.043 1.00 44.84 231 SER A CA 1
ATOM 1902 C C . SER A 1 231 ? -27.349 -29.296 -1.027 1.00 44.84 231 SER A C 1
ATOM 1904 O O . SER A 1 231 ? -27.160 -29.114 0.174 1.00 44.84 231 SER A O 1
ATOM 1906 N N . SER A 1 232 ? -27.835 -30.446 -1.500 1.00 34.47 232 SER A N 1
ATOM 1907 C CA . SER A 1 232 ? -28.431 -31.540 -0.711 1.00 34.47 232 SER A CA 1
ATOM 1908 C C . SER A 1 232 ? -27.471 -32.377 0.155 1.00 34.47 232 SER A C 1
ATOM 1910 O O . SER A 1 232 ? -27.650 -33.587 0.287 1.00 34.47 232 SER A O 1
ATOM 1912 N N . THR A 1 233 ? -26.473 -31.771 0.788 1.00 35.75 233 THR A N 1
ATOM 1913 C CA . THR A 1 233 ? -25.716 -32.413 1.870 1.00 35.75 233 THR A CA 1
ATOM 1914 C C . THR A 1 233 ? -25.758 -31.514 3.091 1.00 35.75 233 THR A C 1
ATOM 1916 O O . THR A 1 233 ? -24.900 -30.655 3.287 1.00 35.75 233 THR A O 1
ATOM 1919 N N . TYR A 1 234 ? -26.790 -31.729 3.905 1.00 36.38 234 TYR A N 1
ATOM 1920 C CA . TYR A 1 234 ? -26.787 -31.383 5.321 1.00 36.38 234 TYR A CA 1
ATOM 1921 C C . TYR A 1 234 ? -25.712 -32.258 5.989 1.00 36.38 234 TYR A C 1
ATOM 1923 O O . TYR A 1 234 ? -25.995 -33.356 6.457 1.00 36.38 234 TYR A O 1
ATOM 1931 N N . ASP A 1 235 ? -24.456 -31.822 5.930 1.00 31.31 235 ASP A N 1
ATOM 1932 C CA . ASP A 1 235 ? -23.375 -32.392 6.727 1.00 31.31 235 ASP A CA 1
ATOM 1933 C C . ASP A 1 235 ? -22.749 -31.268 7.545 1.00 31.31 235 ASP A C 1
ATOM 1935 O O . ASP A 1 235 ? -22.355 -30.223 7.014 1.00 31.31 235 ASP A O 1
ATOM 1939 N N . ASP A 1 236 ? -22.699 -31.502 8.852 1.00 36.66 236 ASP A N 1
ATOM 1940 C CA . ASP A 1 236 ? -21.998 -30.699 9.834 1.00 36.66 236 ASP A CA 1
ATOM 1941 C C . ASP A 1 236 ? -20.613 -30.370 9.300 1.00 36.66 236 ASP A C 1
ATOM 1943 O O . ASP A 1 236 ? -19.769 -31.256 9.156 1.00 36.66 236 ASP A O 1
ATOM 1947 N N . ARG A 1 237 ? -20.389 -29.098 8.967 1.00 35.78 237 ARG A N 1
ATOM 1948 C CA . ARG A 1 237 ? -19.106 -28.393 8.987 1.00 35.78 237 ARG A CA 1
ATOM 1949 C C . ARG A 1 237 ? -19.254 -27.123 8.170 1.00 35.78 237 ARG A C 1
ATOM 1951 O O . ARG A 1 237 ? -19.386 -27.144 6.954 1.00 35.78 237 ARG A O 1
ATOM 1958 N N . TRP A 1 238 ? -18.972 -26.017 8.837 1.00 41.62 238 TRP A N 1
ATOM 1959 C CA . TRP A 1 238 ? -18.375 -24.811 8.278 1.00 41.62 238 TRP A CA 1
ATOM 1960 C C . TRP A 1 238 ? -17.018 -25.082 7.591 1.00 41.62 238 TRP A C 1
ATOM 1962 O O . TRP A 1 238 ? -16.089 -24.291 7.718 1.00 41.62 238 TRP A O 1
ATOM 1972 N N . LYS A 1 239 ? -16.854 -26.185 6.853 1.00 34.22 239 LYS A N 1
ATOM 1973 C CA . LYS A 1 239 ? -15.901 -26.338 5.754 1.00 34.22 239 LYS A CA 1
ATOM 1974 C C . LYS A 1 239 ? -16.418 -25.382 4.678 1.00 34.22 239 LYS A C 1
ATOM 1976 O O . LYS A 1 239 ? -17.525 -25.532 4.194 1.00 34.22 239 LYS A O 1
ATOM 1981 N N . TYR A 1 240 ? -15.767 -24.242 4.453 1.00 38.66 240 TYR A N 1
ATOM 1982 C CA . TYR A 1 240 ? -15.325 -23.916 3.093 1.00 38.66 240 TYR A CA 1
ATOM 1983 C C . TYR A 1 240 ? -15.846 -24.910 2.058 1.00 38.66 240 TYR A C 1
ATOM 1985 O O . TYR A 1 240 ? -15.409 -26.063 2.081 1.00 38.66 240 TYR A O 1
ATOM 1993 N N . PRO A 1 241 ? -16.605 -24.460 1.059 1.00 41.19 241 PRO A N 1
ATOM 1994 C CA . PRO A 1 241 ? -16.230 -24.865 -0.274 1.00 41.19 241 PRO A CA 1
ATOM 1995 C C . PRO A 1 241 ? -14.818 -24.299 -0.458 1.00 41.19 241 PRO A C 1
ATOM 1997 O O . PRO A 1 241 ? -14.633 -23.091 -0.591 1.00 41.19 241 PRO A O 1
ATOM 2000 N N . ILE A 1 242 ? -13.808 -25.164 -0.338 1.00 40.06 242 ILE A N 1
ATOM 2001 C CA . ILE A 1 242 ? -12.412 -24.838 -0.678 1.00 40.06 242 ILE A CA 1
ATOM 2002 C C . ILE A 1 242 ? -12.337 -24.410 -2.153 1.00 40.06 242 ILE A C 1
ATOM 2004 O O . ILE A 1 242 ? -11.417 -23.718 -2.564 1.00 40.06 242 ILE A O 1
ATOM 2008 N N . GLU A 1 243 ? -13.387 -24.695 -2.914 1.00 40.69 243 GLU A N 1
ATOM 2009 C CA . GLU A 1 243 ? -13.647 -24.169 -4.232 1.00 40.69 243 GLU A CA 1
ATOM 2010 C C . GLU A 1 243 ? -15.109 -23.723 -4.246 1.00 40.69 243 GLU A C 1
ATOM 2012 O O . GLU A 1 243 ? -16.025 -24.547 -4.236 1.00 40.69 243 GLU A O 1
ATOM 2017 N N . TRP A 1 244 ? -15.376 -22.415 -4.278 1.00 46.53 244 TRP A N 1
ATOM 2018 C CA . TRP A 1 244 ? -16.576 -22.021 -5.003 1.00 46.53 244 TRP A CA 1
ATOM 2019 C C . TRP A 1 244 ? -16.374 -22.566 -6.414 1.00 46.53 244 TRP A C 1
ATOM 2021 O O . TRP A 1 244 ? -15.436 -22.144 -7.093 1.00 46.53 244 TRP A O 1
ATOM 2031 N N . SER A 1 245 ? -17.197 -23.525 -6.844 1.00 48.31 245 SER A N 1
ATOM 2032 C CA . SER A 1 245 ? -17.133 -23.961 -8.235 1.00 48.31 245 SER A CA 1
ATOM 2033 C C . SER A 1 245 ? -17.270 -22.719 -9.121 1.00 48.31 245 SER A C 1
ATOM 2035 O O . SER A 1 245 ? -17.973 -21.768 -8.751 1.00 48.31 245 SER A O 1
ATOM 2037 N N . ALA A 1 246 ? -16.614 -22.695 -10.282 1.00 50.31 246 ALA A N 1
ATOM 2038 C CA . ALA A 1 246 ? -16.758 -21.577 -11.216 1.00 50.31 246 ALA A CA 1
ATOM 2039 C C . ALA A 1 246 ? -18.245 -21.259 -11.484 1.00 50.31 246 ALA A C 1
ATOM 2041 O O . ALA A 1 246 ? -18.599 -20.098 -11.663 1.00 50.31 246 ALA A O 1
ATOM 2042 N N . ASN A 1 247 ? -19.120 -22.270 -11.405 1.00 46.84 247 ASN A N 1
ATOM 2043 C CA . ASN A 1 247 ? -20.570 -22.132 -11.497 1.00 46.84 247 ASN A CA 1
ATOM 2044 C C . ASN A 1 247 ? -21.197 -21.445 -10.279 1.00 46.84 247 ASN A C 1
ATOM 2046 O O . ASN A 1 247 ? -21.952 -20.509 -10.475 1.00 46.84 247 ASN A O 1
ATOM 2050 N N . THR A 1 248 ? -20.850 -21.814 -9.045 1.00 51.88 248 THR A N 1
ATOM 2051 C CA . THR A 1 248 ? -21.367 -21.152 -7.829 1.00 51.88 248 THR A CA 1
ATOM 2052 C C . THR A 1 248 ? -20.894 -19.702 -7.741 1.00 51.88 248 THR A C 1
ATOM 2054 O O . THR A 1 248 ? -21.664 -18.818 -7.382 1.00 51.88 248 THR A O 1
ATOM 2057 N N . GLN A 1 249 ? -19.644 -19.431 -8.133 1.00 53.34 249 GLN A N 1
ATOM 2058 C CA . GLN A 1 249 ? -19.158 -18.065 -8.335 1.00 53.34 249 GLN A CA 1
ATOM 2059 C C . GLN A 1 249 ? -20.019 -17.347 -9.369 1.00 53.34 249 GLN A C 1
ATOM 2061 O O . GLN A 1 249 ? -20.574 -16.295 -9.082 1.00 53.34 249 GLN A O 1
ATOM 2066 N N . LYS A 1 250 ? -20.162 -17.914 -10.564 1.00 54.25 250 LYS A N 1
ATOM 2067 C CA . LYS A 1 250 ? -20.911 -17.303 -11.662 1.00 54.25 250 LYS A CA 1
ATOM 2068 C C . LYS A 1 250 ? -22.400 -17.125 -11.348 1.00 54.25 250 LYS A C 1
ATOM 2070 O O . LYS A 1 250 ? -22.978 -16.156 -11.817 1.00 54.25 250 LYS A O 1
ATOM 2075 N N . GLU A 1 251 ? -22.999 -17.990 -10.538 1.00 53.72 251 GLU A N 1
ATOM 2076 C CA . GLU A 1 251 ? -24.367 -17.868 -10.028 1.00 53.72 251 GLU A CA 1
ATOM 2077 C C . GLU A 1 251 ? -24.466 -16.776 -8.968 1.00 53.72 251 GLU A C 1
ATOM 2079 O O . GLU A 1 251 ? -25.314 -15.907 -9.101 1.00 53.72 251 GLU A O 1
ATOM 2084 N N . ILE A 1 252 ? -23.576 -16.733 -7.972 1.00 52.16 252 ILE A N 1
ATOM 2085 C CA . ILE A 1 252 ? -23.562 -15.656 -6.969 1.00 52.16 252 ILE A CA 1
ATOM 2086 C C . ILE A 1 252 ? -23.318 -14.306 -7.659 1.00 52.16 252 ILE A C 1
ATOM 2088 O O . ILE A 1 252 ? -24.134 -13.399 -7.546 1.00 52.16 252 ILE A O 1
ATOM 2092 N N . TRP A 1 253 ? -22.255 -14.170 -8.452 1.00 56.62 253 TRP A N 1
ATOM 2093 C CA . TRP A 1 253 ? -21.952 -12.937 -9.191 1.00 56.62 253 TRP A CA 1
ATOM 2094 C C . TRP A 1 253 ? -23.004 -12.623 -10.278 1.00 56.62 253 TRP A C 1
ATOM 2096 O O . TRP A 1 253 ? -23.233 -11.452 -10.587 1.00 56.62 253 TRP A O 1
ATOM 2106 N N . GLY A 1 254 ? -23.672 -13.646 -10.826 1.00 51.09 254 GLY A N 1
ATOM 2107 C CA . GLY A 1 254 ? -24.716 -13.539 -11.852 1.00 51.09 254 GLY A CA 1
ATOM 2108 C C . GLY A 1 254 ? -26.093 -13.142 -11.314 1.00 51.09 254 GLY A C 1
ATOM 2109 O O . GLY A 1 254 ? -26.759 -12.320 -11.938 1.00 51.09 254 GLY A O 1
ATOM 2110 N N . ILE A 1 255 ? -26.489 -13.636 -10.135 1.00 50.84 255 ILE A N 1
ATOM 2111 C CA . ILE A 1 255 ? -27.721 -13.253 -9.419 1.00 50.84 255 ILE A CA 1
ATOM 2112 C C . ILE A 1 255 ? -27.704 -11.757 -9.081 1.00 50.84 255 ILE A C 1
ATOM 2114 O O . ILE A 1 255 ? -28.747 -11.106 -9.098 1.00 50.84 255 ILE A O 1
ATOM 2118 N N . TYR A 1 256 ? -26.524 -11.194 -8.809 1.00 48.81 256 TYR A N 1
ATOM 2119 C CA . TYR A 1 256 ? -26.382 -9.797 -8.395 1.00 48.81 256 TYR A CA 1
ATOM 2120 C C . TYR A 1 256 ? -26.025 -8.824 -9.526 1.00 48.81 256 TYR A C 1
ATOM 2122 O O . TYR A 1 256 ? -25.915 -7.627 -9.264 1.00 48.81 256 TYR A O 1
ATOM 2130 N N . THR A 1 257 ? -25.878 -9.290 -10.776 1.00 43.09 257 THR A N 1
ATOM 2131 C CA . THR A 1 257 ? -25.516 -8.451 -11.940 1.00 43.09 257 THR A CA 1
ATOM 2132 C C . THR A 1 257 ? -24.390 -7.463 -11.629 1.00 43.09 257 THR A C 1
ATOM 2134 O O . THR A 1 257 ? -24.501 -6.262 -11.875 1.00 43.09 257 THR A O 1
ATOM 2137 N N . MET A 1 258 ? -23.286 -7.941 -11.055 1.00 46.12 258 MET A N 1
ATOM 2138 C CA . MET A 1 258 ? -22.106 -7.091 -10.943 1.00 46.12 258 MET A CA 1
ATOM 2139 C C . MET A 1 258 ? -21.513 -6.936 -12.330 1.00 46.12 258 MET A C 1
ATOM 2141 O O . MET A 1 258 ? -21.062 -7.913 -12.922 1.00 46.12 258 MET A O 1
ATOM 2145 N N . LYS A 1 259 ? -21.535 -5.714 -12.870 1.00 41.56 259 LYS A N 1
ATOM 2146 C CA . LYS A 1 259 ? -20.765 -5.383 -14.068 1.00 41.56 259 LYS A CA 1
ATOM 2147 C C . LYS A 1 259 ? -19.292 -5.647 -13.717 1.00 41.56 259 LYS A C 1
ATOM 2149 O O . LYS A 1 259 ? -18.746 -4.901 -12.906 1.00 41.56 259 LYS A O 1
ATOM 2154 N N . PRO A 1 260 ? -18.625 -6.663 -14.299 1.00 43.31 260 PRO A N 1
ATOM 2155 C CA . PRO A 1 260 ? -17.224 -6.974 -13.983 1.00 43.31 260 PRO A CA 1
ATOM 2156 C C . PRO A 1 260 ? -16.282 -5.792 -14.275 1.00 43.31 260 PRO A C 1
ATOM 2158 O O . PRO A 1 260 ? -15.184 -5.714 -13.732 1.00 43.31 260 PRO A O 1
ATOM 2161 N N . ASN A 1 261 ? -16.765 -4.851 -15.093 1.00 51.56 261 ASN A N 1
ATOM 2162 C CA . ASN A 1 261 ? -16.073 -3.667 -15.584 1.00 51.56 261 ASN A CA 1
ATOM 2163 C C . ASN A 1 261 ? -16.486 -2.371 -14.860 1.00 51.56 261 ASN A C 1
ATOM 2165 O O . ASN A 1 261 ? -16.421 -1.297 -15.454 1.00 51.56 261 ASN A O 1
ATOM 2169 N N . LEU A 1 262 ? -16.975 -2.436 -13.616 1.00 54.69 262 LEU A N 1
ATOM 2170 C CA . LEU A 1 262 ? -17.106 -1.223 -12.799 1.00 54.69 262 LEU A CA 1
ATOM 2171 C C . LEU A 1 262 ? -15.715 -0.601 -12.613 1.00 54.69 262 LEU A C 1
ATOM 2173 O O . LEU A 1 262 ? -14.782 -1.300 -12.215 1.00 54.69 262 LEU A O 1
ATOM 2177 N N . ALA A 1 263 ? -15.592 0.697 -12.896 1.00 62.88 263 ALA A N 1
ATOM 2178 C CA . ALA A 1 263 ? -14.385 1.463 -12.596 1.00 62.88 263 ALA A CA 1
ATOM 2179 C C . ALA A 1 263 ? -14.066 1.377 -11.092 1.00 62.88 263 ALA A C 1
ATOM 2181 O O . ALA A 1 263 ? -14.984 1.216 -10.276 1.00 62.88 263 ALA A O 1
ATOM 2182 N N . LEU A 1 264 ? -12.791 1.497 -10.709 1.00 64.38 264 LEU A N 1
ATOM 2183 C CA . LEU A 1 264 ? -12.339 1.331 -9.320 1.00 64.38 264 LEU A CA 1
ATOM 2184 C C . LEU A 1 264 ? -13.150 2.170 -8.316 1.00 64.38 264 LEU A C 1
ATOM 2186 O O . LEU A 1 264 ? -13.595 1.664 -7.284 1.00 64.38 264 LEU A O 1
ATOM 2190 N N . ASN A 1 265 ? -13.443 3.424 -8.665 1.00 65.25 265 ASN A N 1
ATOM 2191 C CA . ASN A 1 265 ? -14.229 4.331 -7.822 1.00 65.25 265 ASN A CA 1
ATOM 2192 C C . ASN A 1 265 ? -15.664 3.836 -7.589 1.00 65.25 265 ASN A C 1
ATOM 2194 O O . ASN A 1 265 ? -16.214 3.991 -6.497 1.00 65.25 265 ASN A O 1
ATOM 2198 N N . SER A 1 266 ? -16.265 3.190 -8.588 1.00 70.94 266 SER A N 1
ATOM 2199 C CA . SER A 1 266 ? -17.600 2.602 -8.466 1.00 70.94 266 SER A CA 1
ATOM 2200 C C . SER A 1 266 ? -17.588 1.335 -7.607 1.00 70.94 266 SER A C 1
ATOM 2202 O O . SER A 1 266 ? -18.538 1.094 -6.873 1.00 70.94 266 SER A O 1
ATOM 2204 N N . LYS A 1 267 ? -16.504 0.545 -7.629 1.00 75.75 267 LYS A N 1
ATOM 2205 C CA . LYS A 1 267 ? -16.356 -0.629 -6.747 1.00 75.75 267 LYS A CA 1
ATOM 2206 C C . LYS A 1 267 ? -16.231 -0.232 -5.277 1.00 75.75 267 LYS A C 1
ATOM 2208 O O . LYS A 1 267 ? -16.820 -0.886 -4.421 1.00 75.75 267 LYS A O 1
ATOM 2213 N N . ASN A 1 268 ? -15.491 0.835 -4.976 1.00 76.50 268 ASN A N 1
ATOM 2214 C CA . ASN A 1 268 ? -15.269 1.307 -3.603 1.00 76.50 268 ASN A CA 1
ATOM 2215 C C . ASN A 1 268 ? -16.525 1.880 -2.932 1.00 76.50 268 ASN A C 1
ATOM 2217 O O . ASN A 1 268 ? -16.600 1.895 -1.706 1.00 76.50 268 ASN A O 1
ATOM 2221 N N . THR A 1 269 ? -17.494 2.331 -3.728 1.00 79.44 269 THR A N 1
ATOM 2222 C CA . THR A 1 269 ? -18.730 2.976 -3.261 1.00 79.44 269 THR A CA 1
ATOM 2223 C C . THR A 1 269 ? -19.959 2.069 -3.351 1.00 79.44 269 THR A C 1
ATOM 2225 O O . THR A 1 269 ? -20.962 2.333 -2.693 1.00 79.44 269 THR A O 1
ATOM 2228 N N . ASP A 1 270 ? -19.894 0.970 -4.106 1.00 83.56 270 ASP A N 1
ATOM 2229 C CA . ASP A 1 270 ? -21.007 0.031 -4.232 1.00 83.56 270 ASP A CA 1
ATOM 2230 C C . ASP A 1 270 ? -21.157 -0.840 -2.972 1.00 83.56 270 ASP A C 1
ATOM 2232 O O . ASP A 1 270 ? -20.332 -1.707 -2.664 1.00 83.56 270 ASP A O 1
ATOM 2236 N N . PHE A 1 271 ? -22.260 -0.619 -2.250 1.00 83.69 271 PHE A N 1
ATOM 2237 C CA . PHE A 1 271 ? -22.608 -1.357 -1.037 1.00 83.69 271 PHE A CA 1
ATOM 2238 C C . PHE A 1 271 ? -22.623 -2.877 -1.243 1.00 83.69 271 PHE A C 1
ATOM 2240 O O . PHE A 1 271 ? -22.044 -3.609 -0.439 1.00 83.69 271 PHE A O 1
ATOM 2247 N N . LYS A 1 272 ? -23.265 -3.370 -2.310 1.00 78.00 272 LYS A N 1
ATOM 2248 C CA . LYS A 1 272 ? -23.446 -4.813 -2.536 1.00 78.00 272 LYS A CA 1
ATOM 2249 C C . LYS A 1 272 ? -22.107 -5.475 -2.830 1.00 78.00 272 LYS A C 1
ATOM 2251 O O . LYS A 1 272 ? -21.818 -6.552 -2.311 1.00 78.00 272 LYS A O 1
ATOM 2256 N N . TYR A 1 273 ? -21.282 -4.819 -3.635 1.00 80.88 273 TYR A N 1
ATOM 2257 C CA . TYR A 1 273 ? -19.937 -5.255 -3.965 1.00 80.88 273 TYR A CA 1
ATOM 2258 C C . TYR A 1 273 ? -19.067 -5.333 -2.717 1.00 80.88 273 TYR A C 1
ATOM 2260 O O . TYR A 1 273 ? -18.565 -6.414 -2.397 1.00 80.88 273 TYR A O 1
ATOM 2268 N N . GLN A 1 274 ? -18.962 -4.245 -1.954 1.00 84.62 274 GLN A N 1
ATOM 2269 C CA . GLN A 1 274 ? -18.152 -4.229 -0.736 1.00 84.62 274 GLN A CA 1
ATOM 2270 C C . GLN A 1 274 ? -18.652 -5.242 0.295 1.00 84.62 274 GLN A C 1
ATOM 2272 O O . GLN A 1 274 ? -17.847 -5.975 0.864 1.00 84.62 274 GLN A O 1
ATOM 2277 N N . PHE A 1 275 ? -19.967 -5.372 0.480 1.00 82.56 275 PHE A N 1
ATOM 2278 C CA . PHE A 1 275 ? -20.555 -6.389 1.349 1.00 82.56 275 PHE A CA 1
ATOM 2279 C C . PHE A 1 275 ? -20.098 -7.805 0.976 1.00 82.56 275 PHE A C 1
ATOM 2281 O O . PHE A 1 275 ? -19.631 -8.555 1.835 1.00 82.56 275 PHE A O 1
ATOM 2288 N N . MET A 1 276 ? -20.188 -8.167 -0.306 1.00 77.69 276 MET A N 1
ATOM 2289 C CA . MET A 1 276 ? -19.811 -9.500 -0.781 1.00 77.69 276 MET A CA 1
ATOM 2290 C C . MET A 1 276 ? -18.311 -9.759 -0.637 1.00 77.69 276 MET A C 1
ATOM 2292 O O . MET A 1 276 ? -17.916 -10.843 -0.197 1.00 77.69 276 MET A O 1
ATOM 2296 N N . ARG A 1 277 ? -17.467 -8.763 -0.945 1.00 84.44 277 ARG A N 1
ATOM 2297 C CA . ARG A 1 277 ? -16.017 -8.850 -0.713 1.00 84.44 277 ARG A CA 1
ATOM 2298 C C . ARG A 1 277 ? -15.716 -9.044 0.775 1.00 84.44 277 ARG A C 1
ATOM 2300 O O . ARG A 1 277 ? -14.943 -9.934 1.120 1.00 84.44 277 ARG A O 1
ATOM 2307 N N . LEU A 1 278 ? -16.351 -8.272 1.659 1.00 84.62 278 LEU A N 1
ATOM 2308 C CA . LEU A 1 278 ? -16.162 -8.385 3.109 1.00 84.62 278 LEU A CA 1
ATOM 2309 C C . LEU A 1 278 ? -16.588 -9.749 3.642 1.00 84.62 278 LEU A C 1
ATOM 2311 O O . LEU A 1 278 ? -15.850 -10.357 4.412 1.00 84.62 278 LEU A O 1
ATOM 2315 N N . PHE A 1 279 ? -17.740 -10.255 3.205 1.00 78.56 279 PHE A N 1
ATOM 2316 C CA . PHE A 1 279 ? -18.226 -11.577 3.590 1.00 78.56 279 PHE A CA 1
ATOM 2317 C C . PHE A 1 279 ? -17.241 -12.689 3.199 1.00 78.56 279 PHE A C 1
ATOM 2319 O O . PHE A 1 279 ? -16.890 -13.548 4.018 1.00 78.56 279 PHE A O 1
ATOM 2326 N N . LEU A 1 280 ? -16.759 -12.641 1.956 1.00 80.69 280 LEU A N 1
ATOM 2327 C CA . LEU A 1 280 ? -15.786 -13.589 1.429 1.00 80.69 280 LEU A CA 1
ATOM 2328 C C . LEU A 1 280 ? -14.474 -13.537 2.217 1.00 80.69 280 LEU A C 1
ATOM 2330 O O . LEU A 1 280 ? -14.030 -14.563 2.732 1.00 80.69 280 LEU A O 1
ATOM 2334 N N . PHE A 1 281 ? -13.876 -12.353 2.371 1.00 82.75 281 PHE A N 1
ATOM 2335 C CA . PHE A 1 281 ? -12.593 -12.223 3.060 1.00 82.75 281 PHE A CA 1
ATOM 2336 C C . PHE A 1 281 ? -12.678 -12.512 4.556 1.00 82.75 281 PHE A C 1
ATOM 2338 O O . PHE A 1 281 ? -11.760 -13.127 5.085 1.00 82.75 281 PHE A O 1
ATOM 2345 N N . LYS A 1 282 ? -13.777 -12.171 5.240 1.00 83.06 282 LYS A N 1
ATOM 2346 C CA . LYS A 1 282 ? -13.993 -12.597 6.633 1.00 83.06 282 LYS A CA 1
ATOM 2347 C C . LYS A 1 282 ? -13.976 -14.109 6.772 1.00 83.06 282 LYS A C 1
ATOM 2349 O O . LYS A 1 282 ? -13.318 -14.643 7.664 1.00 83.06 282 LYS A O 1
ATOM 2354 N N . SER A 1 283 ? -14.691 -14.787 5.876 1.00 75.44 283 SER A N 1
ATOM 2355 C CA . SER A 1 283 ? -14.719 -16.244 5.847 1.00 75.44 283 SER A CA 1
ATOM 2356 C C . SER A 1 283 ? -13.305 -16.782 5.640 1.00 75.44 283 SER A C 1
ATOM 2358 O O . SER A 1 283 ? -12.873 -17.596 6.454 1.00 75.44 283 SER A O 1
ATOM 2360 N N . LEU A 1 284 ? -12.589 -16.243 4.637 1.00 78.00 284 LEU A N 1
ATOM 2361 C CA . LEU A 1 284 ? -11.194 -16.546 4.293 1.00 78.00 284 LEU A CA 1
ATOM 2362 C C . LEU A 1 284 ? -10.228 -16.396 5.477 1.00 78.00 284 LEU A C 1
ATOM 2364 O O . LEU A 1 284 ? -9.498 -17.332 5.813 1.00 78.00 284 LEU A O 1
ATOM 2368 N N . LEU A 1 285 ? -10.263 -15.242 6.139 1.00 81.00 285 LEU A N 1
ATOM 2369 C CA . LEU A 1 285 ? -9.395 -14.898 7.263 1.00 81.00 285 LEU A CA 1
ATOM 2370 C C . LEU A 1 285 ? -9.668 -15.765 8.499 1.00 81.00 285 LEU A C 1
ATOM 2372 O O . LEU A 1 285 ? -8.727 -16.119 9.201 1.00 81.00 285 LEU A O 1
ATOM 2376 N N . LYS A 1 286 ? -10.914 -16.206 8.736 1.00 79.38 286 LYS A N 1
ATOM 2377 C CA . LYS A 1 286 ? -11.258 -17.064 9.891 1.00 79.38 286 LYS A CA 1
ATOM 2378 C C . LYS A 1 286 ? -10.520 -18.411 9.896 1.00 79.38 286 LYS A C 1
ATOM 2380 O O . LYS A 1 286 ? -10.392 -19.023 10.952 1.00 79.38 286 LYS A O 1
ATOM 2385 N N . LYS A 1 287 ? -10.054 -18.894 8.738 1.00 77.69 287 LYS A N 1
ATOM 2386 C CA . LYS A 1 287 ? -9.215 -20.112 8.644 1.00 77.69 287 LYS A CA 1
ATOM 2387 C C . LYS A 1 287 ? -7.912 -19.880 7.886 1.00 77.69 287 LYS A C 1
ATOM 2389 O O . LYS A 1 287 ? -7.369 -20.761 7.225 1.00 77.69 287 LYS A O 1
ATOM 2394 N N . PHE A 1 288 ? -7.418 -18.656 7.968 1.00 76.06 288 PHE A N 1
ATOM 2395 C CA . PHE A 1 288 ? -6.014 -18.394 7.729 1.00 76.06 288 PHE A CA 1
ATOM 2396 C C . PHE A 1 288 ? -5.195 -19.097 8.841 1.00 76.06 288 PHE A C 1
ATOM 2398 O O . PHE A 1 288 ? -5.643 -19.101 9.989 1.00 76.06 288 PHE A O 1
ATOM 2405 N N . PRO A 1 289 ? -4.049 -19.746 8.542 1.00 85.94 289 PRO A N 1
ATOM 2406 C CA . PRO A 1 289 ? -3.259 -19.666 7.309 1.00 85.94 289 PRO A CA 1
ATOM 2407 C C . PRO A 1 289 ? -3.619 -20.672 6.206 1.00 85.94 289 PRO A C 1
ATOM 2409 O O . PRO A 1 289 ? -3.082 -20.565 5.104 1.00 85.94 289 PRO A O 1
ATOM 2412 N N . GLN A 1 290 ? -4.531 -21.627 6.439 1.00 82.50 290 GLN A N 1
ATOM 2413 C CA . GLN A 1 290 ? -4.828 -22.684 5.454 1.00 82.50 290 GLN A CA 1
ATOM 2414 C C . GLN A 1 290 ? -5.397 -22.141 4.130 1.00 82.50 290 GLN A C 1
ATOM 2416 O O . GLN A 1 290 ? -5.332 -22.799 3.097 1.00 82.50 290 GLN A O 1
ATOM 2421 N N . THR A 1 291 ? -5.948 -20.930 4.152 1.00 82.38 291 THR A N 1
ATOM 2422 C CA . THR A 1 291 ? -6.670 -20.295 3.040 1.00 82.38 291 THR A CA 1
ATOM 2423 C C . THR A 1 291 ? -5.855 -19.266 2.278 1.00 82.38 291 THR A C 1
ATOM 2425 O O . THR A 1 291 ? -6.401 -18.583 1.411 1.00 82.38 291 THR A O 1
ATOM 2428 N N . LEU A 1 292 ? -4.554 -19.148 2.560 1.00 85.25 292 LEU A N 1
ATOM 2429 C CA . LEU A 1 292 ? -3.685 -18.144 1.944 1.00 85.25 292 LEU A CA 1
ATOM 2430 C C . LEU A 1 292 ? -3.741 -18.171 0.407 1.00 85.25 292 LEU A C 1
ATOM 2432 O O . LEU A 1 292 ? -3.759 -17.115 -0.221 1.00 85.25 292 LEU A O 1
ATOM 2436 N N . ALA A 1 293 ? -3.817 -19.354 -0.210 1.00 84.62 293 ALA A N 1
ATOM 2437 C CA . ALA A 1 293 ? -3.938 -19.478 -1.664 1.00 84.62 293 ALA A CA 1
ATOM 2438 C C . ALA A 1 293 ? -5.237 -18.844 -2.196 1.00 84.62 293 ALA A C 1
ATOM 2440 O O . ALA A 1 293 ? -5.200 -18.071 -3.152 1.00 84.62 293 ALA A O 1
ATOM 2441 N N . SER A 1 294 ? -6.369 -19.108 -1.542 1.00 82.88 294 SER A N 1
ATOM 2442 C CA . SER A 1 294 ? -7.666 -18.519 -1.891 1.00 82.88 294 SER A CA 1
ATOM 2443 C C . SER A 1 294 ? -7.706 -17.012 -1.611 1.00 82.88 294 SER A C 1
ATOM 2445 O O . SER A 1 294 ? -8.236 -16.260 -2.423 1.00 82.88 294 SER A O 1
ATOM 2447 N N . ILE A 1 295 ? -7.090 -16.552 -0.512 1.00 85.50 295 ILE A N 1
ATOM 2448 C CA . ILE A 1 295 ? -6.914 -15.118 -0.215 1.00 85.50 295 ILE A CA 1
ATOM 2449 C C . ILE A 1 295 ? -6.140 -14.444 -1.347 1.00 85.50 295 ILE A C 1
ATOM 2451 O O . ILE A 1 295 ? -6.594 -13.420 -1.846 1.00 85.50 295 ILE A O 1
ATOM 2455 N N . LYS A 1 296 ? -5.021 -15.030 -1.796 1.00 87.19 296 LYS A N 1
ATOM 2456 C CA . LYS A 1 296 ? -4.240 -14.518 -2.933 1.00 87.19 296 LYS A CA 1
ATOM 2457 C C . LYS A 1 296 ? -5.079 -14.448 -4.208 1.00 87.19 296 LYS A C 1
ATOM 2459 O O . LYS A 1 296 ? -5.119 -13.398 -4.836 1.00 87.19 296 LYS A O 1
ATOM 2464 N N . GLN A 1 297 ? -5.778 -15.525 -4.571 1.00 83.38 297 GLN A N 1
ATOM 2465 C CA . GLN A 1 297 ? -6.607 -15.567 -5.784 1.00 83.38 297 GLN A CA 1
ATOM 2466 C C . GLN A 1 297 ? -7.713 -14.510 -5.788 1.00 83.38 297 GLN A C 1
ATOM 2468 O O . GLN A 1 297 ? -7.959 -13.874 -6.812 1.00 83.38 297 GLN A O 1
ATOM 2473 N N . GLU A 1 298 ? -8.382 -14.309 -4.655 1.00 84.06 298 GLU A N 1
ATOM 2474 C CA . GLU A 1 298 ? -9.416 -13.285 -4.554 1.00 84.06 298 GLU A CA 1
ATOM 2475 C C . GLU A 1 298 ? -8.814 -11.881 -4.495 1.00 84.06 298 GLU A C 1
ATOM 2477 O O . GLU A 1 298 ? -9.355 -10.981 -5.135 1.00 84.06 298 GLU A O 1
ATOM 2482 N N . ALA A 1 299 ? -7.674 -11.692 -3.827 1.00 88.50 299 ALA A N 1
ATOM 2483 C CA . ALA A 1 299 ? -6.971 -10.412 -3.756 1.00 88.50 299 ALA A CA 1
ATOM 2484 C C . ALA A 1 299 ? -6.446 -9.927 -5.119 1.00 88.50 299 ALA A C 1
ATOM 2486 O O . ALA A 1 299 ? -6.422 -8.723 -5.339 1.00 88.50 299 ALA A O 1
ATOM 2487 N N . ILE A 1 300 ? -6.123 -10.831 -6.062 1.00 82.44 300 ILE A N 1
ATOM 2488 C CA . ILE A 1 300 ? -5.816 -10.466 -7.466 1.00 82.44 300 ILE A CA 1
ATOM 2489 C C . ILE A 1 300 ? -6.977 -9.691 -8.101 1.00 82.44 300 ILE A C 1
ATOM 2491 O O . ILE A 1 300 ? -6.760 -8.842 -8.960 1.00 82.44 300 ILE A O 1
ATOM 2495 N N . LYS A 1 301 ? -8.219 -10.009 -7.717 1.00 82.62 301 LYS A N 1
ATOM 2496 C CA . LYS A 1 301 ? -9.401 -9.350 -8.276 1.00 82.62 301 LYS A CA 1
ATOM 2497 C C . LYS A 1 301 ? -9.594 -7.962 -7.672 1.00 82.62 301 LYS A C 1
ATOM 2499 O O . LYS A 1 301 ? -9.889 -7.038 -8.423 1.00 82.62 301 LYS A O 1
ATOM 2504 N N . ASP A 1 302 ? -9.520 -7.861 -6.340 1.00 84.62 302 ASP A N 1
ATOM 2505 C CA . ASP A 1 302 ? -9.701 -6.617 -5.576 1.00 84.62 302 ASP A CA 1
ATOM 2506 C C . ASP A 1 302 ? -9.480 -6.827 -4.060 1.00 84.62 302 ASP A C 1
ATOM 2508 O O . ASP A 1 302 ? -9.583 -7.949 -3.563 1.00 84.62 302 ASP A O 1
ATOM 2512 N N . ILE A 1 303 ? -9.287 -5.775 -3.267 1.00 88.56 303 ILE A N 1
ATOM 2513 C CA . ILE A 1 303 ? -9.208 -5.882 -1.798 1.00 88.56 303 ILE A CA 1
ATOM 2514 C C . ILE A 1 303 ? -10.206 -4.903 -1.153 1.00 88.56 303 ILE A C 1
ATOM 2516 O O . ILE A 1 303 ? -10.091 -3.695 -1.357 1.00 88.56 303 ILE A O 1
ATOM 2520 N N . PRO A 1 304 ? -11.186 -5.380 -0.350 1.00 89.69 304 PRO A N 1
ATOM 2521 C CA . PRO A 1 304 ? -12.168 -4.501 0.276 1.00 89.69 304 PRO A CA 1
ATOM 2522 C C . PRO A 1 304 ? -11.515 -3.571 1.294 1.00 89.69 304 PRO A C 1
ATOM 2524 O O . PRO A 1 304 ? -10.737 -4.002 2.151 1.00 89.69 304 PRO A O 1
ATOM 2527 N N . THR A 1 305 ? -11.910 -2.300 1.255 1.00 86.06 305 THR A N 1
ATOM 2528 C CA . THR A 1 305 ? -11.256 -1.230 2.018 1.00 86.06 305 THR A CA 1
ATOM 2529 C C . THR A 1 305 ? -11.224 -1.489 3.518 1.00 86.06 305 THR A C 1
ATOM 2531 O O . THR A 1 305 ? -10.184 -1.312 4.150 1.00 86.06 305 THR A O 1
ATOM 2534 N N . LEU A 1 306 ? -12.327 -1.973 4.091 1.00 82.81 306 LEU A N 1
ATOM 2535 C CA . LEU A 1 306 ? -12.432 -2.152 5.539 1.00 82.81 306 LEU A CA 1
ATOM 2536 C C . LEU A 1 306 ? -11.502 -3.248 6.098 1.00 82.81 306 LEU A C 1
ATOM 2538 O O . LEU A 1 306 ? -11.055 -3.130 7.237 1.00 82.81 306 LEU A O 1
ATOM 2542 N N . LEU A 1 307 ? -11.193 -4.291 5.314 1.00 86.75 307 LEU A N 1
ATOM 2543 C CA . LEU A 1 307 ? -10.329 -5.408 5.737 1.00 86.75 307 LEU A CA 1
ATOM 2544 C C . LEU A 1 307 ? -8.926 -5.348 5.123 1.00 86.75 307 LEU A C 1
ATOM 2546 O O . LEU A 1 307 ? -8.134 -6.258 5.366 1.00 86.75 307 LEU A O 1
ATOM 2550 N N . ARG A 1 308 ? -8.592 -4.296 4.358 1.00 91.31 308 ARG A N 1
ATOM 2551 C CA . ARG A 1 308 ? -7.321 -4.187 3.623 1.00 91.31 308 ARG A CA 1
ATOM 2552 C C . ARG A 1 308 ? -6.108 -4.489 4.500 1.00 91.31 308 ARG A C 1
ATOM 2554 O O . ARG A 1 308 ? -5.306 -5.332 4.128 1.00 91.31 308 ARG A O 1
ATOM 2561 N N . GLY A 1 309 ? -6.027 -3.900 5.697 1.00 88.19 309 GLY A N 1
ATOM 2562 C CA . GLY A 1 309 ? -4.913 -4.139 6.625 1.00 88.19 309 GLY A CA 1
ATOM 2563 C C . GLY A 1 309 ? -4.759 -5.606 7.053 1.00 88.19 309 GLY A C 1
ATOM 2564 O O . GLY A 1 309 ? -3.652 -6.133 7.052 1.00 88.19 309 GLY A O 1
ATOM 2565 N N . GLN A 1 310 ? -5.864 -6.298 7.352 1.00 86.31 310 GLN A N 1
ATOM 2566 C CA . GLN A 1 310 ? -5.837 -7.720 7.731 1.00 86.31 310 GLN A CA 1
ATOM 2567 C C . GLN A 1 310 ? -5.483 -8.620 6.541 1.00 86.31 310 GLN A C 1
ATOM 2569 O O . GLN A 1 310 ? -4.745 -9.592 6.687 1.00 86.31 310 GLN A O 1
ATOM 2574 N N . ILE A 1 311 ? -5.990 -8.285 5.352 1.00 90.94 311 ILE A N 1
ATOM 2575 C CA . ILE A 1 311 ? -5.711 -9.024 4.118 1.00 90.94 311 ILE A CA 1
ATOM 2576 C C . ILE A 1 311 ? -4.245 -8.841 3.715 1.00 90.94 311 ILE A C 1
ATOM 2578 O O . ILE A 1 311 ? -3.582 -9.823 3.397 1.00 90.94 311 ILE A O 1
ATOM 2582 N N . TRP A 1 312 ? -3.710 -7.620 3.785 1.00 94.44 312 TRP A N 1
ATOM 2583 C CA . TRP A 1 312 ? -2.292 -7.343 3.551 1.00 94.44 312 TRP A CA 1
ATOM 2584 C C . TRP A 1 312 ? -1.400 -8.112 4.516 1.00 94.44 312 TRP A C 1
ATOM 2586 O O . TRP A 1 312 ? -0.470 -8.771 4.064 1.00 94.44 312 TRP A O 1
ATOM 2596 N N . ALA A 1 313 ? -1.714 -8.106 5.813 1.00 89.88 313 ALA A N 1
ATOM 2597 C CA . ALA A 1 313 ? -0.964 -8.876 6.801 1.00 89.88 313 ALA A CA 1
ATOM 2598 C C . ALA A 1 313 ? -0.938 -10.378 6.462 1.00 89.88 313 ALA A C 1
ATOM 2600 O O . ALA A 1 313 ? 0.128 -10.996 6.439 1.00 89.88 313 ALA A O 1
ATOM 2601 N N . ALA A 1 314 ? -2.093 -10.949 6.098 1.00 89.62 314 ALA A N 1
ATOM 2602 C CA . ALA A 1 314 ? -2.188 -12.341 5.664 1.00 89.62 314 ALA A CA 1
ATOM 2603 C C . ALA A 1 314 ? -1.360 -12.614 4.392 1.00 89.62 314 ALA A C 1
ATOM 2605 O O . ALA A 1 314 ? -0.649 -13.616 4.314 1.00 89.62 314 ALA A O 1
ATOM 2606 N N . LEU A 1 315 ? -1.414 -11.719 3.400 1.00 92.25 315 LEU A N 1
ATOM 2607 C CA . LEU A 1 315 ? -0.658 -11.832 2.146 1.00 92.25 315 LEU A CA 1
ATOM 2608 C C . LEU A 1 315 ? 0.859 -11.676 2.339 1.00 92.25 315 LEU A C 1
ATOM 2610 O O . LEU A 1 315 ? 1.630 -12.288 1.598 1.00 92.25 315 LEU A O 1
ATOM 2614 N N . LEU A 1 316 ? 1.276 -10.889 3.333 1.00 91.00 316 LEU A N 1
ATOM 2615 C CA . LEU A 1 316 ? 2.665 -10.742 3.774 1.00 91.00 316 LEU A CA 1
ATOM 2616 C C . LEU A 1 316 ? 3.149 -11.933 4.619 1.00 91.00 316 LEU A C 1
ATOM 2618 O O . LEU A 1 316 ? 4.336 -12.012 4.922 1.00 91.00 316 LEU A O 1
ATOM 2622 N N . GLY A 1 317 ? 2.265 -12.881 4.948 1.00 86.50 317 GLY A N 1
ATOM 2623 C CA . GLY A 1 317 ? 2.612 -14.114 5.655 1.00 86.50 317 GLY A CA 1
ATOM 2624 C C . GLY A 1 317 ? 2.673 -13.976 7.174 1.00 86.50 317 GLY A C 1
ATOM 2625 O O . GLY A 1 317 ? 3.315 -14.795 7.824 1.00 86.50 317 GLY A O 1
ATOM 2626 N N . ILE A 1 318 ? 2.016 -12.966 7.746 1.00 84.75 318 ILE A N 1
ATOM 2627 C CA . ILE A 1 318 ? 1.976 -12.757 9.198 1.00 84.75 318 ILE A CA 1
ATOM 2628 C C . ILE A 1 318 ? 1.000 -13.759 9.805 1.00 84.75 318 ILE A C 1
ATOM 2630 O O . ILE A 1 318 ? -0.191 -13.723 9.506 1.00 84.75 318 ILE A O 1
ATOM 2634 N N . VAL A 1 319 ? 1.514 -14.666 10.636 1.00 77.00 319 VAL A N 1
ATOM 2635 C CA . VAL A 1 319 ? 0.754 -15.722 11.317 1.00 77.00 319 VAL A CA 1
ATOM 2636 C C . VAL A 1 319 ? 0.972 -15.595 12.821 1.00 77.00 319 VAL A C 1
ATOM 2638 O O . VAL A 1 319 ? 2.103 -15.409 13.254 1.00 77.00 319 VAL A O 1
ATOM 2641 N N . GLY A 1 320 ? -0.091 -15.756 13.610 1.00 66.88 320 GLY A N 1
ATOM 2642 C CA . GLY A 1 320 ? -0.037 -15.662 15.071 1.00 66.88 320 GLY A CA 1
ATOM 2643 C C . GLY A 1 320 ? -0.686 -14.385 15.595 1.00 66.88 320 GLY A C 1
ATOM 2644 O O . GLY A 1 320 ? -1.433 -13.733 14.867 1.00 66.88 320 GLY A O 1
ATOM 2645 N N . ASP A 1 321 ? -0.433 -14.077 16.866 1.00 67.12 321 ASP A N 1
ATOM 2646 C CA . ASP A 1 321 ? -0.892 -12.852 17.519 1.00 67.12 321 ASP A CA 1
ATOM 2647 C C . ASP A 1 321 ? 0.200 -11.774 17.399 1.00 67.12 321 ASP A C 1
ATOM 2649 O O . ASP A 1 321 ? 1.249 -11.912 18.037 1.00 67.12 321 ASP A O 1
ATOM 2653 N N . PRO A 1 322 ? 0.006 -10.731 16.568 1.00 65.44 322 PRO A N 1
ATOM 2654 C CA . PRO A 1 322 ? 0.991 -9.668 16.400 1.00 65.44 322 PRO A CA 1
ATOM 2655 C C . PRO A 1 322 ? 1.330 -8.978 17.720 1.00 65.44 322 PRO A C 1
ATOM 2657 O O . PRO A 1 322 ? 2.476 -8.575 17.905 1.00 65.44 322 PRO A O 1
ATOM 2660 N N . GLU A 1 323 ? 0.358 -8.853 18.630 1.00 66.19 323 GLU A N 1
ATOM 2661 C CA . GLU A 1 323 ? 0.545 -8.201 19.926 1.00 66.19 323 GLU A CA 1
ATOM 2662 C C . GLU A 1 323 ? 1.604 -8.923 20.772 1.00 66.19 323 GLU A C 1
ATOM 2664 O O . GLU A 1 323 ? 2.433 -8.258 21.384 1.00 66.19 323 GLU A O 1
ATOM 2669 N N . LEU A 1 324 ? 1.680 -10.260 20.711 1.00 63.06 324 LEU A N 1
ATOM 2670 C CA . LEU A 1 324 ? 2.720 -11.020 21.415 1.00 63.06 324 LEU A CA 1
ATOM 2671 C C . LEU A 1 324 ? 4.127 -10.735 20.869 1.00 63.06 324 LEU A C 1
ATOM 2673 O O . LEU A 1 324 ? 5.038 -10.506 21.659 1.00 63.06 324 LEU A O 1
ATOM 2677 N N . GLU A 1 325 ? 4.315 -10.704 19.541 1.00 62.00 325 GLU A N 1
ATOM 2678 C CA . GLU A 1 325 ? 5.618 -10.350 18.934 1.00 62.00 325 GLU A CA 1
ATOM 2679 C C . GLU A 1 325 ? 5.999 -8.900 19.269 1.00 62.00 325 GLU A C 1
ATOM 2681 O O . GLU A 1 325 ? 7.172 -8.565 19.428 1.00 62.00 325 GLU A O 1
ATOM 2686 N N . TYR A 1 326 ? 5.003 -8.024 19.383 1.00 63.50 326 TYR A N 1
ATOM 2687 C CA . TYR A 1 326 ? 5.211 -6.608 19.641 1.00 63.50 326 TYR A CA 1
ATOM 2688 C C . TYR A 1 326 ? 5.540 -6.299 21.110 1.00 63.50 326 TYR A C 1
ATOM 2690 O O . TYR A 1 326 ? 6.365 -5.427 21.388 1.00 63.50 326 TYR A O 1
ATOM 2698 N N . ASP A 1 327 ? 4.960 -7.048 22.048 1.00 62.38 327 ASP A N 1
ATOM 2699 C CA . ASP A 1 327 ? 5.168 -6.880 23.490 1.00 62.38 327 ASP A CA 1
ATOM 2700 C C . ASP A 1 327 ? 6.550 -7.350 23.984 1.00 62.38 327 ASP A C 1
ATOM 2702 O O . ASP A 1 327 ? 6.982 -6.950 25.077 1.00 62.38 327 ASP A O 1
ATOM 2706 N N . GLU A 1 328 ? 7.264 -8.152 23.183 1.00 61.81 328 GLU A N 1
ATOM 2707 C CA . GLU A 1 328 ? 8.644 -8.599 23.443 1.00 61.81 328 GLU A CA 1
ATOM 2708 C C . GLU A 1 328 ? 9.688 -7.475 23.289 1.00 61.81 328 GLU A C 1
ATOM 2710 O O . GLU A 1 328 ? 10.804 -7.577 23.813 1.00 61.81 328 GLU A O 1
ATOM 2715 N N . TYR A 1 329 ? 9.342 -6.379 22.611 1.00 61.47 329 TYR A N 1
ATOM 2716 C CA . TYR A 1 329 ? 10.240 -5.249 22.376 1.00 61.47 329 TYR A CA 1
ATOM 2717 C C . TYR A 1 329 ? 10.372 -4.341 23.622 1.00 61.47 329 TYR A C 1
ATOM 2719 O O . TYR A 1 329 ? 9.455 -4.217 24.430 1.00 61.47 329 TYR A O 1
ATOM 2727 N N . LYS A 1 330 ? 11.555 -3.760 23.869 1.00 50.72 330 LYS A N 1
ATOM 2728 C CA . LYS A 1 330 ? 11.892 -3.099 25.151 1.00 50.72 330 LYS A CA 1
ATOM 2729 C C . LYS A 1 330 ? 11.301 -1.687 25.276 1.00 50.72 330 LYS A C 1
ATOM 2731 O O . LYS A 1 330 ? 11.094 -0.976 24.306 1.00 50.72 330 LYS A O 1
ATOM 2736 N N . THR A 1 331 ? 11.068 -1.241 26.509 1.00 48.56 331 THR A N 1
ATOM 2737 C CA . THR A 1 331 ? 10.541 0.100 26.806 1.00 48.56 331 THR A CA 1
ATOM 2738 C C . THR A 1 331 ? 11.645 1.165 26.875 1.00 48.56 331 THR A C 1
ATOM 2740 O O . THR A 1 331 ? 12.644 0.963 27.561 1.00 48.56 331 THR A O 1
ATOM 2743 N N . ASN A 1 332 ? 11.386 2.308 26.227 1.00 52.81 332 ASN A N 1
ATOM 2744 C CA . ASN A 1 332 ? 11.985 3.642 26.389 1.00 52.81 332 ASN A CA 1
ATOM 2745 C C . ASN A 1 332 ? 13.517 3.763 26.399 1.00 52.81 332 ASN A C 1
ATOM 2747 O O . ASN A 1 332 ? 14.161 3.715 27.447 1.00 52.81 332 ASN A O 1
ATOM 2751 N N . VAL A 1 333 ? 14.066 4.106 25.233 1.00 54.88 333 VAL A N 1
ATOM 2752 C CA . VAL A 1 333 ? 15.341 4.823 25.113 1.00 54.88 333 VAL A CA 1
ATOM 2753 C C . VAL A 1 333 ? 15.038 6.154 24.424 1.00 54.88 333 VAL A C 1
ATOM 2755 O O . VAL A 1 333 ? 14.428 6.162 23.356 1.00 54.88 333 VAL A O 1
ATOM 2758 N N . GLU A 1 334 ? 15.401 7.276 25.050 1.00 57.78 334 GLU A N 1
ATOM 2759 C CA . GLU A 1 334 ? 15.414 8.570 24.359 1.00 57.78 334 GLU A CA 1
ATOM 2760 C C . GLU A 1 334 ? 16.440 8.485 23.226 1.00 57.78 334 GLU A C 1
ATOM 2762 O O . GLU A 1 334 ? 17.622 8.245 23.481 1.00 57.78 334 GLU A O 1
ATOM 2767 N N . ASP A 1 335 ? 15.988 8.643 21.981 1.00 65.44 335 ASP A N 1
ATOM 2768 C CA . ASP A 1 335 ? 16.846 8.526 20.806 1.00 65.44 335 ASP A CA 1
ATOM 2769 C C . ASP A 1 335 ? 16.861 9.816 19.979 1.00 65.44 335 ASP A C 1
ATOM 2771 O O . ASP A 1 335 ? 15.899 10.585 19.905 1.00 65.44 335 ASP A O 1
ATOM 2775 N N . THR A 1 336 ? 17.988 10.045 19.314 1.00 69.12 336 THR A N 1
ATOM 2776 C CA . THR A 1 336 ? 18.210 11.190 18.426 1.00 69.12 336 THR A CA 1
ATOM 2777 C C . THR A 1 336 ? 17.233 11.241 17.245 1.00 69.12 336 THR A C 1
ATOM 2779 O O . THR A 1 336 ? 17.021 12.326 16.693 1.00 69.12 336 THR A O 1
ATOM 2782 N N . SER A 1 337 ? 16.589 10.117 16.896 1.00 73.00 337 SER A N 1
ATOM 2783 C CA . SER A 1 337 ? 15.575 10.034 15.841 1.00 73.00 337 SER A CA 1
ATOM 2784 C C . SER A 1 337 ? 14.311 10.845 16.131 1.00 73.00 337 SER A C 1
ATOM 2786 O O . SER A 1 337 ? 13.636 11.255 15.188 1.00 73.00 337 SER A O 1
ATOM 2788 N N . ASP A 1 338 ? 13.979 11.104 17.403 1.00 80.19 338 ASP A N 1
ATOM 2789 C CA . ASP A 1 338 ? 12.726 11.780 17.775 1.00 80.19 338 ASP A CA 1
ATOM 2790 C C . ASP A 1 338 ? 12.613 13.173 17.151 1.00 80.19 338 ASP A C 1
ATOM 2792 O O . ASP A 1 338 ? 11.560 13.529 16.625 1.00 80.19 338 ASP A O 1
ATOM 2796 N N . LYS A 1 339 ? 13.726 13.919 17.101 1.00 84.25 339 LYS A N 1
ATOM 2797 C CA . LYS A 1 339 ? 13.769 15.244 16.466 1.00 84.25 339 LYS A CA 1
ATOM 2798 C C . LYS A 1 339 ? 13.431 15.181 14.980 1.00 84.25 339 LYS A C 1
ATOM 2800 O O . LYS A 1 339 ? 12.748 16.065 14.478 1.00 84.25 339 LYS A O 1
ATOM 2805 N N . GLN A 1 340 ? 13.919 14.160 14.279 1.00 84.31 340 GLN A N 1
ATOM 2806 C CA . GLN A 1 340 ? 13.670 14.005 12.849 1.00 84.31 340 GLN A CA 1
ATOM 2807 C C . GLN A 1 340 ? 12.222 13.566 12.594 1.00 84.31 340 GLN A C 1
ATOM 2809 O O . GLN A 1 340 ? 11.549 14.139 11.739 1.00 84.31 340 GLN A O 1
ATOM 2814 N N . LEU A 1 341 ? 11.709 12.619 13.388 1.00 87.31 341 LEU A N 1
ATOM 2815 C CA . LEU A 1 341 ? 10.315 12.170 13.308 1.00 87.31 341 LEU A CA 1
ATOM 2816 C C . LEU A 1 341 ? 9.329 13.321 13.545 1.00 87.31 341 LEU A C 1
ATOM 2818 O O . LEU A 1 341 ? 8.357 13.450 12.802 1.00 87.31 341 LEU A O 1
ATOM 2822 N N . ASP A 1 342 ? 9.603 14.188 14.522 1.00 85.94 342 ASP A N 1
ATOM 2823 C CA . ASP A 1 342 ? 8.756 15.348 14.831 1.00 85.94 342 ASP A CA 1
ATOM 2824 C C . ASP A 1 342 ? 8.756 16.416 13.725 1.00 85.94 342 ASP A C 1
ATOM 2826 O O . ASP A 1 342 ? 7.809 17.195 13.625 1.00 85.94 342 ASP A O 1
ATOM 2830 N N . LEU A 1 343 ? 9.776 16.439 12.860 1.00 87.44 343 LEU A N 1
ATOM 2831 C CA . LEU A 1 343 ? 9.813 17.305 11.678 1.00 87.44 343 LEU A CA 1
ATOM 2832 C C . LEU A 1 343 ? 9.121 16.670 10.466 1.00 87.44 343 LEU A C 1
ATOM 2834 O O . LEU A 1 343 ? 8.480 17.371 9.681 1.00 87.44 343 LEU A O 1
ATOM 2838 N N . ASP A 1 344 ? 9.259 15.360 10.276 1.00 88.94 344 ASP A N 1
ATOM 2839 C CA . ASP A 1 344 ? 8.796 14.675 9.064 1.00 88.94 344 ASP A CA 1
ATOM 2840 C C . ASP A 1 344 ? 7.317 14.287 9.124 1.00 88.94 344 ASP A C 1
ATOM 2842 O O . ASP A 1 344 ? 6.586 14.475 8.148 1.00 88.94 344 ASP A O 1
ATOM 2846 N N . ILE A 1 345 ? 6.845 13.801 10.275 1.00 88.94 345 ILE A N 1
ATOM 2847 C CA . ILE A 1 345 ? 5.471 13.307 10.439 1.00 88.94 345 ILE A CA 1
ATOM 2848 C C . ILE A 1 345 ? 4.420 14.392 10.138 1.00 88.94 345 ILE A C 1
ATOM 2850 O O . ILE A 1 345 ? 3.517 14.107 9.348 1.00 88.94 345 ILE A O 1
ATOM 2854 N N . PRO A 1 346 ? 4.539 15.641 10.637 1.00 86.81 346 PRO A N 1
ATOM 2855 C CA . PRO A 1 346 ? 3.563 16.694 10.340 1.00 86.81 346 PRO A CA 1
ATOM 2856 C C . PRO A 1 346 ? 3.551 17.163 8.880 1.00 86.81 346 PRO A C 1
ATOM 2858 O O . PRO A 1 346 ? 2.701 17.961 8.502 1.00 86.81 346 PRO A O 1
ATOM 2861 N N . ARG A 1 347 ? 4.502 16.722 8.048 1.00 86.56 347 ARG A N 1
ATOM 2862 C CA . ARG A 1 347 ? 4.547 17.031 6.608 1.00 86.56 347 ARG A CA 1
ATOM 2863 C C . ARG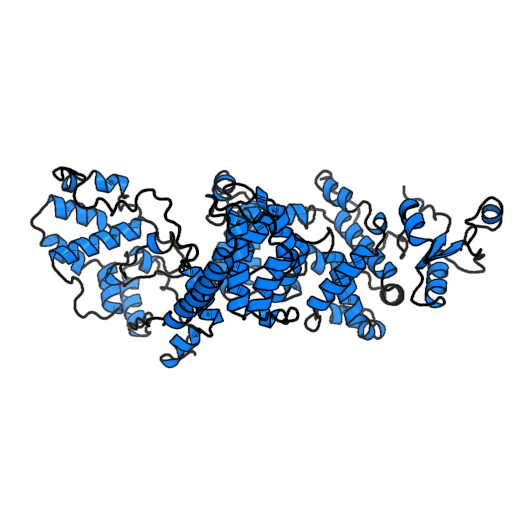 A 1 347 ? 4.009 15.883 5.751 1.00 86.56 347 ARG A C 1
ATOM 2865 O O . ARG A 1 347 ? 3.727 16.073 4.572 1.00 86.56 347 ARG A O 1
ATOM 2872 N N . CYS A 1 348 ? 3.833 14.702 6.339 1.00 86.06 348 CYS A N 1
ATOM 2873 C CA . CYS A 1 348 ? 3.411 13.494 5.646 1.00 86.06 348 CYS A CA 1
ATOM 2874 C C . CYS A 1 348 ? 1.900 13.523 5.369 1.00 86.06 348 CYS A C 1
ATOM 2876 O O . CYS A 1 348 ? 1.107 13.634 6.302 1.00 86.06 348 CYS A O 1
ATOM 2878 N N . HIS A 1 349 ? 1.503 13.438 4.093 1.00 84.56 349 HIS A N 1
ATOM 2879 C CA . HIS A 1 349 ? 0.113 13.255 3.642 1.00 84.56 349 HIS A CA 1
ATOM 2880 C C . HIS A 1 349 ? -0.942 14.112 4.376 1.00 84.56 349 HIS A C 1
ATOM 2882 O O . HIS A 1 349 ? -2.009 13.620 4.734 1.00 84.56 349 HIS A O 1
ATOM 2888 N N . GLN A 1 350 ? -0.670 15.408 4.575 1.00 83.38 350 GLN A N 1
ATOM 2889 C CA . GLN A 1 350 ? -1.528 16.318 5.358 1.00 83.38 350 GLN A CA 1
ATOM 2890 C C . GLN A 1 350 ? -2.939 16.540 4.788 1.00 83.38 350 GLN A C 1
ATOM 2892 O O . GLN A 1 350 ? -3.793 17.110 5.457 1.00 83.38 350 GLN A O 1
ATOM 2897 N N . TYR A 1 351 ? -3.205 16.089 3.563 1.00 82.31 351 TYR A N 1
ATOM 2898 C CA . TYR A 1 351 ? -4.549 16.072 2.989 1.00 82.31 351 TYR A CA 1
ATOM 2899 C C . TYR A 1 351 ? -5.415 14.909 3.509 1.00 82.31 351 TYR A C 1
ATOM 2901 O O . TYR A 1 351 ? -6.626 14.930 3.314 1.00 82.31 351 TYR A O 1
ATOM 2909 N N . HIS A 1 352 ? -4.827 13.877 4.127 1.00 79.62 352 HIS A N 1
ATOM 2910 C CA . HIS A 1 352 ? -5.564 12.726 4.645 1.00 79.62 352 HIS A CA 1
ATOM 2911 C C . HIS A 1 352 ? -6.119 13.019 6.041 1.00 79.62 352 HIS A C 1
ATOM 2913 O O . HIS A 1 352 ? -5.361 13.387 6.940 1.00 79.62 352 HIS A O 1
ATOM 2919 N N . GLU A 1 353 ? -7.414 12.755 6.236 1.00 74.19 353 GLU A N 1
ATOM 2920 C CA . GLU A 1 353 ? -8.174 13.072 7.455 1.00 74.19 353 GLU A CA 1
ATOM 2921 C C . GLU A 1 353 ? -7.424 12.693 8.735 1.00 74.19 353 GLU A C 1
ATOM 2923 O O . GLU A 1 353 ? -7.149 13.557 9.557 1.00 74.19 353 GLU A O 1
ATOM 2928 N N . LEU A 1 354 ? -6.996 11.432 8.873 1.00 76.56 354 LEU A N 1
ATOM 2929 C CA . LEU A 1 354 ? -6.284 10.981 10.072 1.00 76.56 354 LEU A CA 1
ATOM 2930 C C . LEU A 1 354 ? -4.859 11.549 10.175 1.00 76.56 354 LEU A C 1
ATOM 2932 O O . LEU A 1 354 ? -4.425 11.888 11.272 1.00 76.56 354 LEU A O 1
ATOM 2936 N N . LEU A 1 355 ? -4.116 11.655 9.066 1.00 81.06 355 LEU A N 1
ATOM 2937 C CA . LEU A 1 355 ? -2.685 12.011 9.091 1.00 81.06 355 LEU A CA 1
ATOM 2938 C C . LEU A 1 355 ? -2.463 13.521 9.252 1.00 81.06 355 LEU A C 1
ATOM 2940 O O . LEU A 1 355 ? -1.366 13.949 9.603 1.00 81.06 355 LEU A O 1
ATOM 2944 N N . ALA A 1 356 ? -3.510 14.321 9.058 1.00 76.75 356 ALA A N 1
ATOM 2945 C CA . ALA A 1 356 ? -3.535 15.731 9.422 1.00 76.75 356 ALA A CA 1
ATOM 2946 C C . ALA A 1 356 ? -3.700 15.958 10.938 1.00 76.75 356 ALA A C 1
ATOM 2948 O O . ALA A 1 356 ? -3.459 17.061 11.427 1.00 76.75 356 ALA A O 1
ATOM 2949 N N . THR A 1 357 ? -4.134 14.941 11.697 1.00 72.25 357 THR A N 1
ATOM 2950 C CA . THR A 1 357 ? -4.441 15.091 13.130 1.00 72.25 357 THR A CA 1
ATOM 2951 C C . THR A 1 357 ? -3.253 14.771 14.039 1.00 72.25 357 THR A C 1
ATOM 2953 O O . THR A 1 357 ? -2.451 13.887 13.720 1.00 72.25 357 THR A O 1
ATOM 2956 N N . PRO A 1 358 ? -3.200 15.371 15.247 1.00 71.88 358 PRO A N 1
ATOM 2957 C CA . PRO A 1 358 ? -2.236 14.985 16.278 1.00 71.88 358 PRO A CA 1
ATOM 2958 C C . PRO A 1 358 ? -2.315 13.498 16.655 1.00 71.88 358 PRO A C 1
ATOM 2960 O O . PRO A 1 358 ? -1.288 12.876 16.920 1.00 71.88 358 PRO A O 1
ATOM 2963 N N . LEU A 1 359 ? -3.515 12.900 16.632 1.00 70.62 359 LEU A N 1
ATOM 2964 C CA . LEU A 1 359 ? -3.701 11.470 16.895 1.00 70.62 359 LEU A CA 1
ATOM 2965 C C . LEU A 1 359 ? -3.001 10.615 15.835 1.00 70.62 359 LEU A C 1
ATOM 2967 O O . LEU A 1 359 ? -2.300 9.661 16.171 1.00 70.62 359 LEU A O 1
ATOM 2971 N N . GLY A 1 360 ? -3.175 10.956 14.556 1.00 74.31 360 GLY A N 1
ATOM 2972 C CA . GLY A 1 360 ? -2.480 10.296 13.454 1.00 74.31 360 GLY A CA 1
ATOM 2973 C C . GLY A 1 360 ? -0.966 10.433 13.565 1.00 74.31 360 GLY A C 1
ATOM 2974 O O . GLY A 1 360 ? -0.256 9.448 13.369 1.00 74.31 360 GLY A O 1
ATOM 2975 N N . HIS A 1 361 ? -0.470 11.612 13.957 1.00 81.44 361 HIS A N 1
ATOM 2976 C CA . HIS A 1 361 ? 0.962 11.842 14.175 1.00 81.44 361 HIS A CA 1
ATOM 2977 C C . HIS A 1 361 ? 1.516 10.963 15.293 1.00 81.44 361 HIS A C 1
ATOM 2979 O O . HIS A 1 361 ? 2.523 10.287 15.094 1.00 81.44 361 HIS A O 1
ATOM 2985 N N . GLN A 1 362 ? 0.837 10.908 16.442 1.00 78.31 362 GLN A N 1
ATOM 2986 C CA . GLN A 1 362 ? 1.233 10.057 17.568 1.00 78.31 362 GLN A CA 1
ATOM 2987 C C . GLN A 1 362 ? 1.231 8.574 17.183 1.00 78.31 362 GLN A C 1
ATOM 2989 O O . GLN A 1 362 ? 2.199 7.861 17.449 1.00 78.31 362 GLN A O 1
ATOM 2994 N N . LYS A 1 363 ? 0.167 8.118 16.511 1.00 79.38 363 LYS A N 1
ATOM 2995 C CA . LYS A 1 363 ? 0.035 6.753 15.987 1.00 79.38 363 LYS A CA 1
ATOM 2996 C C . LYS A 1 363 ? 1.161 6.410 15.006 1.00 79.38 363 LYS A C 1
ATOM 2998 O O . LYS A 1 363 ? 1.739 5.335 15.103 1.00 79.38 363 LYS A O 1
ATOM 3003 N N . LEU A 1 364 ? 1.495 7.298 14.072 1.00 84.69 364 LEU A N 1
ATOM 3004 C CA . LEU A 1 364 ? 2.577 7.057 13.115 1.00 84.69 364 LEU A CA 1
ATOM 3005 C C . LEU A 1 364 ? 3.948 7.059 13.804 1.00 84.69 364 LEU A C 1
ATOM 3007 O O . LEU A 1 364 ? 4.764 6.175 13.543 1.00 84.69 364 LEU A O 1
ATOM 3011 N N . LYS A 1 365 ? 4.177 7.999 14.731 1.00 83.69 365 LYS A N 1
ATOM 3012 C CA . LYS A 1 365 ? 5.419 8.090 15.508 1.00 83.69 365 LYS A CA 1
ATOM 3013 C C . LYS A 1 365 ? 5.674 6.803 16.284 1.00 83.69 365 LYS A C 1
ATOM 3015 O O . LYS A 1 365 ? 6.774 6.273 16.200 1.00 83.69 365 LYS A O 1
ATOM 3020 N N . ARG A 1 366 ? 4.660 6.257 16.964 1.00 78.00 366 ARG A N 1
ATOM 3021 C CA . ARG A 1 366 ? 4.765 4.989 17.712 1.00 78.00 366 ARG A CA 1
ATOM 3022 C C . ARG A 1 366 ? 5.210 3.824 16.820 1.00 78.00 366 ARG A C 1
ATOM 3024 O O . ARG A 1 366 ? 6.159 3.130 17.168 1.00 78.00 366 ARG A O 1
ATOM 3031 N N . VAL A 1 367 ? 4.590 3.641 15.649 1.00 81.50 367 VAL A N 1
ATOM 3032 C CA . VAL A 1 367 ? 4.972 2.566 14.709 1.00 81.50 367 VAL A CA 1
ATOM 3033 C C . VAL A 1 367 ? 6.407 2.738 14.199 1.00 81.50 367 VAL A C 1
ATOM 3035 O O . VAL A 1 367 ? 7.163 1.767 14.159 1.00 81.50 367 VAL A O 1
ATOM 3038 N N . LEU A 1 368 ? 6.803 3.962 13.831 1.00 84.56 368 LEU A N 1
ATOM 3039 C CA . LEU A 1 368 ? 8.150 4.243 13.323 1.00 84.56 368 LEU A CA 1
ATOM 3040 C C . LEU A 1 368 ? 9.218 4.083 14.407 1.00 84.56 368 LEU A C 1
ATOM 3042 O O . LEU A 1 368 ? 10.241 3.444 14.165 1.00 84.56 368 LEU A O 1
ATOM 3046 N N . LYS A 1 369 ? 8.970 4.587 15.619 1.00 78.38 369 LYS A N 1
ATOM 3047 C CA . LYS A 1 369 ? 9.871 4.388 16.761 1.00 78.38 369 LYS A CA 1
ATOM 3048 C C . LYS A 1 369 ? 10.011 2.920 17.121 1.00 78.38 369 LYS A C 1
ATOM 3050 O O . LYS A 1 369 ? 11.120 2.471 17.395 1.00 78.38 369 LYS A O 1
ATOM 3055 N N . ALA A 1 370 ? 8.928 2.151 17.052 1.00 75.62 370 ALA A N 1
ATOM 3056 C CA . ALA A 1 370 ? 9.005 0.718 17.275 1.00 75.62 370 ALA A CA 1
ATOM 3057 C C . ALA A 1 370 ? 9.913 0.008 16.263 1.00 75.62 370 ALA A C 1
ATOM 3059 O O . ALA A 1 370 ? 10.582 -0.961 16.600 1.00 75.62 370 ALA A O 1
ATOM 3060 N N . TRP A 1 371 ? 10.002 0.515 15.036 1.00 78.75 371 TRP A N 1
ATOM 3061 C CA . TRP A 1 371 ? 10.903 -0.027 14.020 1.00 78.75 371 TRP A CA 1
ATOM 3062 C C . TRP A 1 371 ? 12.354 0.413 14.178 1.00 78.75 371 TRP A C 1
ATOM 3064 O O . TRP A 1 371 ? 13.248 -0.403 13.974 1.00 78.75 371 TRP A O 1
ATOM 3074 N N . ILE A 1 372 ? 12.591 1.657 14.593 1.00 74.25 372 ILE A N 1
ATOM 3075 C CA . ILE A 1 372 ? 13.946 2.190 14.784 1.00 74.25 372 ILE A CA 1
ATOM 3076 C C . ILE A 1 372 ? 14.561 1.676 16.096 1.00 74.25 372 ILE A C 1
ATOM 3078 O O . ILE A 1 372 ? 15.699 1.215 16.110 1.00 74.25 372 ILE A O 1
ATOM 3082 N N . VAL A 1 373 ? 13.804 1.744 17.194 1.00 65.56 373 VAL A N 1
ATOM 3083 C CA . VAL A 1 373 ? 14.306 1.576 18.570 1.00 65.56 373 VAL A CA 1
ATOM 3084 C C . VAL A 1 373 ? 13.642 0.406 19.304 1.00 65.56 373 VAL A C 1
ATOM 3086 O O . VAL A 1 373 ? 13.952 0.173 20.469 1.00 65.56 373 VAL A O 1
ATOM 3089 N N . CYS A 1 374 ? 12.764 -0.369 18.650 1.00 57.47 374 CYS A N 1
ATOM 3090 C CA . CYS A 1 374 ? 12.082 -1.503 19.286 1.00 57.47 374 CYS A CA 1
ATOM 3091 C C . CYS A 1 374 ? 11.272 -1.085 20.531 1.00 57.47 374 CYS A C 1
ATOM 3093 O O . CYS A 1 374 ? 11.418 -1.681 21.593 1.00 57.47 374 CYS A O 1
ATOM 3095 N N . GLU A 1 375 ? 10.451 -0.040 20.404 1.00 49.97 375 GLU A N 1
ATOM 3096 C CA . GLU A 1 375 ? 9.539 0.475 21.438 1.00 49.97 375 GLU A CA 1
ATOM 3097 C C . GLU A 1 375 ? 8.167 -0.242 21.453 1.00 49.97 375 GLU A C 1
ATOM 3099 O O . GLU A 1 375 ? 7.628 -0.586 20.399 1.00 49.97 375 GLU A O 1
ATOM 3104 N N . LYS A 1 376 ? 7.579 -0.419 22.649 1.00 54.84 376 LYS A N 1
ATOM 3105 C CA . LYS A 1 376 ? 6.231 -0.992 22.864 1.00 54.84 376 LYS A CA 1
ATOM 3106 C C . LYS A 1 376 ? 5.100 -0.046 22.429 1.00 54.84 376 LYS A C 1
ATOM 3108 O O . LYS A 1 376 ? 5.213 1.169 22.573 1.00 54.84 376 LYS A O 1
ATOM 3113 N N . GLY A 1 377 ? 3.949 -0.587 22.017 1.00 53.66 377 GLY A N 1
ATOM 3114 C CA . GLY A 1 377 ? 2.746 0.209 21.725 1.00 53.66 377 GLY A CA 1
ATOM 3115 C C . GLY A 1 377 ? 1.478 -0.623 21.468 1.00 53.66 377 GLY A C 1
ATOM 3116 O O . GLY A 1 377 ? 1.479 -1.831 21.655 1.00 53.66 377 GLY A O 1
ATOM 3117 N N . LYS A 1 378 ? 0.408 0.004 20.954 1.00 52.88 378 LYS A N 1
ATOM 3118 C CA . LYS A 1 378 ? -0.897 -0.642 20.653 1.00 52.88 378 LYS A CA 1
ATOM 3119 C C . LYS A 1 378 ? -1.227 -0.733 19.153 1.00 52.88 378 LYS A C 1
ATOM 3121 O O . LYS A 1 378 ? -2.338 -0.423 18.724 1.00 52.88 378 LYS A O 1
ATOM 3126 N N . GLN A 1 379 ? -0.231 -1.052 18.326 1.00 66.00 379 GLN A N 1
ATOM 3127 C CA . GLN A 1 379 ? -0.351 -1.069 16.858 1.00 66.00 379 GLN A CA 1
ATOM 3128 C C . GLN A 1 379 ? 0.429 -2.231 16.238 1.00 66.00 379 GLN A C 1
ATOM 3130 O O . GLN A 1 379 ? 1.056 -2.087 15.182 1.00 66.00 379 GLN A O 1
ATOM 3135 N N . ALA A 1 380 ? 0.397 -3.389 16.894 1.00 71.81 380 ALA A N 1
ATOM 3136 C CA . ALA A 1 380 ? 1.271 -4.499 16.555 1.00 71.81 380 ALA A CA 1
ATOM 3137 C C . ALA A 1 380 ? 1.065 -5.009 15.127 1.00 71.81 380 ALA A C 1
ATOM 3139 O O . ALA A 1 380 ? 2.033 -5.262 14.409 1.00 71.81 380 ALA A O 1
ATOM 3140 N N . LEU A 1 381 ? -0.187 -5.080 14.661 1.00 74.75 381 LEU A N 1
ATOM 3141 C CA . LEU A 1 381 ? -0.487 -5.483 13.285 1.00 74.75 381 LEU A CA 1
ATOM 3142 C C . LEU A 1 381 ? 0.132 -4.527 12.254 1.00 74.75 381 LEU A C 1
ATOM 3144 O O . LEU A 1 381 ? 0.659 -4.977 11.240 1.00 74.75 381 LEU A O 1
ATOM 3148 N N . ALA A 1 382 ? 0.085 -3.213 12.497 1.00 80.38 382 ALA A N 1
ATOM 3149 C CA . ALA A 1 382 ? 0.657 -2.224 11.583 1.00 80.38 382 ALA A CA 1
ATOM 3150 C C . ALA A 1 382 ? 2.188 -2.312 11.562 1.00 80.38 382 ALA A C 1
ATOM 3152 O O . ALA A 1 382 ? 2.791 -2.296 10.491 1.00 80.38 382 ALA A O 1
ATOM 3153 N N . PHE A 1 383 ? 2.804 -2.470 12.734 1.00 83.88 383 PHE A N 1
ATOM 3154 C CA . PHE A 1 383 ? 4.246 -2.644 12.869 1.00 83.88 383 PHE A CA 1
ATOM 3155 C C . PHE A 1 383 ? 4.752 -3.928 12.193 1.00 83.88 383 PHE A C 1
ATOM 3157 O O . PHE A 1 383 ? 5.648 -3.870 11.349 1.00 83.88 383 PHE A O 1
ATOM 3164 N N . THR A 1 384 ? 4.156 -5.079 12.512 1.00 81.62 384 THR A N 1
ATOM 3165 C CA . THR A 1 384 ? 4.525 -6.378 11.920 1.00 81.62 384 THR A CA 1
ATOM 3166 C C . THR A 1 384 ? 4.312 -6.372 10.405 1.00 81.62 384 THR A C 1
ATOM 3168 O O . THR A 1 384 ? 5.188 -6.817 9.661 1.00 81.62 384 THR A O 1
ATOM 3171 N N . SER A 1 385 ? 3.215 -5.768 9.931 1.00 87.94 385 SER A N 1
ATOM 3172 C CA . SER A 1 385 ? 2.959 -5.543 8.500 1.00 87.94 385 SER A CA 1
ATOM 3173 C C . SER A 1 385 ? 4.027 -4.674 7.855 1.00 87.94 385 SER A C 1
ATOM 3175 O O . SER A 1 385 ? 4.557 -5.049 6.814 1.00 87.94 385 SER A O 1
ATOM 3177 N N . MET A 1 386 ? 4.400 -3.554 8.477 1.00 89.62 386 MET A N 1
ATOM 3178 C CA . MET A 1 386 ? 5.451 -2.673 7.968 1.00 89.62 386 MET A CA 1
ATOM 3179 C C . MET A 1 386 ? 6.802 -3.393 7.894 1.00 89.62 386 MET A C 1
ATOM 3181 O O . MET A 1 386 ? 7.469 -3.336 6.866 1.00 89.62 386 MET A O 1
ATOM 3185 N N . LYS A 1 387 ? 7.188 -4.126 8.942 1.00 86.75 387 LYS A N 1
ATOM 3186 C CA . LYS A 1 387 ? 8.426 -4.918 8.985 1.00 86.75 387 LYS A CA 1
ATOM 3187 C C . LYS A 1 387 ? 8.454 -5.978 7.879 1.00 86.75 387 LYS A C 1
ATOM 3189 O O . LYS A 1 387 ? 9.438 -6.070 7.145 1.00 86.75 387 LYS A O 1
ATOM 3194 N N . ALA A 1 388 ? 7.374 -6.746 7.718 1.00 90.12 388 ALA A N 1
ATOM 3195 C CA . ALA A 1 388 ? 7.254 -7.749 6.659 1.00 90.12 388 ALA A CA 1
ATOM 3196 C C . ALA A 1 388 ? 7.281 -7.113 5.257 1.00 90.12 388 ALA A C 1
ATOM 3198 O O . ALA A 1 388 ? 7.950 -7.618 4.354 1.00 90.12 388 ALA A O 1
ATOM 3199 N N . PHE A 1 389 ? 6.608 -5.974 5.089 1.00 92.25 389 PHE A N 1
ATOM 3200 C CA . PHE A 1 389 ? 6.580 -5.214 3.844 1.00 92.25 389 PHE A CA 1
ATOM 3201 C C . PHE A 1 389 ? 7.968 -4.674 3.470 1.00 92.25 389 PHE A C 1
ATOM 3203 O O . PHE A 1 389 ? 8.433 -4.911 2.355 1.00 92.25 389 PHE A O 1
ATOM 3210 N N . ILE A 1 390 ? 8.673 -4.027 4.406 1.00 90.31 390 ILE A N 1
ATOM 3211 C CA . ILE A 1 390 ? 10.039 -3.520 4.201 1.00 90.31 390 ILE A CA 1
ATOM 3212 C C . ILE A 1 390 ? 10.983 -4.669 3.846 1.00 90.31 390 ILE A C 1
ATOM 3214 O O . ILE A 1 390 ? 11.738 -4.559 2.884 1.00 90.31 390 ILE A O 1
ATOM 3218 N N . ASN A 1 391 ? 10.906 -5.793 4.560 1.00 88.50 391 ASN A N 1
ATOM 3219 C CA . ASN A 1 391 ? 11.747 -6.958 4.282 1.00 88.50 391 ASN A CA 1
ATOM 3220 C C . ASN A 1 391 ? 11.510 -7.565 2.894 1.00 88.50 391 ASN A C 1
ATOM 3222 O O . ASN A 1 391 ? 12.428 -8.165 2.336 1.00 88.50 391 ASN A O 1
ATOM 3226 N N . ARG A 1 392 ? 10.301 -7.421 2.341 1.00 89.50 392 ARG A N 1
ATOM 3227 C CA . ARG A 1 392 ? 9.962 -7.929 1.009 1.00 89.50 392 ARG A CA 1
ATOM 3228 C C . ARG A 1 392 ? 10.320 -6.950 -0.108 1.00 89.50 392 ARG A C 1
ATOM 3230 O O . ARG A 1 392 ? 10.871 -7.380 -1.114 1.00 89.50 392 ARG A O 1
ATOM 3237 N N . PHE A 1 393 ? 10.008 -5.664 0.051 1.00 90.19 393 PHE A N 1
ATOM 3238 C CA . PHE A 1 393 ? 10.076 -4.690 -1.048 1.00 90.19 393 PHE A CA 1
ATOM 3239 C C . PHE A 1 393 ? 11.203 -3.665 -0.918 1.00 90.19 393 PHE A C 1
ATOM 3241 O O . PHE A 1 393 ? 11.734 -3.226 -1.932 1.00 90.19 393 PHE A O 1
ATOM 3248 N N . CYS A 1 394 ? 11.597 -3.313 0.307 1.00 89.38 394 CYS A N 1
ATOM 3249 C CA . CYS A 1 394 ? 12.554 -2.236 0.589 1.00 89.38 394 CYS A CA 1
ATOM 3250 C C . CYS A 1 394 ? 13.811 -2.751 1.309 1.00 89.38 394 CYS A C 1
ATOM 3252 O O . CYS A 1 394 ? 14.490 -2.010 2.027 1.00 89.38 394 CYS A O 1
ATOM 3254 N N . LYS A 1 395 ? 14.124 -4.043 1.161 1.00 87.38 395 LYS A N 1
ATOM 3255 C CA . LYS A 1 395 ? 15.289 -4.653 1.801 1.00 87.38 395 LYS A CA 1
ATOM 3256 C C . LYS A 1 395 ? 16.564 -3.982 1.287 1.00 87.38 395 LYS A C 1
ATOM 3258 O O . LYS A 1 395 ? 16.779 -3.902 0.081 1.00 87.38 395 LYS A O 1
ATOM 3263 N N . GLY A 1 396 ? 17.384 -3.473 2.208 1.00 84.31 396 GLY A N 1
ATOM 3264 C CA . GLY A 1 396 ? 18.608 -2.741 1.875 1.00 84.31 396 GLY A CA 1
ATOM 3265 C C . GLY A 1 396 ? 18.410 -1.275 1.471 1.00 84.31 396 GLY A C 1
ATOM 3266 O O . GLY A 1 396 ? 19.388 -0.624 1.124 1.00 84.31 396 GLY A O 1
ATOM 3267 N N . PHE A 1 397 ? 17.188 -0.729 1.512 1.00 87.56 397 PHE A N 1
ATOM 3268 C CA . PHE A 1 397 ? 16.943 0.674 1.140 1.00 87.56 397 PHE A CA 1
ATOM 3269 C C . PHE A 1 397 ? 17.369 1.633 2.2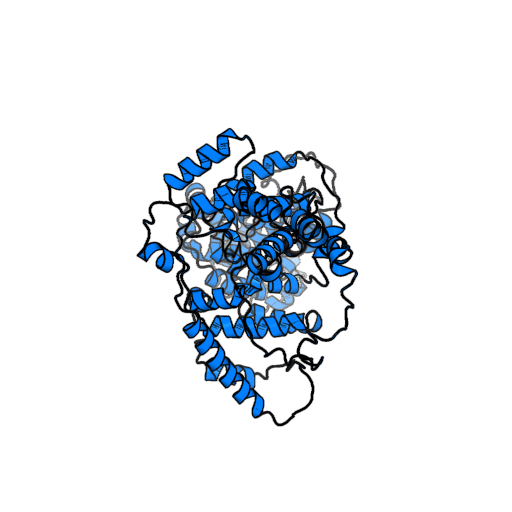53 1.00 87.56 397 PHE A C 1
ATOM 3271 O O . PHE A 1 397 ? 17.935 2.689 1.984 1.00 87.56 397 PHE A O 1
ATOM 3278 N N . PHE A 1 398 ? 17.106 1.247 3.502 1.00 85.75 398 PHE A N 1
ATOM 3279 C CA . PHE A 1 398 ? 17.263 2.086 4.691 1.00 85.75 398 PHE A CA 1
ATOM 3280 C C . PHE A 1 398 ? 18.556 1.781 5.467 1.00 85.75 398 PHE A C 1
ATOM 3282 O O . PHE A 1 398 ? 18.559 1.744 6.694 1.00 85.75 398 PHE A O 1
ATOM 3289 N N . VAL A 1 399 ? 19.650 1.518 4.748 1.00 82.94 399 VAL A N 1
ATOM 3290 C CA . VAL A 1 399 ? 21.005 1.378 5.313 1.00 82.94 399 VAL A CA 1
ATOM 3291 C C . VAL A 1 399 ? 21.816 2.652 5.051 1.00 82.94 399 VAL A C 1
ATOM 3293 O O . VAL A 1 399 ? 21.469 3.427 4.162 1.00 82.94 399 VAL A O 1
ATOM 3296 N N . LEU A 1 400 ? 22.901 2.871 5.805 1.00 76.62 400 LEU A N 1
ATOM 3297 C CA . LEU A 1 400 ? 23.748 4.069 5.670 1.00 76.62 400 LEU A CA 1
ATOM 3298 C C . LEU A 1 400 ? 24.306 4.252 4.252 1.00 76.62 400 LEU A C 1
ATOM 3300 O O . LEU A 1 400 ? 24.365 5.377 3.762 1.00 76.62 400 LEU A O 1
ATOM 3304 N N . ASP A 1 401 ? 24.706 3.155 3.606 1.00 82.19 401 ASP A N 1
ATOM 3305 C CA . ASP A 1 401 ? 25.164 3.152 2.218 1.00 82.19 401 ASP A CA 1
ATOM 3306 C C . ASP A 1 401 ? 24.308 2.206 1.369 1.00 82.19 401 ASP A C 1
ATOM 3308 O O . ASP A 1 401 ? 24.537 0.999 1.305 1.00 82.19 401 ASP A O 1
ATOM 3312 N N . ASN A 1 402 ? 23.295 2.770 0.713 1.00 86.00 402 ASN A N 1
ATOM 3313 C CA . ASN A 1 402 ? 22.436 2.059 -0.233 1.00 86.00 402 ASN A CA 1
ATOM 3314 C C . ASN A 1 402 ? 22.865 2.277 -1.699 1.00 86.00 402 ASN A C 1
ATOM 3316 O O . ASN A 1 402 ? 22.145 1.877 -2.618 1.00 86.00 402 ASN A O 1
ATOM 3320 N N . SER A 1 403 ? 24.032 2.890 -1.942 1.00 84.94 403 SER A N 1
ATOM 3321 C CA . SER A 1 403 ? 24.452 3.355 -3.272 1.00 84.94 403 SER A CA 1
ATOM 3322 C C . SER A 1 403 ? 24.555 2.228 -4.300 1.00 84.94 403 SER A C 1
ATOM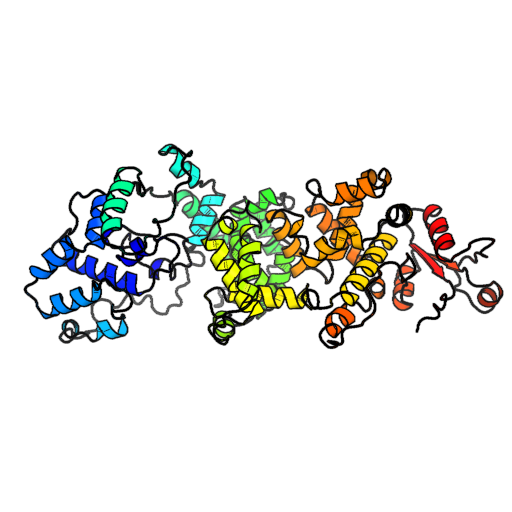 3324 O O . SER A 1 403 ? 24.116 2.385 -5.441 1.00 84.94 403 SER A O 1
ATOM 3326 N N . THR A 1 404 ? 25.074 1.065 -3.893 1.00 83.94 404 THR A N 1
ATOM 3327 C CA . THR A 1 404 ? 25.196 -0.116 -4.763 1.00 83.94 404 THR A CA 1
ATOM 3328 C C . THR A 1 404 ? 23.826 -0.622 -5.202 1.00 83.94 404 THR A C 1
ATOM 3330 O O . THR A 1 404 ? 23.628 -0.893 -6.386 1.00 83.94 404 THR A O 1
ATOM 3333 N N . LEU A 1 405 ? 22.873 -0.695 -4.269 1.00 87.31 405 LEU A N 1
ATOM 3334 C CA . LEU A 1 405 ? 21.510 -1.129 -4.554 1.00 87.31 405 LEU A CA 1
ATOM 3335 C C . LEU A 1 405 ? 20.779 -0.121 -5.443 1.00 87.31 405 LEU A C 1
ATOM 3337 O O . LEU A 1 405 ? 20.169 -0.516 -6.433 1.00 87.31 405 LEU A O 1
ATOM 3341 N N . MET A 1 406 ? 20.872 1.174 -5.131 1.00 88.88 406 MET A N 1
ATOM 3342 C CA . MET A 1 406 ? 20.240 2.223 -5.936 1.00 88.88 406 MET A CA 1
ATOM 3343 C C . MET A 1 406 ? 20.799 2.253 -7.358 1.00 88.88 406 MET A C 1
ATOM 3345 O O . MET A 1 406 ? 20.028 2.328 -8.311 1.00 88.88 406 MET A O 1
ATOM 3349 N N . ARG A 1 407 ? 22.121 2.115 -7.525 1.00 85.25 407 ARG A N 1
ATOM 3350 C CA . ARG A 1 407 ? 22.751 2.016 -8.848 1.00 85.25 407 ARG A CA 1
ATOM 3351 C C . ARG A 1 407 ? 22.206 0.830 -9.636 1.00 85.25 407 ARG A C 1
ATOM 3353 O O . ARG A 1 407 ? 21.838 1.002 -10.795 1.00 85.25 407 ARG A O 1
ATOM 3360 N N . GLU A 1 408 ? 22.133 -0.343 -9.013 1.00 86.69 408 GLU A N 1
ATOM 3361 C CA . GLU A 1 408 ? 21.623 -1.534 -9.688 1.00 86.69 408 GLU A CA 1
ATOM 3362 C C . GLU A 1 408 ? 20.143 -1.377 -10.059 1.00 86.69 408 GLU A C 1
ATOM 3364 O O . GLU A 1 408 ? 19.761 -1.666 -11.189 1.00 86.69 408 GLU A O 1
ATOM 3369 N N . LEU A 1 409 ? 19.308 -0.845 -9.161 1.00 91.12 409 LEU A N 1
ATOM 3370 C CA . LEU A 1 409 ? 17.895 -0.579 -9.449 1.00 91.12 409 LEU A CA 1
ATOM 3371 C C . LEU A 1 409 ? 17.720 0.397 -10.620 1.00 91.12 409 LEU A C 1
ATOM 3373 O O . LEU A 1 409 ? 16.905 0.136 -11.505 1.00 91.12 409 LEU A O 1
ATOM 3377 N N . MET A 1 410 ? 18.485 1.492 -10.661 1.00 92.25 410 MET A N 1
ATOM 3378 C CA . MET A 1 410 ? 18.426 2.464 -11.761 1.00 92.25 410 MET A CA 1
ATOM 3379 C C . MET A 1 410 ? 18.897 1.854 -13.085 1.00 92.25 410 MET A C 1
ATOM 3381 O O . MET A 1 410 ? 18.262 2.068 -14.119 1.00 92.25 410 MET A O 1
ATOM 3385 N N . LEU A 1 411 ? 19.964 1.050 -13.057 1.00 88.06 411 LEU A N 1
ATOM 3386 C CA . LEU A 1 411 ? 20.477 0.351 -14.236 1.00 88.06 411 LEU A CA 1
ATOM 3387 C C . LEU A 1 411 ? 19.449 -0.644 -14.783 1.00 88.06 411 LEU A C 1
ATOM 3389 O O . LEU A 1 411 ? 19.138 -0.650 -15.972 1.00 88.06 411 LEU A O 1
ATOM 3393 N N . LYS A 1 412 ? 18.865 -1.454 -13.904 1.00 91.50 412 LYS A N 1
ATOM 3394 C CA . LYS A 1 412 ? 17.870 -2.464 -14.269 1.00 91.50 412 LYS A CA 1
ATOM 3395 C C . LYS A 1 412 ? 16.578 -1.825 -14.753 1.00 91.50 412 LYS A C 1
ATOM 3397 O O . LYS A 1 412 ? 15.978 -2.305 -15.709 1.00 91.50 412 LYS A O 1
ATOM 3402 N N . PHE A 1 413 ? 16.184 -0.697 -14.171 1.00 95.38 413 PHE A N 1
ATOM 3403 C CA . PHE A 1 413 ? 15.064 0.082 -14.682 1.00 95.38 413 PHE A CA 1
ATOM 3404 C C . PHE A 1 413 ? 15.347 0.666 -16.073 1.00 95.38 413 PHE A C 1
ATOM 3406 O O . PHE A 1 413 ? 14.492 0.567 -16.954 1.00 95.38 413 PHE A O 1
ATOM 3413 N N . ARG A 1 414 ? 16.562 1.181 -16.318 1.00 91.62 414 ARG A N 1
ATOM 3414 C CA . ARG A 1 414 ? 16.999 1.601 -17.661 1.00 91.62 414 ARG A CA 1
ATOM 3415 C C . ARG A 1 414 ? 16.907 0.448 -18.659 1.00 91.62 414 ARG A C 1
ATOM 3417 O O . ARG A 1 414 ? 16.389 0.634 -19.751 1.00 91.62 414 ARG A O 1
ATOM 3424 N N . TYR A 1 415 ? 17.338 -0.752 -18.275 1.00 90.69 415 TYR A N 1
ATOM 3425 C CA . TYR A 1 415 ? 17.231 -1.945 -19.118 1.00 90.69 415 TYR A CA 1
ATOM 3426 C C . TYR A 1 415 ? 15.793 -2.321 -19.453 1.00 90.69 415 TYR A C 1
ATOM 3428 O O . TYR A 1 415 ? 15.505 -2.644 -20.606 1.00 90.69 415 TYR A O 1
ATOM 3436 N N . LEU A 1 416 ? 14.890 -2.256 -18.472 1.00 93.62 416 LEU A N 1
ATOM 3437 C CA . LEU A 1 416 ? 13.467 -2.470 -18.714 1.00 93.62 416 LEU A CA 1
ATOM 3438 C C . LEU A 1 416 ? 12.924 -1.446 -19.718 1.00 93.62 416 LEU A C 1
ATOM 3440 O O . LEU A 1 416 ? 12.230 -1.836 -20.657 1.00 93.62 416 LEU A O 1
ATOM 3444 N N . LEU A 1 417 ? 13.279 -0.167 -19.571 1.00 93.06 417 LEU A N 1
ATOM 3445 C CA . LEU A 1 417 ? 12.870 0.869 -20.517 1.00 93.06 417 LEU A CA 1
ATOM 3446 C C . LEU A 1 417 ? 13.441 0.608 -21.918 1.00 93.06 417 LEU A C 1
ATOM 3448 O O . LEU A 1 417 ? 12.679 0.553 -22.873 1.00 93.06 417 LEU A O 1
ATOM 3452 N N . SER A 1 418 ? 14.742 0.337 -22.051 1.00 88.31 418 SER A N 1
ATOM 3453 C CA . SER A 1 418 ? 15.379 0.005 -23.338 1.00 88.31 418 SER A CA 1
ATOM 3454 C C . SER A 1 418 ? 14.768 -1.228 -24.015 1.00 88.31 418 SER A C 1
ATOM 3456 O O . SER A 1 418 ? 14.736 -1.325 -25.249 1.00 88.31 418 SER A O 1
ATOM 3458 N N . PHE A 1 419 ? 14.290 -2.194 -23.226 1.00 87.56 419 PHE A N 1
ATOM 3459 C CA . PHE A 1 419 ? 13.621 -3.384 -23.739 1.00 87.56 419 PHE A CA 1
ATOM 3460 C C . PHE A 1 419 ? 12.222 -3.057 -24.280 1.00 87.56 419 PHE A C 1
ATOM 3462 O O . PHE A 1 419 ? 11.949 -3.388 -25.437 1.00 87.56 419 PHE A O 1
ATOM 3469 N N . HIS A 1 420 ? 11.384 -2.385 -23.480 1.00 89.25 420 HIS A N 1
ATOM 3470 C CA . HIS A 1 420 ? 9.962 -2.137 -23.774 1.00 89.25 420 HIS A CA 1
ATOM 3471 C C . HIS A 1 420 ? 9.687 -0.898 -24.640 1.00 89.25 420 HIS A C 1
ATOM 3473 O O . HIS A 1 420 ? 8.744 -0.923 -25.426 1.00 89.25 420 HIS A O 1
ATOM 3479 N N . ASP A 1 421 ? 10.492 0.160 -24.525 1.00 88.50 421 ASP A N 1
ATOM 3480 C CA . ASP A 1 421 ? 10.421 1.382 -25.342 1.00 88.50 421 ASP A CA 1
ATOM 3481 C C . ASP A 1 421 ? 11.840 1.908 -25.657 1.00 88.50 421 ASP A C 1
ATOM 3483 O O . ASP A 1 421 ? 12.356 2.813 -24.991 1.00 88.50 421 ASP A O 1
ATOM 3487 N N . PRO A 1 422 ? 12.520 1.311 -26.653 1.00 85.56 422 PRO A N 1
ATOM 3488 C CA . PRO A 1 422 ? 13.883 1.698 -27.010 1.00 85.56 422 PRO A CA 1
ATOM 3489 C C . PRO A 1 422 ? 13.989 3.150 -27.480 1.00 85.56 422 PRO A C 1
ATOM 3491 O O . PRO A 1 422 ? 14.973 3.809 -27.154 1.00 85.56 422 PRO A O 1
ATOM 3494 N N . ASP A 1 423 ? 12.990 3.640 -28.219 1.00 85.25 423 ASP A N 1
ATOM 3495 C CA . ASP A 1 423 ? 12.992 4.991 -28.781 1.00 85.25 423 ASP A CA 1
ATOM 3496 C C . ASP A 1 423 ? 13.010 6.022 -27.651 1.00 85.25 423 ASP A C 1
ATOM 3498 O O . ASP A 1 423 ? 13.824 6.947 -27.657 1.00 85.25 423 ASP A O 1
ATOM 3502 N N . LEU A 1 424 ? 12.146 5.826 -26.647 1.00 91.50 424 LEU A N 1
ATOM 3503 C CA . LEU A 1 424 ? 12.089 6.710 -25.490 1.00 91.50 424 LEU A CA 1
ATOM 3504 C C . LEU A 1 424 ? 13.358 6.587 -24.641 1.00 91.50 424 LEU A C 1
ATOM 3506 O O . LEU A 1 424 ? 13.912 7.603 -24.228 1.00 91.50 424 LEU A O 1
ATOM 3510 N N . SER A 1 425 ? 13.853 5.363 -24.415 1.00 89.94 425 SER A N 1
ATOM 3511 C CA . SER A 1 425 ? 15.093 5.138 -23.655 1.00 89.94 425 SER A CA 1
ATOM 3512 C C . SER A 1 425 ? 16.273 5.914 -24.242 1.00 89.94 425 SER A C 1
ATOM 3514 O O . SER A 1 425 ? 17.034 6.558 -23.518 1.00 89.94 425 SER A O 1
ATOM 3516 N N . TYR A 1 426 ? 16.401 5.904 -25.569 1.00 86.00 426 TYR A N 1
ATOM 3517 C CA . TYR A 1 426 ? 17.454 6.640 -26.253 1.00 86.00 426 TYR A CA 1
ATOM 3518 C C . TYR A 1 426 ? 17.252 8.137 -26.236 1.00 86.00 426 TYR A C 1
ATOM 3520 O O . TYR A 1 426 ? 18.225 8.846 -26.008 1.00 86.00 426 TYR A O 1
ATOM 3528 N N . HIS A 1 427 ? 16.027 8.620 -26.450 1.00 90.50 427 HIS A N 1
ATOM 3529 C CA . HIS A 1 427 ? 15.750 10.050 -26.340 1.00 90.50 427 HIS A CA 1
ATOM 3530 C C . HIS A 1 427 ? 16.175 10.577 -24.967 1.00 90.50 427 HIS A C 1
ATOM 3532 O O . HIS A 1 427 ? 16.968 11.514 -24.888 1.00 90.50 427 HIS A O 1
ATOM 3538 N N . LEU A 1 428 ? 15.755 9.899 -23.892 1.00 91.25 428 LEU A N 1
ATOM 3539 C CA . LEU A 1 428 ? 16.141 10.245 -22.522 1.00 91.25 428 LEU A CA 1
ATOM 3540 C C . LEU A 1 428 ? 17.661 10.180 -22.317 1.00 91.25 428 LEU A C 1
ATOM 3542 O O . LEU A 1 428 ? 18.243 11.081 -21.717 1.00 91.25 428 LEU A O 1
ATOM 3546 N N . HIS A 1 429 ? 18.333 9.163 -22.861 1.00 87.31 429 HIS A N 1
ATOM 3547 C CA . HIS A 1 429 ? 19.793 9.089 -22.820 1.00 87.31 429 HIS A CA 1
ATOM 3548 C C . HIS A 1 429 ? 20.464 10.245 -23.583 1.00 87.31 429 HIS A C 1
ATOM 3550 O O . HIS A 1 429 ? 21.425 10.830 -23.086 1.00 87.31 429 HIS A O 1
ATOM 3556 N N . HIS A 1 430 ? 19.951 10.598 -24.763 1.00 87.19 430 HIS A N 1
ATOM 3557 C CA . HIS A 1 430 ? 20.498 11.634 -25.637 1.00 87.19 430 HIS A CA 1
ATOM 3558 C C . HIS A 1 430 ? 20.412 13.025 -25.006 1.00 87.19 430 HIS A C 1
ATOM 3560 O O . HIS A 1 430 ? 21.373 13.790 -25.079 1.00 87.19 430 HIS A O 1
ATOM 3566 N N . ILE A 1 431 ? 19.308 13.329 -24.319 1.00 90.81 431 ILE A N 1
ATOM 3567 C CA . ILE A 1 431 ? 19.164 14.572 -23.546 1.00 90.81 431 ILE A CA 1
ATOM 3568 C C . ILE A 1 431 ? 19.925 14.536 -22.205 1.00 90.81 431 ILE A C 1
ATOM 3570 O O . ILE A 1 431 ? 19.867 15.498 -21.445 1.00 90.81 431 ILE A O 1
ATOM 3574 N N . GLY A 1 432 ? 20.634 13.444 -21.889 1.00 88.50 432 GLY A N 1
ATOM 3575 C CA . GLY A 1 432 ? 21.418 13.291 -20.659 1.00 88.50 432 GLY A CA 1
ATOM 3576 C C . GLY A 1 432 ? 20.594 12.968 -19.407 1.00 88.50 432 GLY A C 1
ATOM 3577 O O . GLY A 1 432 ? 21.074 13.167 -18.292 1.00 88.50 432 GLY A O 1
ATOM 3578 N N . LEU A 1 433 ? 19.364 12.474 -19.568 1.00 90.75 433 LEU A N 1
ATOM 3579 C CA . LEU A 1 433 ? 18.416 12.213 -18.486 1.00 90.75 433 LEU A CA 1
ATOM 3580 C C . LEU A 1 433 ? 18.326 10.717 -18.144 1.00 90.75 433 LEU A C 1
ATOM 3582 O O . LEU A 1 433 ? 17.530 9.961 -18.699 1.00 90.75 433 LEU A O 1
ATOM 3586 N N . GLY A 1 434 ? 19.145 10.280 -17.190 1.00 89.88 434 GLY A N 1
ATOM 3587 C CA . GLY A 1 434 ? 19.092 8.923 -16.640 1.00 89.88 434 GLY A CA 1
ATOM 3588 C C . GLY A 1 434 ? 18.000 8.718 -15.569 1.00 89.88 434 GLY A C 1
ATOM 3589 O O . GLY A 1 434 ? 17.563 9.686 -14.943 1.00 89.88 434 GLY A O 1
ATOM 3590 N N . PRO A 1 435 ? 17.568 7.467 -15.298 1.00 92.94 435 PRO A N 1
ATOM 3591 C CA . PRO A 1 435 ? 16.624 7.159 -14.219 1.00 92.94 435 PRO A CA 1
ATOM 3592 C C . PRO A 1 435 ? 16.982 7.696 -12.838 1.00 92.94 435 PRO A C 1
ATOM 3594 O O . PRO A 1 435 ? 16.096 8.019 -12.053 1.00 92.94 435 PRO A O 1
ATOM 3597 N N . GLU A 1 436 ? 18.270 7.819 -12.544 1.00 89.88 436 GLU A N 1
ATOM 3598 C CA . GLU A 1 436 ? 18.802 8.354 -11.296 1.00 89.88 436 GLU A CA 1
ATOM 3599 C C . GLU A 1 436 ? 18.284 9.759 -10.953 1.00 89.88 436 GLU A C 1
ATOM 3601 O O . GLU A 1 436 ? 18.250 10.123 -9.780 1.00 89.88 436 GLU A O 1
ATOM 3606 N N . PHE A 1 437 ? 17.837 10.533 -11.945 1.00 91.62 437 PHE A N 1
ATOM 3607 C CA . PHE 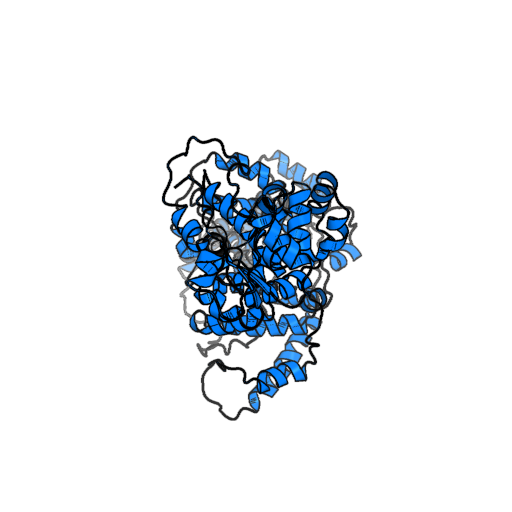A 1 437 ? 17.312 11.878 -11.722 1.00 91.62 437 PHE A CA 1
ATOM 3608 C C . PHE A 1 437 ? 15.843 11.903 -11.285 1.00 91.62 437 PHE A C 1
ATOM 3610 O O . PHE A 1 437 ? 15.437 12.848 -10.612 1.00 91.62 437 PHE A O 1
ATOM 3617 N N . TYR A 1 438 ? 15.048 10.884 -11.628 1.00 92.50 438 TYR A N 1
ATOM 3618 C CA . TYR A 1 438 ? 13.595 10.913 -11.415 1.00 92.50 438 TYR A CA 1
ATOM 3619 C C . TYR A 1 438 ? 13.035 9.690 -10.674 1.00 92.50 438 TYR A C 1
ATOM 3621 O O . TYR A 1 438 ? 12.077 9.824 -9.920 1.00 92.50 438 TYR A O 1
ATOM 3629 N N . ALA A 1 439 ? 13.633 8.504 -10.819 1.00 94.31 439 ALA A N 1
ATOM 3630 C CA . ALA A 1 439 ? 13.067 7.250 -10.314 1.00 94.31 439 ALA A CA 1
ATOM 3631 C C . ALA A 1 439 ? 13.526 6.865 -8.894 1.00 94.31 439 ALA A C 1
ATOM 3633 O O . ALA A 1 439 ? 12.941 5.964 -8.289 1.00 94.31 439 ALA A O 1
ATOM 3634 N N . ILE A 1 440 ? 14.535 7.535 -8.319 1.00 91.56 440 ILE A N 1
ATOM 3635 C CA . ILE A 1 440 ? 15.002 7.233 -6.949 1.00 91.56 440 ILE A CA 1
ATOM 3636 C C . ILE A 1 440 ? 13.863 7.410 -5.941 1.00 91.56 440 ILE A C 1
ATOM 3638 O O . ILE A 1 440 ? 13.588 6.507 -5.150 1.00 91.56 440 ILE A O 1
ATOM 3642 N N . SER A 1 441 ? 13.170 8.551 -5.986 1.00 90.81 441 SER A N 1
ATOM 3643 C CA . SER A 1 441 ? 12.042 8.830 -5.090 1.00 90.81 441 SER A CA 1
ATOM 3644 C C . SER A 1 441 ? 10.872 7.875 -5.340 1.00 90.81 441 SER A C 1
ATOM 3646 O O . SER A 1 441 ? 10.214 7.450 -4.386 1.00 90.81 441 SER A O 1
ATOM 3648 N N . TRP A 1 442 ? 10.654 7.479 -6.600 1.00 94.62 442 TRP A N 1
ATOM 3649 C CA . TRP A 1 442 ? 9.610 6.533 -6.987 1.00 94.62 442 TRP A CA 1
ATOM 3650 C C . TRP A 1 442 ? 9.817 5.183 -6.310 1.00 94.62 442 TRP A C 1
ATOM 3652 O O . TRP A 1 442 ? 8.882 4.644 -5.725 1.00 94.62 442 TRP A O 1
ATOM 3662 N N . PHE A 1 443 ? 11.036 4.644 -6.335 1.00 93.38 443 PHE A N 1
ATOM 3663 C CA . PHE A 1 443 ? 11.297 3.322 -5.767 1.00 93.38 443 PHE A CA 1
ATOM 3664 C C . PHE A 1 443 ? 11.459 3.375 -4.253 1.00 93.38 443 PHE A C 1
ATOM 3666 O O . PHE A 1 443 ? 10.833 2.572 -3.567 1.00 93.38 443 PHE A O 1
ATOM 3673 N N . MET A 1 444 ? 12.191 4.358 -3.714 1.00 90.81 444 MET A N 1
ATOM 3674 C CA . MET A 1 444 ? 12.405 4.495 -2.265 1.00 90.81 444 MET A CA 1
ATOM 3675 C C . MET A 1 444 ? 11.106 4.623 -1.469 1.00 90.81 444 MET A C 1
ATOM 3677 O O . MET A 1 444 ? 11.028 4.155 -0.335 1.00 90.81 444 MET A O 1
ATOM 3681 N N . THR A 1 445 ? 10.090 5.248 -2.064 1.00 92.75 445 THR A N 1
ATOM 3682 C CA . THR A 1 445 ? 8.779 5.440 -1.430 1.00 92.75 445 THR A CA 1
ATOM 3683 C C . THR A 1 445 ? 7.696 4.531 -2.005 1.00 92.75 445 THR A C 1
ATOM 3685 O O . THR A 1 445 ? 6.539 4.655 -1.614 1.00 92.75 445 THR A O 1
ATOM 3688 N N . LEU A 1 446 ? 8.036 3.637 -2.944 1.00 94.81 446 LEU A N 1
ATOM 3689 C CA . LEU A 1 446 ? 7.077 2.842 -3.724 1.00 94.81 446 LEU A CA 1
ATOM 3690 C C . LEU A 1 446 ? 5.891 3.690 -4.212 1.00 94.81 446 LEU A C 1
ATOM 3692 O O . LEU A 1 446 ? 4.724 3.334 -4.032 1.00 94.81 446 LEU A O 1
ATOM 3696 N N . TYR A 1 447 ? 6.236 4.826 -4.819 1.00 94.62 447 TYR A N 1
ATOM 3697 C CA . TYR A 1 447 ? 5.369 5.874 -5.353 1.00 94.62 447 TYR A CA 1
ATOM 3698 C C . TYR A 1 447 ? 4.567 6.691 -4.334 1.00 94.62 447 TYR A C 1
ATOM 3700 O O . TYR A 1 447 ? 3.885 7.626 -4.754 1.00 94.62 447 TYR A O 1
ATOM 3708 N N . ALA A 1 448 ? 4.671 6.421 -3.027 1.00 91.94 448 ALA A N 1
ATOM 3709 C CA . ALA A 1 448 ? 3.905 7.127 -1.993 1.00 91.94 448 ALA A CA 1
ATOM 3710 C C . ALA A 1 448 ? 4.153 8.642 -1.970 1.00 91.94 448 ALA A C 1
ATOM 3712 O O . ALA A 1 448 ? 3.250 9.402 -1.646 1.00 91.94 448 ALA A O 1
ATOM 3713 N N . HIS A 1 449 ? 5.340 9.106 -2.367 1.00 87.75 449 HIS A N 1
ATOM 3714 C CA . HIS A 1 449 ? 5.612 10.542 -2.488 1.00 87.75 449 HIS A CA 1
ATOM 3715 C C . HIS A 1 449 ? 4.886 11.202 -3.673 1.00 87.75 449 HIS A C 1
ATOM 3717 O O . HIS A 1 449 ? 4.688 12.413 -3.683 1.00 87.75 449 HIS A O 1
ATOM 3723 N N . VAL A 1 450 ? 4.532 10.426 -4.698 1.00 87.62 450 VAL A N 1
ATOM 3724 C CA . VAL A 1 450 ? 4.126 10.957 -6.003 1.00 87.62 450 VAL A CA 1
ATOM 3725 C C . VAL A 1 450 ? 2.621 10.869 -6.222 1.00 87.62 450 VAL A C 1
ATOM 3727 O O . VAL A 1 450 ? 2.023 11.804 -6.748 1.00 87.62 450 VAL A O 1
ATOM 3730 N N . PHE A 1 451 ? 1.993 9.766 -5.810 1.00 90.12 451 PHE A N 1
ATOM 3731 C CA . PHE A 1 451 ? 0.550 9.594 -5.953 1.00 90.12 451 PHE A CA 1
ATOM 3732 C C . PHE A 1 451 ? -0.202 9.844 -4.641 1.00 90.12 451 PHE A C 1
ATOM 3734 O O . PHE A 1 451 ? 0.318 9.570 -3.557 1.00 90.12 451 PHE A O 1
ATOM 3741 N N . PRO A 1 452 ? -1.456 10.323 -4.722 1.00 88.88 452 PRO A N 1
ATOM 3742 C CA . PRO A 1 452 ? -2.334 10.404 -3.569 1.00 88.88 452 PRO A CA 1
ATOM 3743 C C . PRO A 1 452 ? -2.661 9.010 -3.008 1.00 88.88 452 PRO A C 1
ATOM 3745 O O . PRO A 1 452 ? -2.618 8.001 -3.717 1.00 88.88 452 PRO A O 1
ATOM 3748 N N . ILE A 1 453 ? -2.966 8.949 -1.710 1.00 88.06 453 ILE A N 1
ATOM 3749 C CA . ILE A 1 453 ? -3.042 7.697 -0.938 1.00 88.06 453 ILE A CA 1
ATOM 3750 C C . ILE A 1 453 ? -4.070 6.677 -1.469 1.00 88.06 453 ILE A C 1
ATOM 3752 O O . ILE A 1 453 ? -3.855 5.471 -1.371 1.00 88.06 453 ILE A O 1
ATOM 3756 N N . ASP A 1 454 ? -5.155 7.140 -2.086 1.00 85.50 454 ASP A N 1
ATOM 3757 C CA . ASP A 1 454 ? -6.176 6.320 -2.743 1.00 85.50 454 ASP A CA 1
ATOM 3758 C C . ASP A 1 454 ? -5.598 5.520 -3.922 1.00 85.50 454 ASP A C 1
ATOM 3760 O O . ASP A 1 454 ? -5.830 4.311 -4.030 1.00 85.50 454 ASP A O 1
ATOM 3764 N N . LYS A 1 455 ? -4.762 6.162 -4.747 1.00 89.50 455 LYS A N 1
ATOM 3765 C CA . LYS A 1 455 ? -4.002 5.506 -5.821 1.00 89.50 455 LYS A CA 1
ATOM 3766 C C . LYS A 1 455 ? -2.914 4.581 -5.254 1.00 89.50 455 LYS A C 1
ATOM 3768 O O . LYS A 1 455 ? -2.668 3.515 -5.822 1.00 89.50 455 LYS A O 1
ATOM 3773 N N . ILE A 1 456 ? -2.295 4.946 -4.126 1.00 92.25 456 ILE A N 1
ATOM 3774 C CA . ILE A 1 456 ? -1.278 4.116 -3.454 1.00 92.25 456 ILE A CA 1
ATOM 3775 C C . ILE A 1 456 ? -1.856 2.798 -2.956 1.00 92.25 456 ILE A C 1
ATOM 3777 O O . ILE A 1 456 ? -1.241 1.759 -3.189 1.00 92.25 456 ILE A O 1
ATOM 3781 N N . TYR A 1 457 ? -3.042 2.802 -2.337 1.00 91.00 457 TYR A N 1
ATOM 3782 C CA . TYR A 1 457 ? -3.689 1.557 -1.917 1.00 91.00 457 TYR A CA 1
ATOM 3783 C C . TYR A 1 457 ? -3.869 0.598 -3.090 1.00 91.00 457 TYR A C 1
ATOM 3785 O O . TYR A 1 457 ? -3.517 -0.573 -2.977 1.00 91.00 457 TYR A O 1
ATOM 3793 N N . TYR A 1 458 ? -4.321 1.109 -4.234 1.00 90.06 458 TYR A N 1
ATOM 3794 C CA . TYR A 1 458 ? -4.502 0.293 -5.427 1.00 90.06 458 TYR A CA 1
ATOM 3795 C C . TYR A 1 458 ? -3.178 -0.259 -5.981 1.00 90.06 458 TYR A C 1
ATOM 3797 O O . TYR A 1 458 ? -3.105 -1.435 -6.341 1.00 90.06 458 TYR A O 1
ATOM 3805 N N . LEU A 1 459 ? -2.111 0.548 -6.017 1.00 93.75 459 LEU A N 1
ATOM 3806 C CA . LEU A 1 459 ? -0.776 0.074 -6.406 1.00 93.75 459 LEU A CA 1
ATOM 3807 C C . LEU A 1 459 ? -0.266 -1.017 -5.462 1.00 93.75 459 LEU A C 1
ATOM 3809 O O . LEU A 1 459 ? 0.199 -2.064 -5.911 1.00 93.75 459 LEU A O 1
ATOM 3813 N N . TRP A 1 460 ? -0.359 -0.787 -4.154 1.00 95.56 460 TRP A N 1
ATOM 3814 C CA . TRP A 1 460 ? 0.194 -1.688 -3.148 1.00 95.56 460 TRP A CA 1
ATOM 3815 C C . TRP A 1 460 ? -0.609 -2.985 -3.015 1.00 95.56 460 TRP A C 1
ATOM 3817 O O . TRP A 1 460 ? 0.006 -4.033 -2.817 1.00 95.56 460 TRP A O 1
ATOM 3827 N N . ASP A 1 461 ? -1.931 -2.959 -3.238 1.00 93.69 461 ASP A N 1
ATOM 3828 C CA . ASP A 1 461 ? -2.752 -4.169 -3.393 1.00 93.69 461 ASP A CA 1
ATOM 3829 C C . ASP A 1 461 ? -2.127 -5.095 -4.463 1.00 93.69 461 ASP A C 1
ATOM 3831 O O . ASP A 1 461 ? -1.933 -6.292 -4.234 1.00 93.69 461 ASP A O 1
ATOM 3835 N N . HIS A 1 462 ? -1.700 -4.528 -5.599 1.00 93.12 462 HIS A N 1
ATOM 3836 C CA . HIS A 1 462 ? -1.067 -5.275 -6.690 1.00 93.12 462 HIS A CA 1
ATOM 3837 C C . HIS A 1 462 ? 0.403 -5.614 -6.436 1.00 93.12 462 HIS A C 1
ATOM 3839 O O . HIS A 1 462 ? 0.844 -6.682 -6.853 1.00 93.12 462 HIS A O 1
ATOM 3845 N N . PHE A 1 463 ? 1.174 -4.767 -5.751 1.00 94.75 463 PHE A N 1
ATOM 3846 C CA . PHE A 1 463 ? 2.565 -5.089 -5.401 1.00 94.75 463 PHE A CA 1
ATOM 3847 C C . PHE A 1 463 ? 2.646 -6.263 -4.425 1.00 94.75 463 PHE A C 1
ATOM 3849 O O . PHE A 1 463 ? 3.487 -7.145 -4.583 1.00 94.75 463 PHE A O 1
ATOM 3856 N N . ILE A 1 464 ? 1.744 -6.313 -3.442 1.00 94.19 464 ILE A N 1
ATOM 3857 C CA . ILE A 1 464 ? 1.714 -7.377 -2.434 1.00 94.19 464 ILE A CA 1
ATOM 3858 C C . ILE A 1 464 ? 1.321 -8.723 -3.060 1.00 94.19 464 ILE A C 1
ATOM 3860 O O . ILE A 1 464 ? 1.897 -9.761 -2.713 1.00 94.19 464 ILE A O 1
ATOM 3864 N N . VAL A 1 465 ? 0.355 -8.725 -3.979 1.00 91.06 465 VAL A N 1
ATOM 3865 C CA . VAL A 1 465 ? -0.169 -9.953 -4.599 1.00 91.06 465 VAL A CA 1
ATOM 3866 C C . VAL A 1 465 ? 0.634 -10.381 -5.834 1.00 91.06 465 VAL A C 1
ATOM 3868 O O . VAL A 1 465 ? 0.735 -11.575 -6.120 1.00 91.06 465 VAL A O 1
ATOM 3871 N N . GLY A 1 466 ? 1.176 -9.414 -6.568 1.00 87.69 466 GLY A N 1
ATOM 3872 C CA . GLY A 1 466 ? 1.835 -9.590 -7.854 1.00 87.69 466 GLY A CA 1
ATOM 3873 C C . GLY A 1 466 ? 3.263 -10.137 -7.777 1.00 87.69 466 GLY A C 1
ATOM 3874 O O . GLY A 1 466 ? 3.752 -10.495 -6.700 1.00 87.69 466 GLY A O 1
ATOM 3875 N N . PRO A 1 467 ? 3.932 -10.238 -8.942 1.00 87.00 467 PRO A N 1
ATOM 3876 C CA . PRO A 1 467 ? 5.317 -10.680 -9.014 1.00 87.00 467 PRO A CA 1
ATOM 3877 C C . PRO A 1 467 ? 6.260 -9.687 -8.327 1.00 87.00 467 PRO A C 1
ATOM 3879 O O . PRO A 1 467 ? 5.963 -8.495 -8.200 1.00 87.00 467 PRO A O 1
ATOM 3882 N N . ASP A 1 468 ? 7.431 -10.182 -7.932 1.00 85.81 468 ASP A N 1
ATOM 3883 C CA . ASP A 1 468 ? 8.497 -9.335 -7.406 1.00 85.81 468 ASP A CA 1
ATOM 3884 C C . ASP A 1 468 ? 8.878 -8.259 -8.438 1.00 85.81 468 ASP A C 1
ATOM 3886 O O . ASP A 1 468 ? 8.790 -8.464 -9.650 1.00 85.81 468 ASP A O 1
ATOM 3890 N N . TYR A 1 469 ? 9.282 -7.086 -7.949 1.00 90.69 469 TYR A N 1
ATOM 3891 C CA . TYR A 1 469 ? 9.684 -5.943 -8.780 1.00 90.69 469 TYR A CA 1
ATOM 3892 C C . TYR A 1 469 ? 8.595 -5.363 -9.697 1.00 90.69 469 TYR A C 1
ATOM 3894 O O . TYR A 1 469 ? 8.910 -4.540 -10.558 1.00 90.69 469 TYR A O 1
ATOM 3902 N N . LEU A 1 470 ? 7.310 -5.698 -9.495 1.00 94.50 470 LEU A N 1
ATOM 3903 C CA . LEU A 1 470 ? 6.201 -5.108 -10.264 1.00 94.50 470 LEU A CA 1
ATOM 3904 C C . LEU A 1 470 ? 6.244 -3.568 -10.269 1.00 94.50 470 LEU A C 1
ATOM 3906 O O . LEU A 1 470 ? 5.941 -2.936 -11.280 1.00 94.50 470 LEU A O 1
ATOM 3910 N N . PHE A 1 471 ? 6.701 -2.966 -9.168 1.00 95.50 471 PHE A N 1
ATOM 3911 C CA . PHE A 1 471 ? 6.885 -1.522 -9.040 1.00 95.50 471 PHE A CA 1
ATOM 3912 C C . PHE A 1 471 ? 7.834 -0.929 -10.097 1.00 95.50 471 PHE A C 1
ATOM 3914 O O . PHE A 1 471 ? 7.616 0.204 -10.513 1.00 95.50 471 PHE A O 1
ATOM 3921 N N . MET A 1 472 ? 8.835 -1.664 -10.596 1.00 96.31 472 MET A N 1
ATOM 3922 C CA . MET A 1 472 ? 9.718 -1.177 -11.667 1.00 96.31 472 MET A CA 1
ATOM 3923 C C . MET A 1 472 ? 8.978 -1.122 -13.008 1.00 96.31 472 MET A C 1
ATOM 3925 O O . MET A 1 472 ? 9.105 -0.159 -13.755 1.00 96.31 472 MET A O 1
ATOM 3929 N N . TYR A 1 473 ? 8.135 -2.115 -13.296 1.00 97.19 473 TYR A N 1
ATOM 3930 C CA . TYR A 1 473 ? 7.313 -2.132 -14.509 1.00 97.19 473 TYR A CA 1
ATOM 3931 C C . TYR A 1 473 ? 6.217 -1.064 -14.499 1.00 97.19 473 TYR A C 1
ATOM 3933 O O . TYR A 1 473 ? 5.874 -0.536 -15.558 1.00 97.19 473 TYR A O 1
ATOM 3941 N N . VAL A 1 474 ? 5.693 -0.712 -13.319 1.00 97.44 474 VAL A N 1
ATOM 3942 C CA . VAL A 1 474 ? 4.817 0.461 -13.170 1.00 97.44 474 VAL A CA 1
ATOM 3943 C C . VAL A 1 474 ? 5.540 1.720 -13.640 1.00 97.44 474 VAL A C 1
ATOM 3945 O O . VAL A 1 474 ? 4.968 2.469 -14.423 1.00 97.44 474 VAL A O 1
ATOM 3948 N N . GLY A 1 475 ? 6.815 1.895 -13.282 1.00 97.12 475 GLY A N 1
ATOM 3949 C CA . GLY A 1 475 ? 7.625 3.027 -13.736 1.00 97.12 475 GLY A CA 1
ATOM 3950 C C . GLY A 1 475 ? 7.756 3.084 -15.259 1.00 97.12 475 GLY A C 1
ATOM 3951 O O . GLY A 1 475 ? 7.614 4.149 -15.848 1.00 97.12 475 GLY A O 1
ATOM 3952 N N . VAL A 1 476 ? 7.930 1.936 -15.923 1.00 97.50 476 VAL A N 1
ATOM 3953 C CA . VAL A 1 476 ? 7.972 1.873 -17.396 1.00 97.50 476 VAL A CA 1
ATOM 3954 C C . VAL A 1 476 ? 6.624 2.266 -18.001 1.00 97.50 476 VAL A C 1
ATOM 3956 O O . VAL A 1 476 ? 6.581 2.987 -18.994 1.00 97.50 476 VAL A O 1
ATOM 3959 N N . SER A 1 477 ? 5.509 1.834 -17.405 1.00 96.94 477 SER A N 1
ATOM 3960 C CA . SER A 1 477 ? 4.184 2.221 -17.900 1.00 96.94 477 SER A CA 1
ATOM 3961 C C . SER A 1 477 ? 3.873 3.706 -17.681 1.00 96.94 477 SER A C 1
ATOM 3963 O O . SER A 1 477 ? 3.249 4.315 -18.546 1.00 96.94 477 SER A O 1
ATOM 3965 N N . ILE A 1 478 ? 4.347 4.306 -16.582 1.00 96.69 478 ILE A N 1
ATOM 3966 C CA . ILE A 1 478 ? 4.279 5.762 -16.365 1.00 96.69 478 ILE A CA 1
ATOM 3967 C C . ILE A 1 478 ? 4.978 6.488 -17.522 1.00 96.69 478 ILE A C 1
ATOM 3969 O O . ILE A 1 478 ? 4.366 7.325 -18.184 1.00 96.69 478 ILE A O 1
ATOM 3973 N N . LEU A 1 479 ? 6.223 6.103 -17.828 1.00 96.38 479 LEU A N 1
ATOM 3974 C CA . LEU A 1 479 ? 6.992 6.691 -18.930 1.00 96.38 479 LEU A CA 1
ATOM 3975 C C . LEU A 1 479 ? 6.304 6.502 -20.287 1.00 96.38 479 LEU A C 1
ATOM 3977 O O . LEU A 1 479 ? 6.272 7.425 -21.094 1.00 96.38 479 LEU A O 1
ATOM 3981 N N . LYS A 1 480 ? 5.693 5.335 -20.519 1.00 95.06 480 LYS A N 1
ATOM 3982 C CA . LYS A 1 480 ? 4.923 5.057 -21.737 1.00 95.06 480 LYS A CA 1
ATOM 3983 C C . LYS A 1 480 ? 3.689 5.957 -21.878 1.00 95.06 480 LYS A C 1
ATOM 3985 O O . LYS A 1 480 ? 3.367 6.345 -22.995 1.00 95.06 480 LYS A O 1
ATOM 3990 N N . GLN A 1 481 ? 2.987 6.280 -20.791 1.00 95.19 481 GLN A N 1
ATOM 3991 C CA . GLN A 1 481 ? 1.832 7.192 -20.846 1.00 95.19 481 GLN A CA 1
ATOM 3992 C C . GLN A 1 481 ? 2.254 8.631 -21.158 1.00 95.19 481 GLN A C 1
ATOM 3994 O O . GLN A 1 481 ? 1.552 9.334 -21.872 1.00 95.19 481 GLN A O 1
ATOM 3999 N N . MET A 1 482 ? 3.426 9.039 -20.674 1.00 93.94 482 MET A N 1
ATOM 4000 C CA . MET A 1 482 ? 3.999 10.369 -20.904 1.00 93.94 482 MET A CA 1
ATOM 4001 C C . MET A 1 482 ? 4.856 10.453 -22.174 1.00 93.94 482 MET A C 1
ATOM 4003 O O . MET A 1 482 ? 5.470 11.483 -22.445 1.00 93.94 482 MET A O 1
ATOM 4007 N N . ARG A 1 483 ? 4.929 9.362 -22.942 1.00 94.06 483 ARG A N 1
ATOM 4008 C CA . ARG A 1 483 ? 5.879 9.168 -24.038 1.00 94.06 483 ARG A CA 1
ATOM 4009 C C . ARG A 1 483 ? 5.886 10.333 -25.019 1.00 94.06 483 ARG A C 1
ATOM 4011 O O . ARG A 1 483 ? 6.949 10.872 -25.304 1.00 94.06 483 ARG A O 1
ATOM 4018 N N . ASP A 1 484 ? 4.714 10.713 -25.515 1.00 93.56 484 ASP A N 1
ATOM 4019 C CA . ASP A 1 484 ? 4.597 11.716 -26.575 1.00 93.56 484 ASP A CA 1
ATOM 4020 C C . ASP A 1 484 ? 5.061 13.103 -26.096 1.00 93.56 484 ASP A C 1
ATOM 4022 O O . ASP A 1 484 ? 5.791 13.778 -26.812 1.00 93.56 484 ASP A O 1
ATOM 4026 N N . GLN A 1 485 ? 4.751 13.477 -24.849 1.00 93.88 485 GLN A N 1
ATOM 4027 C CA . GLN A 1 485 ? 5.238 14.720 -24.233 1.00 93.88 485 GLN A CA 1
ATOM 4028 C C . GLN A 1 485 ? 6.755 14.681 -23.997 1.00 93.88 485 GLN A C 1
ATOM 4030 O O . GLN A 1 485 ? 7.454 15.666 -24.235 1.00 93.88 485 GLN A O 1
ATOM 4035 N N . LEU A 1 486 ? 7.287 13.536 -23.555 1.00 94.62 486 LEU A N 1
ATOM 4036 C CA . LEU A 1 486 ? 8.716 13.377 -23.277 1.00 94.62 486 LEU A CA 1
ATOM 4037 C C . LEU A 1 486 ? 9.580 13.506 -24.537 1.00 94.62 486 LEU A C 1
ATOM 4039 O O . LEU A 1 486 ? 10.684 14.035 -24.437 1.00 94.62 486 LEU A O 1
ATOM 4043 N N . PHE A 1 487 ? 9.094 13.078 -25.708 1.00 93.81 487 PHE A N 1
ATOM 4044 C CA . PHE A 1 487 ? 9.824 13.231 -26.977 1.00 93.81 487 PHE A CA 1
ATOM 4045 C C . PHE A 1 487 ? 10.046 14.688 -27.386 1.00 93.81 487 PHE A C 1
ATOM 4047 O O . PHE A 1 487 ? 11.019 14.985 -28.077 1.00 93.81 487 PHE A O 1
ATOM 4054 N N . GLU A 1 488 ? 9.170 15.594 -26.959 1.00 93.50 488 GLU A N 1
ATOM 4055 C CA . GLU A 1 488 ? 9.285 17.026 -27.250 1.00 93.50 488 GLU A CA 1
ATOM 4056 C C . GLU A 1 488 ? 10.144 17.768 -26.213 1.00 93.50 488 GLU A C 1
ATOM 4058 O O . GLU A 1 488 ? 10.536 18.915 -26.431 1.00 93.50 488 GLU A O 1
ATOM 4063 N N . CYS A 1 489 ? 10.462 17.119 -25.090 1.00 94.00 489 CYS A N 1
ATOM 4064 C CA . CYS A 1 489 ? 11.189 17.727 -23.985 1.00 94.00 489 CYS A CA 1
ATOM 4065 C C . CYS A 1 489 ? 12.713 17.643 -24.148 1.00 94.00 489 CYS A C 1
ATOM 4067 O O . CYS A 1 489 ? 13.272 16.629 -24.571 1.00 94.00 489 CYS A O 1
ATOM 4069 N N . ASP A 1 490 ? 13.390 18.694 -23.685 1.00 93.75 490 ASP A N 1
ATOM 4070 C CA . ASP A 1 490 ? 14.795 18.657 -23.285 1.00 93.75 490 ASP A CA 1
ATOM 4071 C C . ASP A 1 490 ? 14.932 18.207 -21.814 1.00 93.75 490 ASP A C 1
ATOM 4073 O O . ASP A 1 490 ? 13.942 17.918 -21.135 1.00 93.75 490 ASP A O 1
ATOM 4077 N N . PHE A 1 491 ? 16.165 18.150 -21.298 1.00 93.00 491 PHE A N 1
ATOM 4078 C CA . PHE A 1 491 ? 16.446 17.720 -19.922 1.00 93.00 491 PHE A CA 1
ATOM 4079 C C . PHE A 1 491 ? 15.590 18.454 -18.875 1.00 93.00 491 PHE A C 1
ATOM 4081 O O . PHE A 1 491 ? 15.022 17.830 -17.979 1.00 93.00 491 PHE A O 1
ATOM 4088 N N . THR A 1 492 ? 15.485 19.781 -18.988 1.00 93.38 492 THR A N 1
ATOM 4089 C CA . THR A 1 492 ? 14.818 20.623 -17.985 1.00 93.38 492 THR A CA 1
ATOM 4090 C C . THR A 1 492 ? 13.307 20.419 -18.002 1.00 93.38 492 THR A C 1
ATOM 4092 O O . THR A 1 492 ? 12.706 20.222 -16.944 1.00 93.38 492 THR A O 1
ATOM 4095 N N . ASN A 1 493 ? 12.694 20.425 -19.188 1.00 93.38 493 ASN A N 1
ATOM 4096 C CA . ASN A 1 493 ? 11.248 20.243 -19.316 1.00 93.38 493 ASN A CA 1
ATOM 4097 C C . ASN A 1 493 ? 10.819 18.827 -18.908 1.00 93.38 493 ASN A C 1
ATOM 4099 O O . ASN A 1 493 ? 9.811 18.666 -18.221 1.00 93.38 493 ASN A O 1
ATOM 4103 N N . ALA A 1 494 ? 11.624 17.811 -19.231 1.00 94.00 494 ALA A N 1
ATOM 4104 C CA . ALA A 1 494 ? 11.358 16.440 -18.804 1.00 94.00 494 ALA A CA 1
ATOM 4105 C C . ALA A 1 494 ? 11.428 16.286 -17.271 1.00 94.00 494 ALA A C 1
ATOM 4107 O O . ALA A 1 494 ? 10.582 15.617 -16.678 1.00 94.00 494 ALA A O 1
ATOM 4108 N N . MET A 1 495 ? 12.384 16.948 -16.607 1.00 92.62 495 MET A N 1
ATOM 4109 C CA . MET A 1 495 ? 12.473 16.961 -15.140 1.00 92.62 495 MET A CA 1
ATOM 4110 C C . MET A 1 495 ? 11.259 17.614 -14.474 1.00 92.62 495 MET A C 1
ATOM 4112 O O . MET A 1 495 ? 10.788 17.114 -13.451 1.00 92.62 495 MET A O 1
ATOM 4116 N N . LEU A 1 496 ? 10.736 18.702 -15.050 1.00 90.75 496 LEU A N 1
ATOM 4117 C CA . LEU A 1 496 ? 9.510 19.335 -14.562 1.00 90.75 496 LEU A CA 1
ATOM 4118 C C . LEU A 1 496 ? 8.315 18.388 -14.710 1.00 90.75 496 LEU A C 1
ATOM 4120 O O . LEU A 1 496 ? 7.561 18.197 -13.758 1.00 90.75 496 LEU A O 1
ATOM 4124 N N . LEU A 1 497 ? 8.197 17.723 -15.860 1.00 90.19 497 LEU A N 1
ATOM 4125 C CA . LEU A 1 497 ? 7.106 16.792 -16.123 1.00 90.19 497 LEU A CA 1
ATOM 4126 C C . LEU A 1 497 ? 7.088 15.615 -15.129 1.00 90.19 497 LEU A C 1
ATOM 4128 O O . LEU A 1 497 ? 6.029 15.221 -14.649 1.00 90.19 497 LEU A O 1
ATOM 4132 N N . PHE A 1 498 ? 8.255 15.093 -14.733 1.00 89.88 498 PHE A N 1
ATOM 4133 C CA . PHE A 1 498 ? 8.335 14.030 -13.720 1.00 89.88 498 PHE A CA 1
ATOM 4134 C C . PHE A 1 498 ? 7.930 14.459 -12.306 1.00 89.88 498 PHE A C 1
ATOM 4136 O O . PHE A 1 498 ? 7.649 13.594 -11.472 1.00 89.88 498 PHE A O 1
ATOM 4143 N N . SER A 1 499 ? 7.887 15.763 -12.022 1.00 84.00 499 SER A N 1
ATOM 4144 C CA . SER A 1 499 ? 7.402 16.273 -10.736 1.00 84.00 499 SER A CA 1
ATOM 4145 C C . SER A 1 499 ? 5.869 16.302 -10.635 1.00 84.00 499 SER A C 1
ATOM 4147 O O . SER A 1 499 ? 5.340 16.306 -9.524 1.00 84.00 499 SER A O 1
ATOM 4149 N N . GLU A 1 500 ? 5.154 16.222 -11.764 1.00 80.88 500 GLU A N 1
ATOM 4150 C CA . GLU A 1 500 ? 3.693 16.337 -11.850 1.00 80.88 500 GLU A CA 1
ATOM 4151 C C . GLU A 1 500 ? 3.054 15.099 -12.514 1.00 80.88 500 GLU A C 1
ATOM 4153 O O . GLU A 1 500 ? 2.615 15.131 -13.658 1.00 80.88 500 GLU A O 1
ATOM 4158 N N . LEU A 1 501 ? 2.938 13.979 -11.787 1.00 84.50 501 LEU A N 1
ATOM 4159 C CA . LEU A 1 501 ? 2.324 12.743 -12.320 1.00 84.50 501 LEU A CA 1
ATOM 4160 C C . LEU A 1 501 ? 0.795 12.655 -12.128 1.00 84.50 501 LEU A C 1
ATOM 4162 O O . LEU A 1 501 ? 0.222 11.562 -12.123 1.00 84.50 501 LEU A O 1
ATOM 4166 N N . SER A 1 502 ? 0.104 13.774 -11.916 1.00 75.50 502 SER A N 1
ATOM 4167 C CA . SER A 1 502 ? -1.320 13.786 -11.534 1.00 75.50 502 SER A CA 1
ATOM 4168 C C . SER A 1 502 ? -2.235 13.146 -12.591 1.00 75.50 502 SER A C 1
ATOM 4170 O O . SER A 1 502 ? -3.155 12.399 -12.231 1.00 75.50 502 SER A O 1
ATOM 4172 N N . GLU A 1 503 ? -1.934 13.365 -13.875 1.00 83.31 503 GLU A N 1
ATOM 4173 C CA . GLU A 1 503 ? -2.700 12.869 -15.029 1.00 83.31 503 GLU A CA 1
ATOM 4174 C C . GLU A 1 503 ? -2.523 11.366 -15.297 1.00 83.31 503 GLU A C 1
ATOM 4176 O O . GLU A 1 503 ? -3.307 10.764 -16.032 1.00 83.31 503 GLU A O 1
ATOM 4181 N N . VAL A 1 504 ? -1.535 10.721 -14.669 1.00 90.88 504 VAL A N 1
ATOM 4182 C CA . VAL A 1 504 ? -1.236 9.306 -14.907 1.00 90.88 504 VAL A CA 1
ATOM 4183 C C . VAL A 1 504 ? -2.384 8.404 -14.436 1.00 90.88 504 VAL A C 1
ATOM 4185 O O . VAL A 1 504 ? -2.849 8.465 -13.284 1.00 90.88 504 VAL A O 1
ATOM 4188 N N . ASN A 1 505 ? -2.795 7.496 -15.328 1.00 91.31 505 ASN A N 1
ATOM 4189 C CA . ASN A 1 505 ? -3.804 6.481 -15.066 1.00 91.31 505 ASN A CA 1
ATOM 4190 C C . ASN A 1 505 ? -3.160 5.215 -14.475 1.00 91.31 505 ASN A C 1
ATOM 4192 O O . ASN A 1 505 ? -2.533 4.411 -15.171 1.00 91.31 505 ASN A O 1
ATOM 4196 N N . VAL A 1 506 ? -3.370 5.018 -13.174 1.00 90.88 506 VAL A N 1
ATOM 4197 C CA . VAL A 1 506 ? -2.784 3.910 -12.408 1.00 90.88 506 VAL A CA 1
ATOM 4198 C C . VAL A 1 506 ? -3.368 2.545 -12.794 1.00 90.88 506 VAL A C 1
ATOM 4200 O O . VAL A 1 506 ? -2.642 1.552 -12.787 1.00 90.88 506 VAL A O 1
ATOM 4203 N N . GLU A 1 507 ? -4.644 2.467 -13.189 1.00 89.00 507 GLU A N 1
ATOM 4204 C CA . GLU A 1 507 ? -5.240 1.208 -13.668 1.00 89.00 507 GLU A CA 1
ATOM 4205 C C . GLU A 1 507 ? -4.517 0.713 -14.928 1.00 89.00 507 GLU A C 1
ATOM 4207 O O . GLU A 1 507 ? -4.140 -0.457 -15.019 1.00 89.00 507 GLU A O 1
ATOM 4212 N N . THR A 1 508 ? -4.238 1.631 -15.856 1.00 90.50 508 THR A N 1
ATOM 4213 C CA . THR A 1 508 ? -3.462 1.342 -17.068 1.00 90.50 508 THR A CA 1
ATOM 4214 C C . THR A 1 508 ? -2.028 0.950 -16.716 1.00 90.50 508 THR A C 1
ATOM 4216 O O . THR A 1 508 ? -1.524 -0.028 -17.270 1.00 90.50 508 THR A O 1
ATOM 4219 N N . CYS A 1 509 ? -1.405 1.620 -15.733 1.00 94.56 509 CYS A N 1
ATOM 4220 C CA . CYS A 1 509 ? -0.078 1.243 -15.235 1.00 94.56 509 CYS A CA 1
ATOM 4221 C C . CYS A 1 509 ? -0.008 -0.210 -14.763 1.00 94.56 509 CYS A C 1
ATOM 4223 O O . CYS A 1 509 ? 0.952 -0.922 -15.064 1.00 94.56 509 CYS A O 1
ATOM 4225 N N . ILE A 1 510 ? -1.022 -0.671 -14.035 1.00 92.12 510 ILE A N 1
ATOM 4226 C CA . ILE A 1 510 ? -1.082 -2.048 -13.542 1.00 92.12 510 ILE A CA 1
ATOM 4227 C C . ILE A 1 510 ? -1.271 -3.045 -14.691 1.00 92.12 510 ILE A C 1
ATOM 4229 O O . ILE A 1 510 ? -0.547 -4.038 -14.768 1.00 92.12 510 ILE A O 1
ATOM 4233 N N . VAL A 1 511 ? -2.192 -2.777 -15.619 1.00 90.00 511 VAL A N 1
ATOM 4234 C CA . VAL A 1 511 ? -2.433 -3.671 -16.766 1.00 90.00 511 VAL A CA 1
ATOM 4235 C C . VAL A 1 511 ? -1.174 -3.820 -17.623 1.00 90.00 511 VAL A C 1
ATOM 4237 O O . VAL A 1 511 ? -0.762 -4.942 -17.938 1.00 90.00 511 VAL A O 1
ATOM 4240 N N . ASP A 1 512 ? -0.534 -2.701 -17.958 1.00 91.81 512 ASP A N 1
ATOM 4241 C CA . ASP A 1 512 ? 0.704 -2.690 -18.733 1.00 91.81 512 ASP A CA 1
ATOM 4242 C C . ASP A 1 512 ? 1.853 -3.357 -17.972 1.00 91.81 512 ASP A C 1
ATOM 4244 O O . ASP A 1 512 ? 2.560 -4.178 -18.548 1.00 91.81 512 ASP A O 1
ATOM 4248 N N . SER A 1 513 ? 2.026 -3.086 -16.675 1.00 94.94 513 SER A N 1
ATOM 4249 C CA . SER A 1 513 ? 3.117 -3.677 -15.884 1.00 94.94 513 SER A CA 1
ATOM 4250 C C . SER A 1 513 ? 3.005 -5.202 -15.742 1.00 94.94 513 SER A C 1
ATOM 4252 O O . SER A 1 513 ? 4.007 -5.917 -15.856 1.00 94.94 513 SER A O 1
ATOM 4254 N N . ILE A 1 514 ? 1.790 -5.739 -15.592 1.00 90.25 514 ILE A N 1
ATOM 4255 C CA . ILE A 1 514 ? 1.544 -7.189 -15.616 1.00 90.25 514 ILE A CA 1
ATOM 4256 C C . ILE A 1 514 ? 1.850 -7.767 -17.005 1.00 90.25 514 ILE A C 1
ATOM 4258 O O . ILE A 1 514 ? 2.394 -8.866 -17.113 1.00 90.25 514 ILE A O 1
ATOM 4262 N N . ARG A 1 515 ? 1.527 -7.048 -18.086 1.00 90.62 515 ARG A N 1
ATOM 4263 C CA . ARG A 1 515 ? 1.892 -7.474 -19.445 1.00 90.62 515 ARG A CA 1
ATOM 4264 C C . ARG A 1 515 ? 3.409 -7.462 -19.641 1.00 90.62 515 ARG A C 1
ATOM 4266 O O . ARG A 1 515 ? 3.949 -8.439 -20.153 1.00 90.62 515 ARG A O 1
ATOM 4273 N N . PHE A 1 516 ? 4.085 -6.395 -19.224 1.00 92.25 516 PHE A N 1
ATOM 4274 C CA . PHE A 1 516 ? 5.533 -6.240 -19.343 1.00 92.25 516 PHE A CA 1
ATOM 4275 C C . PHE A 1 516 ? 6.279 -7.326 -18.577 1.00 92.25 516 PHE A C 1
ATOM 4277 O O . PHE A 1 516 ? 7.149 -7.977 -19.153 1.00 92.25 516 PHE A O 1
ATOM 4284 N N . SER A 1 517 ? 5.900 -7.593 -17.327 1.00 92.06 517 SER A N 1
ATOM 4285 C CA . SER A 1 517 ? 6.534 -8.642 -16.515 1.00 92.06 517 SER A CA 1
ATOM 4286 C C . SER A 1 517 ? 6.440 -10.039 -17.141 1.00 92.06 517 SER A C 1
ATOM 4288 O O . SER A 1 517 ? 7.383 -10.811 -17.025 1.00 92.06 517 SER A O 1
ATOM 4290 N N . LYS A 1 518 ? 5.361 -10.356 -17.872 1.00 89.25 518 LYS A N 1
ATOM 4291 C CA . LYS A 1 518 ? 5.200 -11.657 -18.553 1.00 89.25 518 LYS A CA 1
ATOM 4292 C C . LYS A 1 518 ? 6.093 -11.845 -19.778 1.00 89.25 518 LYS A C 1
ATOM 4294 O O . LYS A 1 518 ? 6.399 -12.981 -20.118 1.00 89.25 518 LYS A O 1
ATOM 4299 N N . VAL A 1 519 ? 6.451 -10.762 -20.469 1.00 86.88 519 VAL A N 1
ATOM 4300 C CA . VAL A 1 519 ? 7.228 -10.817 -21.724 1.00 86.88 519 VAL A CA 1
ATOM 4301 C C . VAL A 1 519 ? 8.693 -10.426 -21.540 1.00 86.88 519 VAL A C 1
ATOM 4303 O O . VAL A 1 519 ? 9.460 -10.467 -22.496 1.00 86.88 519 VAL A O 1
ATOM 4306 N N . THR A 1 520 ? 9.083 -10.008 -20.335 1.00 90.06 520 THR A N 1
ATOM 4307 C CA . THR A 1 520 ? 10.465 -9.626 -20.033 1.00 90.06 520 THR A CA 1
ATOM 4308 C C . THR A 1 520 ? 11.279 -10.870 -19.687 1.00 90.06 520 THR A C 1
ATOM 4310 O O . THR A 1 520 ? 10.904 -11.572 -18.748 1.00 90.06 520 THR A O 1
ATOM 4313 N N . PRO A 1 521 ? 12.405 -11.123 -20.373 1.00 90.19 521 PRO A N 1
ATOM 4314 C CA . PRO A 1 521 ? 13.347 -12.164 -19.983 1.00 90.19 521 PRO A CA 1
ATOM 4315 C C . PRO A 1 521 ? 13.807 -12.025 -18.520 1.00 90.19 521 PRO A C 1
ATOM 4317 O O . PRO A 1 521 ? 14.293 -10.949 -18.147 1.00 90.19 521 PRO A O 1
ATOM 4320 N N . PRO A 1 522 ? 13.695 -13.078 -17.688 1.00 89.50 522 PRO A N 1
ATOM 4321 C CA . PRO A 1 522 ? 14.158 -13.065 -16.302 1.00 89.50 522 PRO A CA 1
ATOM 4322 C C . PRO A 1 522 ? 15.611 -12.607 -16.125 1.00 89.50 522 PRO A C 1
ATOM 4324 O O . PRO A 1 522 ? 15.909 -11.918 -15.147 1.00 89.50 522 PRO A O 1
ATOM 4327 N N . SER A 1 523 ? 16.502 -12.904 -17.080 1.00 89.19 523 SER A N 1
ATOM 4328 C CA . SER A 1 523 ? 17.912 -12.507 -17.008 1.00 89.19 523 SER A CA 1
ATOM 4329 C C . SER A 1 523 ? 18.124 -10.991 -16.965 1.00 89.19 523 SER A C 1
ATOM 4331 O O . SER A 1 523 ? 19.133 -10.519 -16.445 1.00 89.19 523 SER A O 1
ATOM 4333 N N . ILE A 1 524 ? 17.170 -10.195 -17.468 1.00 89.00 524 ILE A N 1
ATOM 4334 C CA . ILE A 1 524 ? 17.263 -8.727 -17.414 1.00 89.00 524 ILE A CA 1
ATOM 4335 C C . ILE A 1 524 ? 17.323 -8.252 -15.961 1.00 89.00 524 ILE A C 1
ATOM 4337 O O . ILE A 1 524 ? 18.113 -7.364 -15.637 1.00 89.00 524 ILE A O 1
ATOM 4341 N N . LEU A 1 525 ? 16.547 -8.886 -15.077 1.00 88.94 525 LEU A N 1
ATOM 4342 C CA . LEU A 1 525 ? 16.480 -8.585 -13.646 1.00 88.94 525 LEU A CA 1
ATOM 4343 C C . LEU A 1 525 ? 17.360 -9.505 -12.786 1.00 88.94 525 LEU A C 1
ATOM 4345 O O . LEU A 1 525 ? 17.296 -9.448 -11.558 1.00 88.94 525 LEU A O 1
ATOM 4349 N N . GLU A 1 526 ? 18.216 -10.322 -13.404 1.00 82.50 526 GLU A N 1
ATOM 4350 C CA . GLU A 1 526 ? 19.139 -11.207 -12.690 1.00 82.50 526 GLU A CA 1
ATOM 4351 C C . GLU A 1 526 ? 20.047 -10.418 -11.736 1.00 82.50 526 GLU A C 1
ATOM 4353 O O . GLU A 1 526 ? 20.352 -9.245 -11.973 1.00 82.50 526 GLU A O 1
ATOM 4358 N N . ASN A 1 527 ? 20.473 -11.069 -10.651 1.00 77.62 527 ASN A N 1
ATOM 4359 C CA . ASN A 1 527 ? 21.302 -10.534 -9.563 1.00 77.62 527 ASN A CA 1
ATOM 4360 C C . ASN A 1 527 ? 20.658 -9.469 -8.661 1.00 77.62 527 ASN A C 1
ATOM 4362 O O . ASN A 1 527 ? 21.154 -9.283 -7.551 1.00 77.62 527 ASN A O 1
ATOM 4366 N N . LEU A 1 528 ? 19.531 -8.845 -9.034 1.00 81.69 528 LEU A N 1
ATOM 4367 C CA . LEU A 1 528 ? 18.851 -7.874 -8.160 1.00 81.69 528 LEU A CA 1
ATOM 4368 C C . LEU A 1 528 ? 18.473 -8.473 -6.806 1.00 81.69 528 LEU A C 1
ATOM 4370 O O . LEU A 1 528 ? 18.744 -7.883 -5.762 1.00 81.69 528 LEU A O 1
ATOM 4374 N N . LYS A 1 529 ? 17.897 -9.677 -6.822 1.00 78.62 529 LYS A N 1
ATOM 4375 C CA . LYS A 1 529 ? 17.515 -10.389 -5.600 1.00 78.62 529 LYS A CA 1
ATOM 4376 C C . LYS A 1 529 ? 18.717 -10.659 -4.698 1.00 78.62 529 LYS A C 1
ATOM 4378 O O . LYS A 1 529 ? 18.673 -10.364 -3.509 1.00 78.62 529 LYS A O 1
ATOM 4383 N N . MET A 1 530 ? 19.813 -11.138 -5.284 1.00 80.50 530 MET A N 1
ATOM 4384 C CA . MET A 1 530 ? 21.060 -11.395 -4.565 1.00 80.50 530 MET A CA 1
ATOM 4385 C C . MET A 1 530 ? 21.648 -10.106 -3.969 1.00 80.50 530 MET A C 1
ATOM 4387 O O . MET A 1 530 ? 22.094 -10.107 -2.824 1.00 80.50 530 MET A O 1
ATOM 4391 N N . ILE A 1 531 ? 21.620 -8.988 -4.701 1.00 78.94 531 ILE A N 1
ATOM 4392 C CA . ILE A 1 531 ? 22.127 -7.689 -4.225 1.00 78.94 531 ILE A CA 1
ATOM 4393 C C . ILE A 1 531 ? 21.282 -7.162 -3.058 1.00 78.94 531 ILE A C 1
ATOM 4395 O O . ILE A 1 531 ? 21.836 -6.739 -2.045 1.00 78.94 531 ILE A O 1
ATOM 4399 N N . MET A 1 532 ? 19.953 -7.264 -3.145 1.00 76.69 532 MET A N 1
ATOM 4400 C CA . MET A 1 532 ? 19.054 -6.911 -2.036 1.00 76.69 532 MET A CA 1
ATOM 4401 C C . MET A 1 532 ? 19.244 -7.803 -0.801 1.00 76.69 532 MET A C 1
ATOM 4403 O O . MET A 1 532 ? 18.982 -7.383 0.325 1.00 76.69 532 MET A O 1
ATOM 4407 N N . GLU A 1 533 ? 19.688 -9.047 -0.983 1.00 73.75 533 GLU A N 1
ATOM 4408 C CA . GLU A 1 533 ? 19.987 -9.963 0.120 1.00 73.75 533 GLU A CA 1
ATOM 4409 C C . GLU A 1 533 ? 21.369 -9.711 0.746 1.00 73.75 533 GLU A C 1
ATOM 4411 O O . GLU A 1 533 ? 21.510 -9.827 1.964 1.00 73.75 533 GLU A O 1
ATOM 4416 N N . THR A 1 534 ? 22.364 -9.327 -0.057 1.00 69.38 534 THR A N 1
ATOM 4417 C CA . THR A 1 534 ? 23.768 -9.144 0.361 1.00 69.38 534 THR A CA 1
ATOM 4418 C C . THR A 1 534 ? 24.091 -7.751 0.904 1.00 69.38 534 THR A C 1
ATOM 4420 O O . THR A 1 534 ? 25.047 -7.614 1.670 1.00 69.38 534 THR A O 1
ATOM 4423 N N . SER A 1 535 ? 23.286 -6.727 0.601 1.00 60.94 535 SER A N 1
ATOM 4424 C CA . SER A 1 535 ? 23.505 -5.338 1.046 1.00 60.94 535 SER A CA 1
ATOM 4425 C C . SER A 1 535 ? 23.515 -5.140 2.572 1.00 60.94 535 SER A C 1
ATOM 4427 O O . SER A 1 535 ? 23.875 -4.071 3.045 1.00 60.94 535 SER A O 1
ATOM 4429 N N . MET A 1 536 ? 23.134 -6.154 3.355 1.00 52.69 536 MET A N 1
ATOM 4430 C CA . MET A 1 536 ? 23.189 -6.141 4.825 1.00 52.69 536 MET A CA 1
ATOM 4431 C C . MET A 1 536 ? 24.551 -6.585 5.394 1.00 52.69 536 MET A C 1
ATOM 4433 O O . MET A 1 536 ? 24.814 -6.357 6.571 1.00 52.69 536 MET A O 1
ATOM 4437 N N . ALA A 1 537 ? 25.405 -7.244 4.599 1.00 48.25 537 ALA A N 1
ATOM 4438 C CA . ALA A 1 537 ? 26.627 -7.895 5.091 1.00 48.25 537 ALA A CA 1
ATOM 4439 C C . ALA A 1 537 ? 27.887 -7.007 5.038 1.00 48.25 537 ALA A C 1
ATOM 4441 O O . ALA A 1 537 ? 28.829 -7.239 5.794 1.00 48.25 537 ALA A O 1
ATOM 4442 N N . ASN A 1 538 ? 27.910 -5.978 4.186 1.00 45.31 538 ASN A N 1
ATOM 4443 C CA . ASN A 1 538 ? 29.092 -5.143 3.955 1.00 45.31 538 ASN A CA 1
ATOM 4444 C C . ASN A 1 538 ? 28.910 -3.740 4.553 1.00 45.31 538 ASN A C 1
ATOM 4446 O O . ASN A 1 538 ? 28.558 -2.799 3.855 1.00 45.31 538 ASN A O 1
ATOM 4450 N N . ASN A 1 539 ? 29.201 -3.591 5.848 1.00 43.16 539 ASN A N 1
ATOM 4451 C CA . ASN A 1 539 ? 29.269 -2.293 6.541 1.00 43.16 539 ASN A CA 1
ATOM 4452 C C . ASN A 1 539 ? 30.653 -1.614 6.418 1.00 43.16 539 ASN A C 1
ATOM 4454 O O . ASN A 1 539 ? 31.057 -0.857 7.303 1.00 43.16 539 ASN A O 1
ATOM 4458 N N . SER A 1 540 ? 31.430 -1.892 5.365 1.00 42.09 540 SER A N 1
ATOM 4459 C CA . SER A 1 540 ? 32.689 -1.179 5.128 1.00 42.09 540 SER A CA 1
ATOM 4460 C C . SER A 1 540 ? 32.429 0.056 4.253 1.00 42.09 540 SER A C 1
ATOM 4462 O O . SER A 1 540 ? 31.982 -0.082 3.117 1.00 42.09 540 SER A O 1
ATOM 4464 N N . PRO A 1 541 ? 32.704 1.280 4.741 1.00 41.91 541 PRO A N 1
ATOM 4465 C CA . PRO A 1 541 ? 32.485 2.487 3.957 1.00 41.91 541 PRO A CA 1
ATOM 4466 C C . PRO A 1 541 ? 33.495 2.529 2.807 1.00 41.91 541 PRO A C 1
ATOM 4468 O O . PRO A 1 541 ? 34.694 2.751 3.013 1.00 41.91 541 PRO A O 1
ATOM 4471 N N . THR A 1 542 ? 33.029 2.321 1.577 1.00 43.94 542 THR A N 1
ATOM 4472 C CA . THR A 1 542 ? 33.851 2.552 0.390 1.00 43.94 542 THR A CA 1
ATOM 4473 C C . THR A 1 542 ? 34.123 4.050 0.258 1.00 43.94 542 THR A C 1
ATOM 4475 O O . THR A 1 542 ? 33.220 4.849 0.038 1.00 43.94 542 THR A O 1
ATOM 4478 N N . LYS A 1 543 ? 35.394 4.450 0.403 1.00 40.31 543 LYS A N 1
ATOM 4479 C CA . LYS A 1 543 ? 35.866 5.851 0.350 1.00 40.31 543 LYS A CA 1
ATOM 4480 C C . LYS A 1 543 ? 35.750 6.522 -1.031 1.00 40.31 543 LYS A C 1
ATOM 4482 O O . LYS A 1 543 ? 36.144 7.679 -1.171 1.00 40.31 543 LYS A O 1
ATOM 4487 N N . SER A 1 544 ? 35.259 5.835 -2.060 1.00 42.81 544 SER A N 1
ATOM 4488 C CA . SER A 1 544 ? 35.076 6.437 -3.380 1.00 42.81 544 SER A CA 1
ATOM 4489 C C . SER A 1 544 ? 33.807 7.284 -3.391 1.00 42.81 544 SER A C 1
ATOM 4491 O O . SER A 1 544 ? 32.707 6.753 -3.248 1.00 42.81 544 SER A O 1
ATOM 4493 N N . ARG A 1 545 ? 33.953 8.600 -3.592 1.00 40.12 545 ARG A N 1
ATOM 4494 C CA . ARG A 1 545 ? 32.817 9.474 -3.906 1.00 40.12 545 ARG A CA 1
ATOM 4495 C C . ARG A 1 545 ? 32.039 8.880 -5.078 1.00 40.12 545 ARG A C 1
ATOM 4497 O O . ARG A 1 545 ? 32.590 8.626 -6.145 1.00 40.12 545 ARG A O 1
ATOM 4504 N N . PHE A 1 546 ? 30.760 8.679 -4.819 1.00 42.97 546 PHE A N 1
ATOM 4505 C CA . PHE A 1 546 ? 29.745 8.203 -5.734 1.00 42.97 546 PHE A CA 1
ATOM 4506 C C . PHE A 1 546 ? 29.703 9.032 -7.029 1.00 42.97 546 PHE A C 1
ATOM 4508 O O . PHE A 1 546 ? 29.606 10.257 -6.984 1.00 42.97 546 PHE A O 1
ATOM 4515 N N . SER A 1 547 ? 29.770 8.358 -8.177 1.00 42.94 547 SER A N 1
ATOM 4516 C CA . SER A 1 547 ? 29.534 8.942 -9.498 1.00 42.94 547 SER A CA 1
ATOM 4517 C C . SER A 1 547 ? 28.625 8.001 -10.280 1.00 42.94 547 SER A C 1
ATOM 4519 O O . SER A 1 547 ? 29.044 6.911 -10.663 1.00 42.94 547 SER A O 1
ATOM 4521 N N . PHE A 1 548 ? 27.383 8.417 -10.540 1.00 48.16 548 PHE A N 1
ATOM 4522 C CA . PHE A 1 548 ? 26.487 7.710 -11.468 1.00 48.16 548 PHE A CA 1
ATOM 4523 C C . PHE A 1 548 ? 27.085 7.600 -12.882 1.00 48.16 548 PHE A C 1
ATOM 4525 O O . PHE A 1 548 ? 26.732 6.705 -13.642 1.00 48.16 548 PHE A O 1
ATOM 4532 N N . LEU A 1 549 ? 28.023 8.491 -13.216 1.00 43.44 549 LEU A N 1
ATOM 4533 C CA . LEU A 1 549 ? 28.590 8.674 -14.549 1.00 43.44 549 LEU A CA 1
ATOM 4534 C C . LEU A 1 549 ? 29.809 7.780 -14.835 1.00 43.44 549 LEU A C 1
ATOM 4536 O O . LEU A 1 549 ? 30.297 7.782 -15.963 1.00 43.44 549 LEU A O 1
ATOM 4540 N N . SER A 1 550 ? 30.351 7.058 -13.844 1.00 44.50 550 SER A N 1
ATOM 4541 C CA . SER A 1 550 ? 31.613 6.321 -14.027 1.00 44.50 550 SER A CA 1
ATOM 4542 C C . SER A 1 550 ? 31.454 4.948 -14.678 1.00 44.50 550 SER A C 1
ATOM 4544 O O . SER A 1 550 ? 32.430 4.435 -15.216 1.00 44.50 550 SER A O 1
ATOM 4546 N N . ASN A 1 551 ? 30.255 4.359 -14.667 1.00 46.41 551 ASN A N 1
ATOM 4547 C CA . ASN A 1 551 ? 30.002 3.110 -15.381 1.00 46.41 551 ASN A CA 1
ATOM 4548 C C . ASN A 1 551 ? 29.375 3.424 -16.737 1.00 46.41 551 ASN A C 1
ATOM 4550 O O . ASN A 1 551 ? 28.171 3.650 -16.841 1.00 46.41 551 ASN A O 1
ATOM 4554 N N . LYS A 1 552 ? 30.190 3.349 -17.791 1.00 48.88 552 LYS A N 1
ATOM 4555 C CA . LYS A 1 552 ? 29.733 3.163 -19.175 1.00 48.88 552 LYS A CA 1
ATOM 4556 C C . LYS A 1 552 ? 29.143 1.753 -19.376 1.00 48.88 552 LYS A C 1
ATOM 4558 O O . LYS A 1 552 ? 29.411 1.106 -20.375 1.00 48.88 552 LYS A O 1
ATOM 4563 N N . SER A 1 553 ? 28.365 1.249 -18.416 1.00 54.34 553 SER A N 1
ATOM 4564 C CA . SER A 1 553 ? 27.635 -0.004 -18.588 1.00 54.34 553 SER A CA 1
ATOM 4565 C C . SER A 1 553 ? 26.589 0.214 -19.679 1.00 54.34 553 SER A C 1
ATOM 4567 O O . SER A 1 553 ? 25.805 1.162 -19.570 1.00 54.34 553 SER A O 1
ATOM 4569 N N . SER A 1 554 ? 26.628 -0.629 -20.712 1.00 61.69 554 SER A N 1
ATOM 4570 C CA . SER A 1 554 ? 25.797 -0.590 -21.923 1.00 61.69 554 SER A CA 1
ATOM 4571 C C . SER A 1 554 ? 24.367 -0.106 -21.669 1.00 61.69 554 SER A C 1
ATOM 4573 O O . SER A 1 554 ? 23.736 -0.497 -20.694 1.00 61.69 554 SER A O 1
ATOM 4575 N N . ILE A 1 555 ? 23.796 0.692 -22.573 1.00 66.50 555 ILE A N 1
ATOM 4576 C CA . ILE A 1 555 ? 22.411 1.214 -22.459 1.00 66.50 555 ILE A CA 1
ATOM 4577 C C . ILE A 1 555 ? 21.363 0.078 -22.542 1.00 66.50 555 ILE A C 1
ATOM 4579 O O . ILE A 1 555 ? 20.183 0.247 -22.214 1.00 66.50 555 ILE A O 1
ATOM 4583 N N . ILE A 1 556 ? 21.799 -1.100 -22.985 1.00 75.44 556 ILE A N 1
ATOM 4584 C CA . ILE A 1 556 ? 20.967 -2.213 -23.427 1.00 75.44 556 ILE A CA 1
ATOM 4585 C C . ILE A 1 556 ? 21.145 -3.407 -22.478 1.00 75.44 556 ILE A C 1
ATOM 4587 O O . ILE A 1 556 ? 22.271 -3.690 -22.058 1.00 75.44 556 ILE A O 1
ATOM 4591 N N . PRO A 1 557 ? 20.058 -4.130 -22.141 1.00 82.44 557 PRO A N 1
ATOM 4592 C CA . PRO A 1 557 ? 20.157 -5.350 -21.354 1.00 82.44 557 PRO A CA 1
ATOM 4593 C C . PRO A 1 557 ? 20.928 -6.454 -22.073 1.00 82.44 557 PRO A C 1
ATOM 4595 O O . PRO A 1 557 ? 20.775 -6.667 -23.275 1.00 82.44 557 PRO A O 1
ATOM 4598 N N . THR A 1 558 ? 21.648 -7.252 -21.289 1.00 82.81 558 THR A N 1
ATOM 4599 C CA . THR A 1 558 ? 22.119 -8.567 -21.726 1.00 82.81 558 THR A CA 1
ATOM 4600 C C . THR A 1 558 ? 21.073 -9.630 -21.401 1.00 82.81 558 THR A C 1
ATOM 4602 O O . THR A 1 558 ? 20.325 -9.512 -20.427 1.00 82.81 558 THR A O 1
ATOM 4605 N N . ILE A 1 559 ? 21.005 -10.667 -22.236 1.00 85.25 559 ILE A N 1
ATOM 4606 C CA . ILE A 1 559 ? 20.115 -11.809 -22.027 1.00 85.25 559 ILE A CA 1
ATOM 4607 C C . ILE A 1 559 ? 20.910 -13.098 -21.842 1.00 85.25 559 ILE A C 1
ATOM 4609 O O . ILE A 1 559 ? 21.973 -13.273 -22.442 1.00 85.25 559 ILE A O 1
ATOM 4613 N N . SER A 1 560 ? 20.398 -13.997 -21.003 1.00 87.69 560 SER A N 1
ATOM 4614 C CA . SER A 1 560 ? 20.981 -15.326 -20.830 1.00 87.69 560 SER A CA 1
ATOM 4615 C C . SER A 1 560 ? 20.755 -16.187 -22.077 1.00 87.69 560 SER A C 1
ATOM 4617 O O . SER A 1 560 ? 19.847 -15.940 -22.873 1.00 87.69 560 SER A O 1
ATOM 4619 N N . LEU A 1 561 ? 21.558 -17.243 -22.241 1.00 85.44 561 LEU A N 1
ATOM 4620 C CA . LEU A 1 561 ? 21.334 -18.216 -23.316 1.00 85.44 561 LEU A CA 1
ATOM 4621 C C . LEU A 1 561 ? 19.983 -18.929 -23.170 1.00 85.44 561 LEU A C 1
ATOM 4623 O O . LEU A 1 561 ? 19.334 -19.179 -24.175 1.00 85.44 561 LEU A O 1
ATOM 4627 N N . GLN A 1 562 ? 19.538 -19.209 -21.941 1.00 89.12 562 GLN A N 1
ATOM 4628 C CA . GLN A 1 562 ? 18.243 -19.851 -21.685 1.00 89.12 562 GLN A CA 1
ATOM 4629 C C . GLN A 1 562 ? 17.086 -18.969 -22.159 1.00 89.12 562 GLN A C 1
ATOM 4631 O O . GLN A 1 562 ? 16.196 -19.431 -22.867 1.00 89.12 562 GLN A O 1
ATOM 4636 N N . ASP A 1 563 ? 17.140 -17.678 -21.840 1.00 88.69 563 ASP A N 1
ATOM 4637 C CA . ASP A 1 563 ? 16.114 -16.737 -22.277 1.00 88.69 563 ASP A CA 1
ATOM 4638 C C . ASP A 1 563 ? 16.156 -16.507 -23.787 1.00 88.69 563 ASP A C 1
ATOM 4640 O O . ASP A 1 563 ? 15.108 -16.410 -24.427 1.00 88.69 563 ASP A O 1
ATOM 4644 N N . PHE A 1 564 ? 17.356 -16.486 -24.374 1.00 87.38 564 PHE A N 1
ATOM 4645 C CA . PHE A 1 564 ? 17.535 -16.446 -25.821 1.00 87.38 564 PHE A CA 1
ATOM 4646 C C . PHE A 1 564 ? 16.820 -17.614 -26.517 1.00 87.38 564 PHE A C 1
ATOM 4648 O O . PHE A 1 564 ? 16.147 -17.392 -27.523 1.00 87.38 564 PHE A O 1
ATOM 4655 N N . GLU A 1 565 ? 16.900 -18.839 -25.986 1.00 86.12 565 GLU A N 1
ATOM 4656 C CA . GLU A 1 565 ? 16.205 -19.997 -26.566 1.00 86.12 565 GLU A CA 1
ATOM 4657 C C . GLU A 1 565 ? 14.686 -19.826 -26.624 1.00 86.12 565 GLU A C 1
ATOM 4659 O O . GLU A 1 565 ? 14.062 -20.320 -27.564 1.00 86.12 565 GLU A O 1
ATOM 4664 N N . ILE A 1 566 ? 14.111 -19.100 -25.664 1.00 85.50 566 ILE A N 1
ATOM 4665 C CA . ILE A 1 566 ? 12.672 -18.840 -25.580 1.00 85.50 566 ILE A CA 1
ATOM 4666 C C . ILE A 1 566 ? 12.258 -17.751 -26.576 1.00 85.50 566 ILE A C 1
ATOM 4668 O O . ILE A 1 566 ? 11.246 -17.890 -27.262 1.00 85.50 566 ILE A O 1
ATOM 4672 N N . ILE A 1 567 ? 13.025 -16.661 -26.676 1.00 83.50 567 ILE A N 1
ATOM 4673 C CA . ILE A 1 567 ? 12.616 -15.490 -27.470 1.00 83.50 567 ILE A CA 1
ATOM 4674 C C . ILE A 1 567 ? 13.070 -15.541 -28.936 1.00 83.50 567 ILE A C 1
ATOM 4676 O O . ILE A 1 567 ? 12.530 -14.800 -29.763 1.00 83.50 567 ILE A O 1
ATOM 4680 N N . ARG A 1 568 ? 14.037 -16.403 -29.289 1.00 82.81 568 ARG A N 1
ATOM 4681 C CA . ARG A 1 568 ? 14.678 -16.435 -30.622 1.00 82.81 568 ARG A CA 1
ATOM 4682 C C . ARG A 1 568 ? 13.708 -16.571 -31.795 1.00 82.81 568 ARG A C 1
ATOM 4684 O O . ARG A 1 568 ? 13.979 -16.015 -32.851 1.00 82.81 568 ARG A O 1
ATOM 4691 N N . GLU A 1 569 ? 12.594 -17.285 -31.625 1.00 80.44 569 GLU A N 1
ATOM 4692 C CA . GLU A 1 569 ? 11.631 -17.533 -32.712 1.00 80.44 569 GLU A CA 1
ATOM 4693 C C . GLU A 1 569 ? 10.914 -16.253 -33.159 1.00 80.44 569 GLU A C 1
ATOM 4695 O O . GLU A 1 569 ? 10.531 -16.132 -34.319 1.00 80.44 569 GLU A O 1
ATOM 4700 N N . ASN A 1 570 ? 10.809 -15.269 -32.262 1.00 79.75 570 ASN A N 1
ATOM 4701 C CA . ASN A 1 570 ? 10.196 -13.965 -32.518 1.00 79.75 570 ASN A CA 1
ATOM 4702 C C . ASN A 1 570 ? 11.244 -12.838 -32.556 1.00 79.75 570 ASN A C 1
ATOM 4704 O O . ASN A 1 570 ? 10.940 -11.680 -32.250 1.00 79.75 570 ASN A O 1
ATOM 4708 N N . SER A 1 571 ? 12.495 -13.182 -32.884 1.00 82.44 571 SER A N 1
ATOM 4709 C CA . SER A 1 571 ? 13.625 -12.257 -32.843 1.00 82.44 571 SER A CA 1
ATOM 4710 C C . SER A 1 571 ? 14.396 -12.205 -34.158 1.00 82.44 571 SER A C 1
ATOM 4712 O O . SER A 1 571 ? 14.641 -13.218 -34.806 1.00 82.44 571 SER A O 1
ATOM 4714 N N . ILE A 1 572 ? 14.852 -11.010 -34.516 1.00 84.00 572 ILE A N 1
ATOM 4715 C CA . ILE A 1 572 ? 15.851 -10.774 -35.551 1.00 84.00 572 ILE A CA 1
ATOM 4716 C C . ILE A 1 572 ? 17.213 -10.793 -34.873 1.00 84.00 572 ILE A C 1
ATOM 4718 O O . ILE A 1 572 ? 17.505 -9.971 -34.003 1.00 84.00 572 ILE A O 1
ATOM 4722 N N . ILE A 1 573 ? 18.045 -11.753 -35.262 1.00 86.50 573 ILE A N 1
ATOM 4723 C CA . ILE A 1 573 ? 19.366 -11.939 -34.670 1.00 86.50 573 ILE A CA 1
ATOM 4724 C C . ILE A 1 573 ? 20.385 -11.265 -35.573 1.00 86.50 573 ILE A C 1
ATOM 4726 O O . ILE A 1 573 ? 20.502 -11.593 -36.753 1.00 86.50 573 ILE A O 1
ATOM 4730 N N . VAL A 1 574 ? 21.134 -10.332 -35.007 1.00 85.19 574 VAL A N 1
ATOM 4731 C CA . VAL A 1 574 ? 22.181 -9.590 -35.695 1.00 85.19 574 VAL A CA 1
ATOM 4732 C C . VAL A 1 574 ? 23.506 -9.958 -35.060 1.00 85.19 574 VAL A C 1
ATOM 4734 O O . VAL A 1 574 ? 23.694 -9.764 -33.866 1.00 85.19 574 VAL A O 1
ATOM 4737 N N . ASP A 1 575 ? 24.429 -10.484 -35.851 1.00 84.88 575 ASP A N 1
ATOM 4738 C CA . ASP A 1 575 ? 25.766 -10.841 -35.396 1.00 84.88 575 ASP A CA 1
ATOM 4739 C C . ASP A 1 575 ? 26.761 -9.773 -35.847 1.00 84.88 575 ASP A C 1
ATOM 4741 O O . ASP A 1 575 ? 27.034 -9.632 -37.042 1.00 84.88 575 ASP A O 1
ATOM 4745 N N . SER A 1 576 ? 27.268 -9.004 -34.884 1.00 81.62 576 SER A N 1
ATOM 4746 C CA . SER A 1 576 ? 28.259 -7.948 -35.102 1.00 81.62 576 SER A CA 1
ATOM 4747 C C . SER A 1 576 ? 29.690 -8.396 -34.820 1.00 81.62 576 SER A C 1
ATOM 4749 O O . SER A 1 576 ? 30.615 -7.581 -34.873 1.00 81.62 576 SER A O 1
ATOM 4751 N N . ARG A 1 577 ? 29.906 -9.685 -34.520 1.00 85.00 577 ARG A N 1
ATOM 4752 C CA . ARG A 1 577 ? 31.253 -10.226 -34.307 1.00 85.00 577 ARG A CA 1
ATOM 4753 C C . ARG A 1 577 ? 32.060 -10.176 -35.612 1.00 85.00 577 ARG A C 1
ATOM 4755 O O . ARG A 1 577 ? 31.488 -10.237 -36.704 1.00 85.00 577 ARG A O 1
ATOM 4762 N N . PRO A 1 578 ? 33.403 -10.143 -35.529 1.00 83.75 578 PRO A N 1
ATOM 4763 C CA . PRO A 1 578 ? 34.265 -10.217 -36.700 1.00 83.75 578 PRO A CA 1
ATOM 4764 C C . PRO A 1 578 ? 33.915 -11.405 -37.601 1.00 83.75 578 PRO A C 1
ATOM 4766 O O . PRO A 1 578 ? 33.645 -12.515 -37.124 1.00 83.75 578 PRO A O 1
ATOM 4769 N N . ILE A 1 579 ? 33.995 -11.188 -38.917 1.00 83.38 579 ILE A N 1
ATOM 4770 C CA . ILE A 1 579 ? 33.592 -12.167 -39.939 1.00 83.38 579 ILE A CA 1
ATOM 4771 C C . ILE A 1 579 ? 34.284 -13.532 -39.775 1.00 83.38 579 ILE A C 1
ATOM 4773 O O . ILE A 1 579 ? 33.711 -14.569 -40.100 1.00 83.38 579 ILE A O 1
ATOM 4777 N N . GLU A 1 580 ? 35.504 -13.559 -39.236 1.00 86.06 580 GLU A N 1
ATOM 4778 C CA . GLU A 1 580 ? 36.244 -14.791 -38.951 1.00 86.06 580 GLU A CA 1
ATOM 4779 C C . GLU A 1 580 ? 35.555 -15.663 -37.895 1.00 86.06 580 GLU A C 1
ATOM 4781 O O . GLU A 1 580 ? 35.480 -16.881 -38.057 1.00 86.06 580 GLU A O 1
ATOM 4786 N N . LYS A 1 581 ? 35.021 -15.057 -36.824 1.00 85.31 581 LYS A N 1
ATOM 4787 C CA . LYS A 1 581 ? 34.284 -15.779 -35.776 1.00 85.31 581 LYS A CA 1
ATOM 4788 C C . LYS A 1 581 ? 32.909 -16.207 -36.270 1.00 85.31 581 LYS A C 1
ATOM 4790 O O . LYS A 1 581 ? 32.522 -17.346 -36.023 1.00 85.31 581 LYS A O 1
ATOM 4795 N N . PHE A 1 582 ? 32.231 -15.352 -37.037 1.00 85.31 582 PHE A N 1
ATOM 4796 C CA . PHE A 1 582 ? 30.969 -15.704 -37.693 1.00 85.31 582 PHE A CA 1
ATOM 4797 C C . PHE A 1 582 ? 31.127 -16.952 -38.581 1.00 85.31 582 PHE A C 1
ATOM 4799 O O . PHE A 1 582 ? 30.344 -17.898 -38.487 1.00 85.31 582 PHE A O 1
ATOM 4806 N N . LYS A 1 583 ? 32.198 -17.009 -39.386 1.00 86.94 583 LYS A N 1
ATOM 4807 C CA . LYS A 1 583 ? 32.516 -18.166 -40.241 1.00 86.94 583 LYS A CA 1
ATOM 4808 C C . LYS A 1 583 ? 32.868 -19.433 -39.457 1.00 86.94 583 LYS A C 1
ATOM 4810 O O . LYS A 1 583 ? 32.557 -20.521 -39.927 1.00 86.94 583 LYS A O 1
ATOM 4815 N N . LYS A 1 584 ? 33.507 -19.312 -38.285 1.00 90.56 584 LYS A N 1
ATOM 4816 C CA . LYS A 1 584 ? 33.807 -20.459 -37.403 1.00 90.56 584 LYS A CA 1
ATOM 4817 C C . LYS A 1 584 ? 32.550 -21.051 -36.763 1.00 90.56 584 LYS A C 1
ATOM 4819 O O . LYS A 1 584 ? 32.516 -22.249 -36.504 1.00 90.56 584 LYS A O 1
ATOM 4824 N N . GLY A 1 585 ? 31.542 -20.223 -36.502 1.00 87.25 585 GLY A N 1
ATOM 4825 C CA . GLY A 1 585 ? 30.267 -20.654 -35.947 1.00 87.25 585 GLY A CA 1
ATOM 4826 C C . GLY A 1 585 ? 29.348 -19.472 -35.657 1.00 87.25 585 GLY A C 1
ATOM 4827 O O . GLY A 1 585 ? 29.704 -18.541 -34.927 1.00 87.25 585 GLY A O 1
ATOM 4828 N N . HIS A 1 586 ? 28.142 -19.529 -36.208 1.00 86.56 586 HIS A N 1
ATOM 4829 C CA . HIS A 1 586 ? 27.092 -18.538 -36.009 1.00 86.56 586 HIS A CA 1
ATOM 4830 C C . HIS A 1 586 ? 25.743 -19.227 -35.831 1.00 86.56 586 HIS A C 1
ATOM 4832 O O . HIS A 1 586 ? 25.587 -20.418 -36.110 1.00 86.56 586 HIS A O 1
ATOM 4838 N N . PHE A 1 587 ? 24.770 -18.468 -35.335 1.00 85.12 587 PHE A N 1
ATOM 4839 C CA . PHE A 1 587 ? 23.406 -18.955 -35.240 1.00 85.12 587 PHE A CA 1
ATOM 4840 C C . PHE A 1 587 ? 22.783 -19.005 -36.645 1.00 85.12 587 PHE A C 1
ATOM 4842 O O . PHE A 1 587 ? 22.882 -18.013 -37.356 1.00 85.12 587 PHE A O 1
ATOM 4849 N N . PRO A 1 588 ? 22.125 -20.098 -37.074 1.00 84.69 588 PRO A N 1
ATOM 4850 C CA . PRO A 1 588 ? 21.713 -20.260 -38.473 1.00 84.69 588 PRO A CA 1
ATOM 4851 C C . PRO A 1 588 ? 20.829 -19.144 -39.049 1.00 84.69 588 PRO A C 1
ATOM 4853 O O . PRO A 1 588 ? 20.862 -18.907 -40.251 1.00 84.69 588 PRO A O 1
ATOM 4856 N N . THR A 1 589 ? 20.038 -18.460 -38.216 1.00 84.50 589 THR A N 1
ATOM 4857 C CA . THR A 1 589 ? 19.175 -17.347 -38.650 1.00 84.50 589 THR A CA 1
ATOM 4858 C C . THR A 1 589 ? 19.779 -15.965 -38.386 1.00 84.50 589 THR A C 1
ATOM 4860 O O . THR A 1 589 ? 19.085 -14.962 -38.561 1.00 84.50 589 THR A O 1
ATOM 4863 N N . SER A 1 590 ? 21.042 -15.877 -37.946 1.00 87.31 590 SER A N 1
ATOM 4864 C CA . SER A 1 590 ? 21.674 -14.587 -37.680 1.00 87.31 590 SER A CA 1
ATOM 4865 C C . SER A 1 590 ? 22.148 -13.893 -38.953 1.00 87.31 590 SER A C 1
ATOM 4867 O O . SER A 1 590 ? 22.701 -14.495 -39.873 1.00 87.31 590 SER A O 1
ATOM 4869 N N . ILE A 1 591 ? 21.945 -12.580 -38.981 1.00 85.50 591 ILE A N 1
ATOM 4870 C CA . ILE A 1 591 ? 22.402 -11.694 -40.045 1.00 85.50 591 ILE A CA 1
ATOM 4871 C C . ILE A 1 591 ? 23.756 -11.134 -39.620 1.00 85.50 591 ILE A C 1
ATOM 4873 O O . ILE A 1 591 ? 23.847 -10.424 -38.620 1.00 85.50 591 ILE A O 1
ATOM 4877 N N . CYS A 1 592 ? 24.814 -11.444 -40.370 1.00 83.38 592 CYS A N 1
ATOM 4878 C CA . CYS A 1 592 ? 26.125 -10.846 -40.132 1.00 83.38 592 CYS A CA 1
ATOM 4879 C C . CYS A 1 592 ? 26.108 -9.373 -40.555 1.00 83.38 592 CYS A C 1
ATOM 4881 O O . CYS A 1 592 ? 25.863 -9.065 -41.724 1.00 83.38 592 CYS A O 1
ATOM 4883 N N . VAL A 1 593 ? 26.397 -8.474 -39.618 1.00 79.12 593 VAL A N 1
ATOM 4884 C CA . VAL A 1 593 ? 26.544 -7.041 -39.881 1.00 79.12 593 VAL A CA 1
ATOM 4885 C C . VAL A 1 593 ? 27.956 -6.636 -39.494 1.00 79.12 593 VAL A C 1
ATOM 4887 O O . VAL A 1 593 ? 28.314 -6.612 -38.322 1.00 79.12 593 VAL A O 1
ATOM 4890 N N . ILE A 1 594 ? 28.771 -6.319 -40.498 1.00 68.56 594 ILE A N 1
ATOM 4891 C CA . ILE A 1 594 ? 30.135 -5.835 -40.284 1.00 68.56 594 ILE A CA 1
ATOM 4892 C C . ILE A 1 594 ? 30.031 -4.362 -39.866 1.00 68.56 594 ILE A C 1
ATOM 4894 O O . ILE A 1 594 ? 29.501 -3.569 -40.650 1.00 68.56 594 ILE A O 1
ATOM 4898 N N . PRO A 1 595 ? 30.514 -3.965 -38.675 1.00 61.09 595 PRO A N 1
ATOM 4899 C CA . PRO A 1 595 ? 30.473 -2.574 -38.246 1.00 61.09 595 PRO A CA 1
ATOM 4900 C C . PRO A 1 595 ? 31.449 -1.741 -39.089 1.00 61.09 595 PRO A C 1
ATOM 4902 O O . PRO A 1 595 ? 32.609 -1.551 -38.742 1.00 61.09 595 PRO A O 1
ATOM 4905 N N . MET A 1 596 ? 30.987 -1.246 -40.234 1.00 49.91 596 MET A N 1
ATOM 4906 C CA . MET A 1 596 ? 31.687 -0.220 -41.001 1.00 49.91 596 MET A CA 1
ATOM 4907 C C . MET A 1 596 ? 31.377 1.128 -40.331 1.00 49.91 596 MET A C 1
ATOM 4909 O O . MET A 1 596 ? 30.279 1.651 -40.487 1.00 49.91 596 MET A O 1
ATOM 4913 N N . ASN A 1 597 ? 32.331 1.667 -39.565 1.00 48.53 597 ASN A N 1
ATOM 4914 C CA . ASN A 1 597 ? 32.304 2.995 -38.917 1.00 48.53 597 ASN A CA 1
ATOM 4915 C C . ASN A 1 597 ? 31.408 3.198 -37.673 1.00 48.53 597 ASN A C 1
ATOM 4917 O O . ASN A 1 597 ? 31.200 4.342 -37.272 1.00 48.53 597 ASN A O 1
ATOM 4921 N N . PHE A 1 598 ? 30.926 2.145 -37.010 1.00 51.72 598 PHE A N 1
ATOM 4922 C CA . PHE A 1 598 ? 30.246 2.294 -35.714 1.00 51.72 598 PHE A CA 1
ATOM 4923 C C . PHE A 1 598 ? 31.277 2.307 -34.579 1.00 51.72 598 PHE A C 1
ATOM 4925 O O . PHE A 1 598 ? 32.004 1.336 -34.387 1.00 51.72 598 PHE A O 1
ATOM 4932 N N . THR A 1 599 ? 31.371 3.420 -33.851 1.00 45.25 599 THR A N 1
ATOM 4933 C CA . THR A 1 599 ? 32.365 3.633 -32.783 1.00 45.25 599 THR A CA 1
ATOM 4934 C C . THR A 1 599 ? 32.041 2.894 -31.479 1.00 45.25 599 THR A C 1
ATOM 4936 O O . THR A 1 599 ? 32.908 2.816 -30.614 1.00 45.25 599 THR A O 1
ATOM 4939 N N . SER A 1 600 ? 30.836 2.327 -31.338 1.00 54.66 600 SER A N 1
ATOM 4940 C CA . SER A 1 600 ? 30.436 1.465 -30.215 1.00 54.66 600 SER A CA 1
ATOM 4941 C C . SER A 1 600 ? 29.346 0.462 -30.618 1.00 54.66 600 SER A C 1
ATOM 4943 O O . SER A 1 600 ? 28.499 0.753 -31.471 1.00 54.66 600 SER A O 1
ATOM 4945 N N . SER A 1 601 ? 29.335 -0.713 -29.985 1.00 51.59 601 SER A N 1
ATOM 4946 C CA . SER A 1 601 ? 28.313 -1.764 -30.155 1.00 51.59 601 SER A CA 1
ATOM 4947 C C . SER A 1 601 ? 26.871 -1.284 -29.868 1.00 51.59 601 SER A C 1
ATOM 4949 O O . SER A 1 601 ? 25.915 -1.746 -30.506 1.00 51.59 601 SER A O 1
ATOM 4951 N N . ASP A 1 602 ? 26.724 -0.281 -28.997 1.00 50.34 602 ASP A N 1
ATOM 4952 C CA . ASP A 1 602 ? 25.459 0.395 -28.676 1.00 50.34 602 ASP A CA 1
ATOM 4953 C C . ASP A 1 602 ? 24.847 1.133 -29.882 1.00 50.34 602 ASP A C 1
ATOM 4955 O O . ASP A 1 602 ? 23.634 1.110 -30.079 1.00 50.34 602 ASP A O 1
ATOM 4959 N N . SER A 1 603 ? 25.665 1.751 -30.741 1.00 52.31 603 SER A N 1
ATOM 4960 C CA . SER A 1 603 ? 25.167 2.523 -31.894 1.00 52.31 603 SER A CA 1
ATOM 4961 C C . SER A 1 603 ? 24.565 1.646 -33.006 1.00 52.31 603 SER A C 1
ATOM 4963 O O . SER A 1 603 ? 23.612 2.053 -33.676 1.00 52.31 603 SER A O 1
ATOM 4965 N N . LEU A 1 604 ? 25.067 0.414 -33.163 1.00 52.31 604 LEU A N 1
ATOM 4966 C CA . LEU A 1 604 ? 24.617 -0.543 -34.179 1.00 52.31 604 LEU A CA 1
ATOM 4967 C C . LEU A 1 604 ? 23.289 -1.216 -33.796 1.00 52.31 604 LEU A C 1
ATOM 4969 O O . LEU A 1 604 ? 22.363 -1.272 -34.604 1.00 52.31 604 LEU A O 1
ATOM 4973 N N . SER A 1 605 ? 23.179 -1.717 -32.562 1.00 50.94 605 SER A N 1
ATOM 4974 C CA . SER A 1 605 ? 21.932 -2.318 -32.056 1.00 50.94 605 SER A CA 1
ATOM 4975 C C . SER A 1 605 ? 20.791 -1.306 -32.035 1.00 50.94 605 SER A C 1
ATOM 4977 O O . SER A 1 605 ? 19.659 -1.645 -32.386 1.00 50.94 605 SER A O 1
ATOM 4979 N N . PHE A 1 606 ? 21.103 -0.058 -31.682 1.00 54.69 606 PHE A N 1
ATOM 4980 C CA . PHE A 1 606 ? 20.130 1.015 -31.613 1.00 54.69 606 PHE A CA 1
ATOM 4981 C C . PHE A 1 606 ? 19.591 1.412 -32.998 1.00 54.69 606 PHE A C 1
ATOM 4983 O O . PHE A 1 606 ? 18.377 1.412 -33.212 1.00 54.69 606 PHE A O 1
ATOM 4990 N N . GLY A 1 607 ? 20.477 1.641 -33.977 1.00 51.94 607 GLY A N 1
ATOM 4991 C CA . GLY A 1 607 ? 20.078 1.965 -35.353 1.00 51.94 607 GLY A CA 1
ATOM 4992 C C . GLY A 1 607 ? 19.268 0.857 -36.040 1.00 51.94 607 GLY A C 1
ATOM 4993 O O . GLY A 1 607 ? 18.358 1.141 -36.816 1.00 51.94 607 GLY A O 1
ATOM 4994 N N . LEU A 1 608 ? 19.538 -0.411 -35.717 1.00 51.22 608 LEU A N 1
ATOM 4995 C CA . LEU A 1 608 ? 18.803 -1.553 -36.271 1.00 51.22 608 LEU A CA 1
ATOM 4996 C C . LEU A 1 608 ? 17.407 -1.728 -35.661 1.00 51.22 608 LEU A C 1
ATOM 4998 O O . LEU A 1 608 ? 16.495 -2.168 -36.360 1.00 51.22 608 LEU A O 1
ATOM 5002 N N . LYS A 1 609 ? 17.205 -1.357 -34.389 1.00 50.12 609 LYS A N 1
ATOM 5003 C CA . LYS A 1 609 ? 15.884 -1.412 -33.735 1.00 50.12 609 LYS A CA 1
ATOM 5004 C C . LYS A 1 609 ? 14.934 -0.325 -34.264 1.00 50.12 609 LYS A C 1
ATOM 5006 O O . LYS A 1 609 ? 13.740 -0.573 -34.363 1.00 50.12 609 LYS A O 1
ATOM 5011 N N . LEU A 1 610 ? 15.476 0.817 -34.698 1.00 49.38 610 LEU A N 1
ATOM 5012 C CA . LEU A 1 610 ? 14.737 1.904 -35.361 1.00 49.38 610 LEU A CA 1
ATOM 5013 C C . LEU A 1 610 ? 14.250 1.542 -36.779 1.00 49.38 610 LEU A C 1
ATOM 5015 O O . LEU A 1 610 ? 13.263 2.099 -37.257 1.00 49.38 610 LEU A O 1
ATOM 5019 N N . LEU A 1 611 ? 14.941 0.619 -37.459 1.00 45.25 611 LEU A N 1
ATOM 5020 C CA . LEU A 1 611 ? 14.685 0.252 -38.860 1.00 45.25 611 LEU A CA 1
ATOM 5021 C C . LEU A 1 611 ? 13.796 -0.991 -39.036 1.00 45.25 611 LEU A C 1
ATOM 5023 O O . LEU A 1 611 ? 13.263 -1.208 -40.125 1.00 45.25 611 LEU A O 1
ATOM 5027 N N . LEU A 1 612 ? 13.634 -1.817 -38.000 1.00 49.78 612 LEU A N 1
ATOM 5028 C CA . LEU A 1 612 ? 12.929 -3.099 -38.080 1.00 49.78 612 LEU A CA 1
ATOM 5029 C C . LEU A 1 612 ? 11.555 -3.022 -37.395 1.00 49.78 612 LEU A C 1
ATOM 5031 O O . LEU A 1 612 ? 11.370 -2.324 -36.405 1.00 49.78 612 LEU A O 1
ATOM 5035 N N . GLN A 1 613 ? 10.561 -3.703 -37.977 1.00 49.78 613 GLN A N 1
ATOM 5036 C CA . GLN A 1 613 ? 9.144 -3.616 -37.596 1.00 49.78 613 GLN A CA 1
ATOM 5037 C C . GLN A 1 613 ? 8.909 -3.715 -36.077 1.00 49.78 613 GLN A C 1
ATOM 5039 O O . GLN A 1 613 ? 9.457 -4.593 -35.416 1.00 49.78 613 GLN A O 1
ATOM 5044 N N . LYS A 1 614 ? 7.982 -2.889 -35.563 1.00 53.75 614 LYS A N 1
ATOM 5045 C CA . LYS A 1 614 ? 7.591 -2.728 -34.142 1.00 53.75 614 LYS A CA 1
ATOM 5046 C C . LYS A 1 614 ? 7.187 -4.011 -33.375 1.00 53.75 614 LYS A C 1
ATOM 5048 O O . LYS A 1 614 ? 6.884 -3.918 -32.191 1.00 53.75 614 LYS A O 1
ATOM 5053 N N . ASN A 1 615 ? 7.167 -5.184 -34.016 1.00 58.03 615 ASN A N 1
ATOM 5054 C CA . ASN A 1 615 ? 6.641 -6.436 -33.461 1.00 58.03 615 ASN A CA 1
ATOM 5055 C C . ASN A 1 615 ? 7.676 -7.572 -33.309 1.00 58.03 615 ASN A C 1
ATOM 5057 O O . ASN A 1 615 ? 7.283 -8.658 -32.891 1.00 58.03 615 ASN A O 1
ATOM 5061 N N . CYS A 1 616 ? 8.962 -7.355 -33.616 1.00 66.38 616 CYS A N 1
ATOM 5062 C CA . CYS A 1 616 ? 10.016 -8.367 -33.441 1.00 66.38 616 CYS A CA 1
ATOM 5063 C C . CYS A 1 616 ? 11.136 -7.847 -32.531 1.00 66.38 616 CYS A C 1
ATOM 5065 O O . CYS A 1 616 ? 11.514 -6.678 -32.609 1.00 66.38 616 CYS A O 1
ATOM 5067 N N . TYR A 1 617 ? 11.694 -8.711 -31.680 1.00 74.31 617 TYR A N 1
ATOM 5068 C CA . TYR A 1 617 ? 12.855 -8.349 -30.863 1.00 74.31 617 TYR A CA 1
ATOM 5069 C C . TYR A 1 617 ? 14.119 -8.302 -31.728 1.00 74.31 617 TYR A C 1
ATOM 5071 O O . TYR A 1 617 ? 14.306 -9.162 -32.579 1.00 74.31 617 TYR A O 1
ATOM 5079 N N . THR A 1 618 ? 15.023 -7.351 -31.496 1.00 77.12 618 THR A N 1
ATOM 5080 C CA . THR A 1 618 ? 16.352 -7.350 -32.134 1.00 77.12 618 THR A CA 1
ATOM 5081 C C . THR A 1 618 ? 17.384 -7.812 -31.117 1.00 77.12 618 THR A C 1
ATOM 5083 O O . THR A 1 618 ? 17.553 -7.172 -30.080 1.00 77.12 618 THR A O 1
ATOM 5086 N N . ILE A 1 619 ? 18.071 -8.916 -31.406 1.00 80.69 619 ILE A N 1
ATOM 5087 C CA . ILE A 1 619 ? 19.106 -9.488 -30.540 1.00 80.69 619 ILE A CA 1
ATOM 5088 C C . ILE A 1 619 ? 20.456 -9.258 -31.195 1.00 80.69 619 ILE A C 1
ATOM 5090 O O . ILE A 1 619 ? 20.723 -9.790 -32.271 1.00 80.69 619 ILE A O 1
ATOM 5094 N N . LEU A 1 620 ? 21.306 -8.476 -30.534 1.00 80.75 620 LEU A N 1
ATOM 5095 C CA . LEU A 1 620 ? 22.673 -8.248 -30.974 1.00 80.75 620 LEU A CA 1
ATOM 5096 C C . LEU A 1 620 ? 23.603 -9.288 -30.342 1.00 80.75 620 LEU A C 1
ATOM 5098 O O . LEU A 1 620 ? 23.717 -9.375 -29.121 1.00 80.75 620 LEU A O 1
ATOM 5102 N N . VAL A 1 621 ? 24.300 -10.046 -31.180 1.00 82.44 621 VAL A N 1
ATOM 5103 C CA . VAL A 1 621 ? 25.427 -10.890 -30.789 1.00 82.44 621 VAL A CA 1
ATOM 5104 C C . VAL A 1 621 ? 26.696 -10.087 -31.033 1.00 82.44 621 VAL A C 1
ATOM 5106 O O . VAL A 1 621 ? 27.131 -9.938 -32.172 1.00 82.44 621 VAL A O 1
ATOM 5109 N N . SER A 1 622 ? 27.287 -9.573 -29.961 1.00 77.44 622 SER A N 1
ATOM 5110 C CA . SER A 1 622 ? 28.572 -8.876 -29.991 1.00 77.44 622 SER A CA 1
ATOM 5111 C C . SER A 1 622 ? 29.604 -9.610 -29.139 1.00 77.44 622 SER A C 1
ATOM 5113 O O . SER A 1 622 ? 29.278 -10.482 -28.328 1.00 77.44 622 SER A O 1
ATOM 5115 N N . GLU A 1 623 ? 30.878 -9.272 -29.318 1.00 71.88 623 GLU A N 1
ATOM 5116 C CA . GLU A 1 623 ? 31.875 -9.611 -28.305 1.00 71.88 623 GLU A CA 1
ATOM 5117 C C . GLU A 1 623 ? 31.592 -8.766 -27.061 1.00 71.88 623 GLU A C 1
ATOM 5119 O O . GLU A 1 623 ? 31.192 -7.607 -27.187 1.00 71.88 623 GLU A O 1
ATOM 5124 N N . ARG A 1 624 ? 31.756 -9.338 -25.861 1.00 60.41 624 ARG A N 1
ATOM 5125 C CA . ARG A 1 624 ? 31.793 -8.506 -24.656 1.00 60.41 624 ARG A CA 1
ATOM 5126 C C . ARG A 1 624 ? 32.963 -7.546 -24.833 1.00 60.41 624 ARG A C 1
ATOM 5128 O O . ARG A 1 624 ? 34.099 -8.006 -24.933 1.00 60.41 624 ARG A O 1
ATOM 5135 N N . GLU A 1 625 ? 32.685 -6.248 -24.878 1.00 49.81 625 GLU A N 1
ATOM 5136 C CA . GLU A 1 625 ? 33.699 -5.256 -24.542 1.00 49.81 625 GLU A CA 1
ATOM 5137 C C . GLU A 1 625 ? 34.115 -5.597 -23.106 1.00 49.81 625 GLU A C 1
ATOM 5139 O O . GLU A 1 625 ? 33.304 -5.562 -22.180 1.00 49.81 625 GLU A O 1
ATOM 5144 N N . ILE A 1 626 ? 35.331 -6.119 -22.948 1.00 36.91 626 ILE A N 1
ATOM 5145 C CA . ILE A 1 626 ? 35.913 -6.341 -21.631 1.00 36.91 626 ILE A CA 1
ATOM 5146 C C . ILE A 1 626 ? 36.200 -4.936 -21.116 1.00 36.91 626 ILE A C 1
ATOM 5148 O O . ILE A 1 626 ? 37.200 -4.334 -21.499 1.00 36.91 626 ILE A O 1
ATOM 5152 N N . ASP A 1 627 ? 35.296 -4.392 -20.306 1.00 34.78 627 ASP A N 1
ATOM 5153 C CA . ASP A 1 627 ? 35.637 -3.259 -19.459 1.00 34.78 627 ASP A CA 1
ATOM 5154 C C . ASP A 1 627 ? 36.826 -3.710 -18.598 1.00 34.78 627 ASP A C 1
ATOM 5156 O O . ASP A 1 627 ? 36.710 -4.661 -17.827 1.00 34.78 627 ASP A O 1
ATOM 5160 N N . GLU A 1 628 ? 37.987 -3.065 -18.748 1.00 26.73 628 GLU A N 1
ATOM 5161 C CA . GLU A 1 628 ? 39.228 -3.344 -18.000 1.00 26.73 628 GLU A CA 1
ATOM 5162 C C . GLU A 1 628 ? 39.125 -3.014 -16.492 1.00 26.73 628 GLU A C 1
ATOM 5164 O O . GLU A 1 628 ? 40.105 -2.642 -15.845 1.00 26.73 628 GLU A O 1
ATOM 5169 N N . VAL A 1 629 ? 37.945 -3.140 -15.890 1.00 29.42 629 VAL A N 1
ATOM 5170 C CA . VAL A 1 629 ? 37.751 -2.980 -14.452 1.00 29.42 629 VAL A CA 1
ATOM 5171 C C . VAL A 1 629 ? 36.936 -4.160 -13.921 1.00 29.42 629 VAL A C 1
ATOM 5173 O O . VAL A 1 629 ? 35.705 -4.119 -13.882 1.00 29.42 629 VAL A O 1
ATOM 5176 N N . ASN A 1 630 ? 37.701 -5.142 -13.428 1.00 24.34 630 ASN A N 1
ATOM 5177 C CA . ASN A 1 630 ? 37.365 -6.420 -12.774 1.00 24.34 630 ASN A CA 1
ATOM 5178 C C . ASN A 1 630 ? 37.390 -7.665 -13.662 1.00 24.34 630 ASN A C 1
ATOM 5180 O O . ASN A 1 630 ? 36.380 -7.963 -14.336 1.00 24.34 630 ASN A O 1
#

Radius of gyration: 32.53 Å; chains: 1; bounding box: 72×63×97 Å

Foldseek 3Di:
DALQQCVLCVQVPNDQATGHDLLNFALCCQQAKSQDGDGNLRVLSSVLSVVLCVVPPDQDPPDDSLRSSLCNNVVVSVVVSLVVDPDPQNSVLSCLSNDNPSVSRDDPVVSCPGPVCVPPPCPVPPDPPPCCPVPVPVVVLDDDRPNRLVLLCVLVVDDPCVVVVVPDDPVDPQCSMNDNDDDDPVVSVVSSVVCVVDVNDDPDPDDSPSVVVVVVSVVLVVVVVVLVVVPPDPDDDPDPPLDPDPVNVCCSCVVVVDPLPDDPVRLQSHSVNLVVLCSVVVSQLVDPPVNLVVLLVVLVSHHRPVCLLVSLCSLLPPDDDLLVVLVPFDADDDDPCVVVLVVVQCVAQCVDPLSVDPSSSVVVCQLVCCVVRVHHDDPRSVNSSVVSVCLQQVQLVPDPDSQVLLLLLQLLLLQLLCQQPVPLSVLCVVLVHGCSLQCNCCRSCVCSVPDRVVLVSVSVSCCSSHDHPLSSQLVSQLCVVCVVVSNVDHPVVVSVVSNHSPPDDSVSSNVRSNVSVVPDAPQSCPPSVVCSVCSVPDPDDDPDDDDSPPDPPASYGDHDPVSCVVQVVQAAEEEQEPPVVVVVDDDPRYDYDDPPPDPDPNVVQSVVCVVDDPRGHYHYHYDPPPPPPD

pLDDT: mean 72.32, std 18.64, range [24.34, 97.5]

Sequence (630 aa):
MNYGLYYITGNGQHVEFPIGLPQYMAPEIFKSGPYEESTAKSDIWSFGILLLELYFGNIFDNQSIEELVVNVMERKPIIQKLDLLDDLEFKSFISLCLEEDSAKRPDTDTLINHSWFKDLEVENTWYKRPHIPKKQKDEKPFEPNLKEAYYFWKLLGGDIEKEISDKFDTSQKYLLSLPNTVTRETNIKNLAISLQQKPLYVDSFKEINMEKASSEVQVIRKTLEKSFSTSSTYDDRWKYPIEWSANTQKEIWGIYTMKPNLALNSKNTDFKYQFMRLFLFKSLLKKFPQTLASIKQEAIKDIPTLLRGQIWAALLGIVGDPELEYDEYKTNVEDTSDKQLDLDIPRCHQYHELLATPLGHQKLKRVLKAWIVCEKGKQALAFTSMKAFINRFCKGFFVLDNSTLMRELMLKFRYLLSFHDPDLSYHLHHIGLGPEFYAISWFMTLYAHVFPIDKIYYLWDHFIVGPDYLFMYVGVSILKQMRDQLFECDFTNAMLLFSELSEVNVETCIVDSIRFSKVTPPSILENLKMIMETSMANNSPTKSRFSFLSNKSSIIPTISLQDFEIIRENSIIVDSRPIEKFKKGHFPTSICVIPMNFTSSDSLSFGLKLLLQKNCYTILVSEREIDEVN

Organism: NCBI:txid261099

InterPro domains:
  IPR000195 Rab-GAP-TBC domain [PF00566] (307-374)
  IPR000195 Rab-GAP-TBC domain [PF00566] (378-486)
  IPR000195 Rab-GAP-TBC domain [PS50086] (302-467)
  IPR000195 Rab-GAP-TBC domain [SM00164] (299-490)
  IPR000719 Protein kinase domain [PF00069] (4-117)
  IPR000719 Protein kinase domain [PS50011] (1-117)
  IPR001763 Rhodanese-like domain [PS50206] (567-593)
  IPR011009 Protein kinase-like domain superfamily [SSF56112] (3-149)
  IPR035969 Rab-GAP-TBC domain superfamily [SSF47923] (290-427)
  IPR035969 Rab-GAP-TBC domain superfamily [SSF47923] (405-512)
  IPR050302 Rab GTPase-activating TBC domain-containing protein [PTHR47219] (196-510)

Secondary structure (DSSP, 8-state):
--S--TGGGTTTTS-SS--S-GGGS-HHHHHSGGGSPP-HHHHHHHHHHHHHHHHHS-SS-S--HHHHHHHHHH-HHHHHHHHT---HHHHHHHHHHT-SSTTTSPPHHHHTTSGGGSS----TTS-------SS-----TT---HHHHHHHHHHTT--HHHHHHTTS-TTS---SS-------THHHHHHHHHHHHS-SS---------HHHHHHHHHHHHHHHHHHTTS----S-----SS--HHHHHHHHHHTT--TT--HHHHHH-HHHHHHHHHHHHHHHHTTTTTHHHHHHHHTT---GGGHHHHHHHHTT--S-HHHHHHTSPP----THHHHHHHHGGGTTTTSTTTTSHHHHHHHHHHHHHHHH----S-HHHHHHHHHHHHHHSTTTSSS--HHHHHHHHHHHHHHHHHH-HHHHHHHHHTT--GGGTHHHHHHTTTTTTS-HHHHHHHHHHHHHS-TTHHHHHHHHHHHHTHHHHHH--HHHHHHHHH--TT--HHHHHHHHHHHHHHS-GGGGTTHHHHHHHTTT------SPP-TTS----SS----HHHHHHHGGGEEEEE-S-HHHHHH---TTPEE---SS-SSHHHHHHHHHHHS-TTSEEEEE------S--